Protein AF-0000000078267309 (afdb_homodimer)

pLDDT: mean 97.33, std 3.55, range [58.59, 99.0]

Nearest PDB structures (foldseek):
  8pun-assembly1_C  TM=9.882E-01  e=5.240E-52  Ferrovum sp. JA12
  8uaj-assembly1_A  TM=9.824E-01  e=1.182E-47  Thermus scotoductus SA-01
  7o0t-assembly1_A  TM=9.794E-01  e=2.611E-47  Chloroflexus aggregans DSM 9485
  5nux-assembly1_A  TM=9.781E-01  e=2.246E-46  Thermus scotoductus
  5ogt-assembly1_A  TM=9.804E-01  e=3.039E-45  Thermus scotoductus SA-01

Foldseek 3Di:
DFQQQPWDDQQPDIFRGQEEADEDWDLAAAQQADDVVCLVVVLLLQQLQGREYEYHAEELDCLQALENSTHYQPDPVSLVRLLVSVVVSVVFHVRAYEYEYTGAALNHQFDDVVVPGHHHDVVRPGDAGEALDQDHQDPPDGTHHNADPVNLVVRLVSLLNSLLSCVVSPHQEYEYECAQQGHLVLLQKQVNHPDDDQSDDDNNNSNVSVLSSLLSSVVNDDRSRAYAYEYACEQQDPRIRHNVSVLVSLQSSVVSPHREYEYHHHNNHPPHDDDADAQSGLQSQQVSCVSRVGQYEGEGNPQALVSQSCSCVVRSHVHYYDYVNCVVPVNSVLVSCQVVVHEGAGGPVCVVVPDPPRPRNHPDD/DFQQQPWDDQQPDIFRGFEEADEDWDLAAAQQADDVVCLVVVLLLQQLQGREYEYHAEELDCLQALENSTHYQPDPVSLVRLLVSVVVSVVFHVRAYEYEYTGAALNHQFDDVVVPGHHHDVVRPGDAGEALDQDHQDPVDGTHHNADPVNLVVRLVSLLNSLLSCVVSPHQEYEYECAQQGHLVLLQKQVNHVDDDQSDDDNNNSNVSVVSSLLSSVVNDDRRRAYAYEYACEQQDPRIRHNVSVLVSLQSSVVSPHREYEYHHHNNHPPHDDDADAQSGLQSQQVSCVRRVGQYEGEGNPQALVSQSCSCVVSSHVHYYDYVNCVVPVNSVLVSCQVVVHAGAGGPVCVVVPDPPRPRNHPDD

Secondary structure (DSSP, 8-state):
--STTS-EEETTEEESSSEEEPP------BTBB--HHHHHHHHHHHTS--SEEEEEEEESSGGG-SSTTSBB-SSHHHHHHHHHHHHHHHHH----EEEEEE--GGG-SB--GGGT--B--GGGT----EESSS--SSTTSPPPEEP-HHHHHHHHHHHHHHHHHHHHHT-SEEEEEE-TTSHHHHHH-TTT----STTSSSHHHHHHHHHHHHHHHHHHSPTT--EEEEEES--SSTTS--HHHHHHHHHHHHHTT--EEEEE---S-TT------TTTTHHHHHHHHHHH---EEE-SS---HHHHHHHHHTTS-SEEEESHHHHH-TTHHHHHHHHHT--B---GGGGGGPPTT--S-BPP-/--STTS-EEETTEEESSSEEEPP------BTBB--HHHHHHHHHHHTS--SEEEEEEEESSGGG-SSTTSBB-SSHHHHHHHHHHHHHHHHH----EEEEEE--GGG-SB--GGGT--B--GGGT----EESSS--SSTTSPPPEEP-HHHHHHHHHHHHHHHHHHHHHT-SEEEEEE-TTSHHHHHH-TTT----STTSSSHHHHHHHHHHHHHHHHHHSPTT--EEEEEES--SSTTS--HHHHHHHHHHHHHTT--EEEEE---S-TT------TTTTHHHHHHHHHHH---EEE-SS---HHHHHHHHHTTS-SEEEESHHHHH-TTHHHHHHHHHT--B---GGGGGGPPTT--S-BPP-

Sequence (730 aa):
MSALFSPISLGNLSLQNRIVIAPMCQYSAQDGLPTDWHLIHLGQLAVSGAGLLIIEATAVEPAGRISPQDLGLWSDETEAALTALRRTLRNHSSMPVAIQLAHAGRKGATARPWDGGASVSFGRGGWTTSSASALPFEPEDAPPVEMDANGIARVVKAFRRAAERAQNCGFDCVELHCAHGYLMHQFLSPLSNQRQDEYGGSLENRMRLPLMVFREIRAVLPQGFPLGVRISATDWIEGGWDLEQSTVFAARLKELGCDYIHVSSGGLSPLQKIKPGPGYQVPFAAHIKRETGMTTIAVGLITQPRQAEEIITSGQADLTALGRGMLYDPRWPWHAAAELGACVDAPSQYLRCEPHGVKDLFRKNMSALFSPISLGNLSLQNRIVIAPMCQYSAQDGLPTDWHLIHLGQLAVSGAGLLIIEATAVEPAGRISPQDLGLWSDETEAALTALRRTLRNHSSMPVAIQLAHAGRKGATARPWDGGASVSFGRGGWTTSSASALPFEPEDAPPVEMDANGIARVVKAFRRAAERAQNCGFDCVELHCAHGYLMHQFLSPLSNQRQDEYGGSLENRMRLPLMVFREIRAVLPQGFPLGVRISATDWIEGGWDLEQSTVFAARLKELGCDYIHVSSGGLSPLQKIKPGPGYQVPFAAHIKRETGMTTIAVGLITQPRQAEEIITSGQADLTALGRGMLYDPRWPWHAAAELGACVDAPSQYLRCEPHGVKDLFRKN

Radius of gyration: 28.45 Å; Cα contacts (8 Å, |Δi|>4): 1767; chains: 2; bounding box: 52×87×63 Å

Structure (mmCIF, N/CA/C/O backbone):
data_AF-0000000078267309-model_v1
#
loop_
_entity.id
_entity.type
_entity.pdbx_description
1 polymer '2,4-dienoyl-CoA reductase'
#
loop_
_atom_site.group_PDB
_atom_site.id
_atom_site.type_symbol
_atom_site.label_atom_id
_atom_site.label_alt_id
_atom_site.label_comp_id
_atom_site.label_asym_id
_atom_site.label_entity_id
_atom_site.label_seq_id
_atom_site.pdbx_PDB_ins_code
_atom_site.Cartn_x
_atom_site.Cartn_y
_atom_site.Cartn_z
_atom_site.occupancy
_atom_site.B_iso_or_equiv
_atom_site.auth_seq_id
_atom_site.auth_comp_id
_atom_site.auth_asym_id
_atom_site.auth_atom_id
_atom_site.pdbx_PDB_model_num
ATOM 1 N N . MET A 1 1 ? -22.922 -1.9 -17.953 1 85.5 1 MET A N 1
ATOM 2 C CA . MET A 1 1 ? -22.156 -2.334 -16.781 1 85.5 1 MET A CA 1
ATOM 3 C C . MET A 1 1 ? -20.875 -3.051 -17.203 1 85.5 1 MET A C 1
ATOM 5 O O . MET A 1 1 ? -20.875 -3.834 -18.156 1 85.5 1 MET A O 1
ATOM 9 N N . SER A 1 2 ? -19.703 -2.68 -16.703 1 95.69 2 SER A N 1
ATOM 10 C CA . SER A 1 2 ? -18.422 -3.258 -17.078 1 95.69 2 SER A CA 1
ATOM 11 C C . SER A 1 2 ? -18.375 -4.754 -16.781 1 95.69 2 SER A C 1
ATOM 13 O O . SER A 1 2 ? -18.719 -5.18 -15.68 1 95.69 2 SER A O 1
ATOM 15 N N . ALA A 1 3 ? -18.047 -5.547 -17.812 1 98.38 3 ALA A N 1
ATOM 16 C CA . ALA A 1 3 ? -17.906 -6.988 -17.625 1 98.38 3 ALA A CA 1
ATOM 17 C C . ALA A 1 3 ? -16.766 -7.305 -16.656 1 98.38 3 ALA A C 1
ATOM 19 O O . ALA A 1 3 ? -16.859 -8.258 -15.875 1 98.38 3 ALA A O 1
ATOM 20 N N . LEU A 1 4 ? -15.766 -6.504 -16.703 1 98.75 4 LEU A N 1
ATOM 21 C CA . LEU A 1 4 ? -14.602 -6.68 -15.844 1 98.75 4 LEU A CA 1
ATOM 22 C C . LEU A 1 4 ? -14.992 -6.57 -14.375 1 98.75 4 LEU A C 1
ATOM 24 O O . LEU A 1 4 ? -14.414 -7.25 -13.523 1 98.75 4 LEU A O 1
ATOM 28 N N . PHE A 1 5 ? -16.031 -5.785 -14.094 1 98.38 5 PHE A N 1
ATOM 29 C CA . PHE A 1 5 ? -16.422 -5.547 -12.719 1 98.38 5 PHE A CA 1
ATOM 30 C C . PHE A 1 5 ? -17.719 -6.281 -12.398 1 98.38 5 PHE A C 1
ATOM 32 O O . PHE A 1 5 ? -18.422 -5.934 -11.445 1 98.38 5 PHE A O 1
ATOM 39 N N . SER A 1 6 ? -18.078 -7.266 -13.172 1 98.38 6 SER A N 1
ATOM 40 C CA . SER A 1 6 ? -19.188 -8.164 -12.859 1 98.38 6 SER A CA 1
ATOM 41 C C . SER A 1 6 ? -18.719 -9.32 -11.977 1 98.38 6 SER A C 1
ATOM 43 O O . SER A 1 6 ? -17.562 -9.734 -12.047 1 98.38 6 SER A O 1
ATOM 45 N N . PRO A 1 7 ? -19.578 -9.789 -11.102 1 97.88 7 PRO A N 1
ATOM 46 C CA . PRO A 1 7 ? -19.188 -10.867 -10.195 1 97.88 7 PRO A CA 1
ATOM 47 C C . PRO A 1 7 ? -19.016 -12.211 -10.906 1 97.88 7 PRO A C 1
ATOM 49 O O . PRO A 1 7 ? -19.5 -12.383 -12.023 1 97.88 7 PRO A O 1
ATOM 52 N N . ILE A 1 8 ? -18.312 -13.078 -10.336 1 98.38 8 ILE A N 1
ATOM 53 C CA . ILE A 1 8 ? -18.125 -14.445 -10.797 1 98.38 8 ILE A CA 1
ATOM 54 C C . ILE A 1 8 ? -17.859 -15.359 -9.602 1 98.38 8 ILE A C 1
ATOM 56 O O . ILE A 1 8 ? -17.422 -14.906 -8.547 1 98.38 8 ILE A O 1
ATOM 60 N N . SER A 1 9 ? -18.141 -16.562 -9.758 1 98.25 9 SER A N 1
ATOM 61 C CA . SER A 1 9 ? -17.906 -17.531 -8.68 1 98.25 9 SER A CA 1
ATOM 62 C C . SER A 1 9 ? -16.828 -18.531 -9.062 1 98.25 9 SER A C 1
ATOM 64 O O . SER A 1 9 ? -16.766 -18.984 -10.203 1 98.25 9 SER A O 1
ATOM 66 N N . LEU A 1 10 ? -15.969 -18.844 -8.172 1 98 10 LEU A N 1
ATOM 67 C CA . LEU A 1 10 ? -15.039 -19.969 -8.195 1 98 10 LEU A CA 1
ATOM 68 C C . LEU A 1 10 ? -15.391 -20.984 -7.125 1 98 10 LEU A C 1
ATOM 70 O O . LEU A 1 10 ? -15.125 -20.766 -5.941 1 98 10 LEU A O 1
ATOM 74 N N . GLY A 1 11 ? -15.883 -22.125 -7.512 1 96.38 11 GLY A N 1
ATOM 75 C CA . GLY A 1 11 ? -16.484 -22.969 -6.492 1 96.38 11 GLY A CA 1
ATOM 76 C C . GLY A 1 11 ? -17.516 -22.25 -5.656 1 96.38 11 GLY A C 1
ATOM 77 O O . GLY A 1 11 ? -18.453 -21.641 -6.195 1 96.38 11 GLY A O 1
ATOM 78 N N . ASN A 1 12 ? -17.344 -22.234 -4.375 1 96.69 12 ASN A N 1
ATOM 79 C CA . ASN A 1 12 ? -18.281 -21.578 -3.477 1 96.69 12 ASN A CA 1
ATOM 80 C C . ASN A 1 12 ? -17.844 -20.141 -3.154 1 96.69 12 ASN A C 1
ATOM 82 O O . ASN A 1 12 ? -18.438 -19.484 -2.301 1 96.69 12 ASN A O 1
ATOM 86 N N . LEU A 1 13 ? -16.844 -19.703 -3.793 1 98.19 13 LEU A N 1
ATOM 87 C CA . LEU A 1 13 ? -16.312 -18.375 -3.514 1 98.19 13 LEU A CA 1
ATOM 88 C C . LEU A 1 13 ? -16.828 -17.359 -4.523 1 98.19 13 LEU A C 1
ATOM 90 O O . LEU A 1 13 ? -16.625 -17.516 -5.73 1 98.19 13 LEU A O 1
ATOM 94 N N . SER A 1 14 ? -17.5 -16.344 -4.035 1 98.25 14 SER A N 1
ATOM 95 C CA . SER A 1 14 ? -17.969 -15.258 -4.895 1 98.25 14 SER A CA 1
ATOM 96 C C . SER A 1 14 ? -16.953 -14.125 -4.965 1 98.25 14 SER A C 1
ATOM 98 O O . SER A 1 14 ? -16.438 -13.68 -3.936 1 98.25 14 SER A O 1
ATOM 100 N N . LEU A 1 15 ? -16.641 -13.75 -6.121 1 98.5 15 LEU A N 1
ATOM 101 C CA . LEU A 1 15 ? -15.766 -12.602 -6.355 1 98.5 15 LEU A CA 1
ATOM 102 C C . LEU A 1 15 ? -16.578 -11.398 -6.848 1 98.5 15 LEU A C 1
ATOM 104 O O . LEU A 1 15 ? -17.469 -11.555 -7.672 1 98.5 15 LEU A O 1
ATOM 108 N N . GLN A 1 16 ? -16.219 -10.219 -6.383 1 97.5 16 GLN A N 1
ATOM 109 C CA . GLN A 1 16 ? -16.984 -9.008 -6.691 1 97.5 16 GLN A CA 1
ATOM 110 C C . GLN A 1 16 ? -16.656 -8.5 -8.094 1 97.5 16 GLN A C 1
ATOM 112 O O . GLN A 1 16 ? -17.391 -7.672 -8.641 1 97.5 16 GLN A O 1
ATOM 117 N N . ASN A 1 17 ? -15.586 -8.922 -8.594 1 98.56 17 ASN A N 1
ATOM 118 C CA . ASN A 1 17 ? -15.18 -8.586 -9.953 1 98.56 17 ASN A CA 1
ATOM 119 C C . ASN A 1 17 ? -14.188 -9.609 -10.508 1 98.56 17 ASN A C 1
ATOM 121 O O . ASN A 1 17 ? -13.883 -10.602 -9.852 1 98.56 17 ASN A O 1
ATOM 125 N N . ARG A 1 18 ? -13.703 -9.414 -11.703 1 98.88 18 ARG A N 1
ATOM 126 C CA . ARG A 1 18 ? -12.969 -10.43 -12.445 1 98.88 18 ARG A CA 1
ATOM 127 C C . ARG A 1 18 ? -11.492 -10.055 -12.578 1 98.88 18 ARG A C 1
ATOM 129 O O . ARG A 1 18 ? -10.836 -10.438 -13.547 1 98.88 18 ARG A O 1
ATOM 136 N N . ILE A 1 19 ? -11.008 -9.227 -11.633 1 98.94 19 ILE A N 1
ATOM 137 C CA . ILE A 1 19 ? -9.609 -8.82 -11.531 1 98.94 19 ILE A CA 1
ATOM 138 C C . ILE A 1 19 ? -8.914 -9.641 -10.445 1 98.94 19 ILE A C 1
ATOM 140 O O . ILE A 1 19 ? -9.32 -9.617 -9.289 1 98.94 19 ILE A O 1
ATOM 144 N N . VAL A 1 20 ? -7.84 -10.352 -10.82 1 98.94 20 VAL A N 1
ATOM 145 C CA . VAL A 1 20 ? -7.07 -11.172 -9.898 1 98.94 20 VAL A CA 1
ATOM 146 C C . VAL A 1 20 ? -5.66 -10.602 -9.75 1 98.94 20 VAL A C 1
ATOM 148 O O . VAL A 1 20 ? -5.043 -10.195 -10.734 1 98.94 20 VAL A O 1
ATOM 151 N N . ILE A 1 21 ? -5.207 -10.508 -8.539 1 98.94 21 ILE A N 1
ATOM 152 C CA . ILE A 1 21 ? -3.799 -10.195 -8.305 1 98.94 21 ILE A CA 1
ATOM 153 C C . ILE A 1 21 ? -2.98 -11.484 -8.305 1 98.94 21 ILE A C 1
ATOM 155 O O . ILE A 1 21 ? -3.184 -12.352 -7.453 1 98.94 21 ILE A O 1
ATOM 159 N N . ALA A 1 22 ? -2.086 -11.578 -9.242 1 98.88 22 ALA A N 1
ATOM 160 C CA . ALA A 1 22 ? -1.286 -12.789 -9.422 1 98.88 22 ALA A CA 1
ATOM 161 C C . ALA A 1 22 ? -0.268 -12.938 -8.289 1 98.88 22 ALA A C 1
ATOM 163 O O . ALA A 1 22 ? 0.155 -11.945 -7.691 1 98.88 22 ALA A O 1
ATOM 164 N N . PRO A 1 23 ? 0.079 -14.188 -7.914 1 98.75 23 PRO A N 1
ATOM 165 C CA . PRO A 1 23 ? 1.112 -14.391 -6.895 1 98.75 23 PRO A CA 1
ATOM 166 C C . PRO A 1 23 ? 2.473 -13.836 -7.316 1 98.75 23 PRO A C 1
ATOM 168 O O . PRO A 1 23 ? 2.875 -14 -8.477 1 98.75 23 PRO A O 1
ATOM 171 N N . MET A 1 24 ? 3.127 -13.156 -6.473 1 98.25 24 MET A N 1
ATOM 172 C CA . MET A 1 24 ? 4.438 -12.562 -6.734 1 98.25 24 MET A CA 1
ATOM 173 C C . MET A 1 24 ? 5.367 -12.75 -5.539 1 98.25 24 MET A C 1
ATOM 175 O O . MET A 1 24 ? 5.137 -12.18 -4.473 1 98.25 24 MET A O 1
ATOM 179 N N . CYS A 1 25 ? 6.363 -13.5 -5.73 1 98.19 25 CYS A N 1
ATOM 180 C CA . CYS A 1 25 ? 7.309 -13.719 -4.645 1 98.19 25 CYS A CA 1
ATOM 181 C C . CYS A 1 25 ? 7.945 -12.406 -4.203 1 98.19 25 CYS A C 1
ATOM 183 O O . CYS A 1 25 ? 8.312 -11.578 -5.039 1 98.19 25 CYS A O 1
ATOM 185 N N . GLN A 1 26 ? 8.109 -12.266 -2.912 1 98.31 26 GLN A N 1
ATOM 186 C CA . GLN A 1 26 ? 8.664 -11.047 -2.338 1 98.31 26 GLN A CA 1
ATOM 187 C C . GLN A 1 26 ? 10.047 -11.297 -1.74 1 98.31 26 GLN A C 1
ATOM 189 O O . GLN A 1 26 ? 10.773 -10.352 -1.422 1 98.31 26 GLN A O 1
ATOM 194 N N . TYR A 1 27 ? 10.406 -12.57 -1.516 1 98.31 27 TYR A N 1
ATOM 195 C CA . TYR A 1 27 ? 11.711 -12.945 -0.985 1 98.31 27 TYR A CA 1
ATOM 196 C C . TYR A 1 27 ? 12.016 -12.18 0.295 1 98.31 27 TYR A C 1
ATOM 198 O O . TYR A 1 27 ? 13.094 -11.594 0.431 1 98.31 27 TYR A O 1
ATOM 206 N N . SER A 1 28 ? 11.133 -12.172 1.212 1 98.62 28 SER A N 1
ATOM 207 C CA . SER A 1 28 ? 11.25 -11.328 2.395 1 98.62 28 SER A CA 1
ATOM 208 C C . SER A 1 28 ? 10.852 -12.086 3.658 1 98.62 28 SER A C 1
ATOM 210 O O . SER A 1 28 ? 10.625 -11.477 4.703 1 98.62 28 SER A O 1
ATOM 212 N N . ALA A 1 29 ? 10.648 -13.414 3.518 1 98.69 29 ALA A N 1
ATOM 213 C CA . ALA A 1 29 ? 10.312 -14.242 4.672 1 98.69 29 ALA A CA 1
ATOM 214 C C . ALA A 1 29 ? 11.562 -14.609 5.465 1 98.69 29 ALA A C 1
ATOM 216 O O . ALA A 1 29 ? 12.688 -14.477 4.969 1 98.69 29 ALA A O 1
ATOM 217 N N . GLN A 1 30 ? 11.398 -14.945 6.703 1 98.19 30 GLN A N 1
ATOM 218 C CA . GLN A 1 30 ? 12.43 -15.516 7.566 1 98.19 30 GLN A CA 1
ATOM 219 C C . GLN A 1 30 ? 12.07 -16.938 8.008 1 98.19 30 GLN A C 1
ATOM 221 O O . GLN A 1 30 ? 11.125 -17.125 8.773 1 98.19 30 GLN A O 1
ATOM 226 N N . ASP A 1 31 ? 12.758 -17.922 7.484 1 97.44 31 ASP A N 1
ATOM 227 C CA . ASP A 1 31 ? 12.508 -19.328 7.777 1 97.44 31 ASP A CA 1
ATOM 228 C C . ASP A 1 31 ? 11.062 -19.703 7.477 1 97.44 31 ASP A C 1
ATOM 230 O O . ASP A 1 31 ? 10.406 -20.375 8.281 1 97.44 31 ASP A O 1
ATOM 234 N N . GLY A 1 32 ? 10.57 -19.172 6.402 1 98.56 32 GLY A N 1
ATOM 235 C CA . GLY A 1 32 ? 9.227 -19.5 5.945 1 98.56 32 GLY A CA 1
ATOM 236 C C . GLY A 1 32 ? 8.156 -18.625 6.566 1 98.56 32 GLY A C 1
ATOM 237 O O . GLY A 1 32 ? 6.992 -18.688 6.164 1 98.56 32 GLY A O 1
ATOM 238 N N . LEU A 1 33 ? 8.562 -17.75 7.543 1 98.88 33 LEU A N 1
ATOM 239 C CA . LEU A 1 33 ? 7.598 -16.953 8.289 1 98.88 33 LEU A CA 1
ATOM 240 C C . LEU A 1 33 ? 7.422 -15.586 7.637 1 98.88 33 LEU A C 1
ATOM 242 O O . LEU A 1 33 ? 8.398 -14.961 7.203 1 98.88 33 LEU A O 1
ATOM 246 N N . PRO A 1 34 ? 6.156 -15.148 7.527 1 98.81 34 PRO A N 1
ATOM 247 C CA . PRO A 1 34 ? 5.965 -13.781 7.047 1 98.81 34 PRO A CA 1
ATOM 248 C C . PRO A 1 34 ? 6.57 -12.734 7.984 1 98.81 34 PRO A C 1
ATOM 250 O O . PRO A 1 34 ? 6.738 -12.992 9.18 1 98.81 34 PRO A O 1
ATOM 253 N N . THR A 1 35 ? 6.938 -11.609 7.445 1 98.5 35 THR A N 1
ATOM 254 C CA . THR A 1 35 ? 7.488 -10.484 8.188 1 98.5 35 THR A CA 1
ATOM 255 C C . THR A 1 35 ? 6.578 -9.266 8.062 1 98.5 35 THR A C 1
ATOM 257 O O . THR A 1 35 ? 5.512 -9.336 7.449 1 98.5 35 THR A O 1
ATOM 260 N N . ASP A 1 36 ? 7.008 -8.125 8.609 1 98.38 36 ASP A N 1
ATOM 261 C CA . ASP A 1 36 ? 6.266 -6.871 8.492 1 98.38 36 ASP A CA 1
ATOM 262 C C . ASP A 1 36 ? 6.105 -6.465 7.027 1 98.38 36 ASP A C 1
ATOM 264 O O . ASP A 1 36 ? 5.102 -5.855 6.652 1 98.38 36 ASP A O 1
ATOM 268 N N . TRP A 1 37 ? 7.094 -6.875 6.234 1 98.62 37 TRP A N 1
ATOM 269 C CA . TRP A 1 37 ? 6.977 -6.582 4.809 1 98.62 37 TRP A CA 1
ATOM 270 C C . TRP A 1 37 ? 5.699 -7.18 4.23 1 98.62 37 TRP A C 1
ATOM 272 O O . TRP A 1 37 ? 4.988 -6.523 3.467 1 98.62 37 TRP A O 1
ATOM 282 N N . HIS A 1 38 ? 5.445 -8.398 4.648 1 98.88 38 HIS A N 1
ATOM 283 C CA . HIS A 1 38 ? 4.281 -9.07 4.09 1 98.88 38 HIS A CA 1
ATOM 284 C C . HIS A 1 38 ? 2.986 -8.391 4.52 1 98.88 38 HIS A C 1
ATOM 286 O O . HIS A 1 38 ? 2.047 -8.273 3.729 1 98.88 38 HIS A O 1
ATOM 292 N N . LEU A 1 39 ? 2.953 -7.965 5.754 1 98.69 39 LEU A N 1
ATOM 293 C CA . LEU A 1 39 ? 1.763 -7.25 6.203 1 98.69 39 LEU A CA 1
ATOM 294 C C . LEU A 1 39 ? 1.569 -5.965 5.406 1 98.69 39 LEU A C 1
ATOM 296 O O . LEU A 1 39 ? 0.458 -5.66 4.969 1 98.69 39 LEU A O 1
ATOM 300 N N . ILE A 1 40 ? 2.631 -5.188 5.199 1 98.69 40 ILE A N 1
ATOM 301 C CA . ILE A 1 40 ? 2.578 -3.939 4.445 1 98.69 40 ILE A CA 1
ATOM 302 C C . ILE A 1 40 ? 2.148 -4.223 3.008 1 98.69 40 ILE A C 1
ATOM 304 O O . ILE A 1 40 ? 1.179 -3.639 2.516 1 98.69 40 ILE A O 1
ATOM 308 N N . HIS A 1 41 ? 2.803 -5.184 2.389 1 98.69 41 HIS A N 1
ATOM 309 C CA . HIS A 1 41 ? 2.627 -5.512 0.978 1 98.69 41 HIS A CA 1
ATOM 310 C C . HIS A 1 41 ? 1.243 -6.094 0.714 1 98.69 41 HIS A C 1
ATOM 312 O O . HIS A 1 41 ? 0.496 -5.578 -0.12 1 98.69 41 HIS A O 1
ATOM 318 N N . LEU A 1 42 ? 0.869 -7.102 1.469 1 98.88 42 LEU A N 1
ATOM 319 C CA . LEU A 1 42 ? -0.4 -7.789 1.244 1 98.88 42 LEU A CA 1
ATOM 320 C C . LEU A 1 42 ? -1.566 -6.953 1.763 1 98.88 42 LEU A C 1
ATOM 322 O O . LEU A 1 42 ? -2.66 -6.984 1.192 1 98.88 42 LEU A O 1
ATOM 326 N N . GLY A 1 43 ? -1.312 -6.234 2.855 1 98.75 43 GLY A N 1
ATOM 327 C CA . GLY A 1 43 ? -2.348 -5.336 3.346 1 98.75 43 GLY A CA 1
ATOM 328 C C . GLY A 1 43 ? -2.77 -4.297 2.322 1 98.75 43 GLY A C 1
ATOM 329 O O . GLY A 1 43 ? -3.963 -4.039 2.15 1 98.75 43 GLY A O 1
ATOM 330 N N . GLN A 1 44 ? -1.779 -3.736 1.686 1 98.12 44 GLN A N 1
ATOM 331 C CA . GLN A 1 44 ? -2.061 -2.752 0.646 1 98.12 44 GLN A CA 1
ATOM 332 C C . GLN A 1 44 ? -2.82 -3.383 -0.518 1 98.12 44 GLN A C 1
ATOM 334 O O . GLN A 1 44 ? -3.746 -2.777 -1.063 1 98.12 44 GLN A O 1
ATOM 339 N N . LEU A 1 45 ? -2.432 -4.516 -0.945 1 98.81 45 LEU A N 1
ATOM 340 C CA . LEU A 1 45 ? -3.08 -5.195 -2.061 1 98.81 45 LEU A CA 1
ATOM 341 C C . LEU A 1 45 ? -4.496 -5.621 -1.689 1 98.81 45 LEU A C 1
ATOM 343 O O . LEU A 1 45 ? -5.391 -5.621 -2.537 1 98.81 45 LEU A O 1
ATOM 347 N N . ALA A 1 46 ? -4.715 -5.93 -0.409 1 98.62 46 ALA A N 1
ATOM 348 C CA . ALA A 1 46 ? -6.008 -6.41 0.062 1 98.62 46 ALA A CA 1
ATOM 349 C C . ALA A 1 46 ? -7.066 -5.316 -0.03 1 98.62 46 ALA A C 1
ATOM 351 O O . ALA A 1 46 ? -8.266 -5.602 -0.047 1 98.62 46 ALA A O 1
ATOM 352 N N . VAL A 1 47 ? -6.633 -4.055 -0.07 1 98.12 47 VAL A N 1
ATOM 353 C CA . VAL A 1 47 ? -7.609 -2.973 -0.149 1 98.12 47 VAL A CA 1
ATOM 354 C C . VAL A 1 47 ? -7.578 -2.35 -1.543 1 98.12 47 VAL A C 1
ATOM 356 O O . VAL A 1 47 ? -7.953 -1.188 -1.718 1 98.12 47 VAL A O 1
ATOM 359 N N . SER A 1 48 ? -7.121 -3.059 -2.58 1 98.31 48 SER A N 1
ATOM 360 C CA . SER A 1 48 ? -6.938 -2.574 -3.943 1 98.31 48 SER A CA 1
ATOM 361 C C . SER A 1 48 ? -8.266 -2.521 -4.695 1 98.31 48 SER A C 1
ATOM 363 O O . SER A 1 48 ? -8.367 -1.884 -5.742 1 98.31 48 SER A O 1
ATOM 365 N N . GLY A 1 49 ? -9.266 -3.311 -4.227 1 98.19 49 GLY A N 1
ATOM 366 C CA . GLY A 1 49 ? -10.539 -3.375 -4.926 1 98.19 49 GLY A CA 1
ATOM 367 C C . GLY A 1 49 ? -10.625 -4.531 -5.902 1 98.19 49 GLY A C 1
ATOM 368 O O . GLY A 1 49 ? -11.664 -4.742 -6.539 1 98.19 49 GLY A O 1
ATOM 369 N N . ALA A 1 50 ? -9.562 -5.371 -6.012 1 98.81 50 ALA A N 1
ATOM 370 C CA . ALA A 1 50 ? -9.57 -6.543 -6.887 1 98.81 50 ALA A CA 1
ATOM 371 C C . ALA A 1 50 ? -10.516 -7.613 -6.355 1 98.81 50 ALA A C 1
ATOM 373 O O . ALA A 1 50 ? -11.023 -7.504 -5.238 1 98.81 50 ALA A O 1
ATOM 374 N N . GLY A 1 51 ? -10.773 -8.57 -7.223 1 98.75 51 GLY A N 1
ATOM 375 C CA . GLY A 1 51 ? -11.703 -9.625 -6.848 1 98.75 51 GLY A CA 1
ATOM 376 C C . GLY A 1 51 ? -11.055 -10.734 -6.051 1 98.75 51 GLY A C 1
ATOM 377 O O . GLY A 1 51 ? -11.727 -11.43 -5.285 1 98.75 51 GLY A O 1
ATOM 378 N N . LEU A 1 52 ? -9.742 -10.906 -6.238 1 98.88 52 LEU A N 1
ATOM 379 C CA . LEU A 1 52 ? -9.016 -11.992 -5.59 1 98.88 52 LEU A CA 1
ATOM 380 C C . LEU A 1 52 ? -7.531 -11.656 -5.48 1 98.88 52 LEU A C 1
ATOM 382 O O . LEU A 1 52 ? -6.926 -11.164 -6.434 1 98.88 52 LEU A O 1
ATOM 386 N N . LEU A 1 53 ? -7 -11.797 -4.324 1 98.94 53 LEU A N 1
ATOM 387 C CA . LEU A 1 53 ? -5.562 -11.734 -4.09 1 98.94 53 LEU A CA 1
ATOM 388 C C . LEU A 1 53 ? -4.98 -13.133 -3.896 1 98.94 53 LEU A C 1
ATOM 390 O O . LEU A 1 53 ? -5.379 -13.852 -2.98 1 98.94 53 LEU A O 1
ATOM 394 N N . ILE A 1 54 ? -4.086 -13.555 -4.781 1 98.94 54 ILE A N 1
ATOM 395 C CA . ILE A 1 54 ? -3.346 -14.789 -4.566 1 98.94 54 ILE A CA 1
ATOM 396 C C . ILE A 1 54 ? -1.955 -14.469 -4.023 1 98.94 54 ILE A C 1
ATOM 398 O O . ILE A 1 54 ? -1.137 -13.859 -4.711 1 98.94 54 ILE A O 1
ATOM 402 N N . ILE A 1 55 ? -1.685 -14.852 -2.762 1 98.75 55 ILE A N 1
ATOM 403 C CA . ILE A 1 55 ? -0.382 -14.516 -2.203 1 98.75 55 ILE A CA 1
ATOM 404 C C . ILE A 1 55 ? 0.7 -15.367 -2.854 1 98.75 55 ILE A C 1
ATOM 406 O O . ILE A 1 55 ? 0.398 -16.375 -3.504 1 98.75 55 ILE A O 1
ATOM 410 N N . GLU A 1 56 ? 1.903 -15.023 -2.689 1 98.62 56 GLU A N 1
ATOM 411 C CA . GLU A 1 56 ? 3.086 -15.523 -3.385 1 98.62 56 GLU A CA 1
ATOM 412 C C . GLU A 1 56 ? 3.246 -17.031 -3.195 1 98.62 56 GLU A C 1
ATOM 414 O O . GLU A 1 56 ? 2.586 -17.625 -2.342 1 98.62 56 GLU A O 1
ATOM 419 N N . ALA A 1 57 ? 4.078 -17.578 -4.07 1 98.81 57 ALA A N 1
ATOM 420 C CA . ALA A 1 57 ? 4.41 -19 -3.977 1 98.81 57 ALA A CA 1
ATOM 421 C C . ALA A 1 57 ? 4.875 -19.359 -2.568 1 98.81 57 ALA A C 1
ATOM 423 O O . ALA A 1 57 ? 5.883 -18.828 -2.086 1 98.81 57 ALA A O 1
ATOM 424 N N . THR A 1 58 ? 4.141 -20.234 -1.947 1 98.94 58 THR A N 1
ATOM 425 C CA . THR A 1 58 ? 4.402 -20.688 -0.587 1 98.94 58 THR A CA 1
ATOM 426 C C . THR A 1 58 ? 4.863 -22.141 -0.588 1 98.94 58 THR A C 1
ATOM 428 O O . THR A 1 58 ? 4.121 -23.047 -1.004 1 98.94 58 THR A O 1
ATOM 431 N N . ALA A 1 59 ? 6.066 -22.344 -0.123 1 98.94 59 ALA A N 1
ATOM 432 C CA . ALA A 1 59 ? 6.688 -23.656 -0.201 1 98.94 59 ALA A CA 1
ATOM 433 C C . ALA A 1 59 ? 6.031 -24.641 0.771 1 98.94 59 ALA A C 1
ATOM 435 O O . ALA A 1 59 ? 5.727 -24.281 1.911 1 98.94 59 ALA A O 1
ATOM 436 N N . VAL A 1 60 ? 5.883 -25.891 0.391 1 98.94 60 VAL A N 1
ATOM 437 C CA . VAL A 1 60 ? 5.176 -26.875 1.194 1 98.94 60 VAL A CA 1
ATOM 438 C C . VAL A 1 60 ? 6.16 -27.609 2.102 1 98.94 60 VAL A C 1
ATOM 440 O O . VAL A 1 60 ? 5.758 -28.328 3.021 1 98.94 60 VAL A O 1
ATOM 443 N N . GLU A 1 61 ? 7.402 -27.484 1.873 1 98.69 61 GLU A N 1
ATOM 444 C CA . GLU A 1 61 ? 8.508 -27.953 2.707 1 98.69 61 GLU A CA 1
ATOM 445 C C . GLU A 1 61 ? 9.719 -27.047 2.58 1 98.69 61 GLU A C 1
ATOM 447 O O . GLU A 1 61 ? 9.836 -26.281 1.612 1 98.69 61 GLU A O 1
ATOM 452 N N . PRO A 1 62 ? 10.625 -27.062 3.531 1 98.25 62 PRO A N 1
ATOM 453 C CA . PRO A 1 62 ? 11.75 -26.125 3.494 1 98.25 62 PRO A CA 1
ATOM 454 C C . PRO A 1 62 ? 12.531 -26.203 2.184 1 98.25 62 PRO A C 1
ATOM 456 O O . PRO A 1 62 ? 12.859 -25.156 1.599 1 98.25 62 PRO A O 1
ATOM 459 N N . ALA A 1 63 ? 12.711 -27.359 1.635 1 97.94 63 ALA A N 1
ATOM 460 C CA . ALA A 1 63 ? 13.516 -27.531 0.43 1 97.94 63 ALA A CA 1
ATOM 461 C C . ALA A 1 63 ? 12.711 -27.203 -0.823 1 97.94 63 ALA A C 1
ATOM 463 O O . ALA A 1 63 ? 13.227 -27.281 -1.94 1 97.94 63 ALA A O 1
ATOM 464 N N . GLY A 1 64 ? 11.43 -26.859 -0.629 1 98.62 64 GLY A N 1
ATOM 465 C CA . GLY A 1 64 ? 10.594 -26.484 -1.759 1 98.62 64 GLY A CA 1
ATOM 466 C C . GLY A 1 64 ? 10.688 -25.016 -2.111 1 98.62 64 GLY A C 1
ATOM 467 O O . GLY A 1 64 ? 10.102 -24.562 -3.104 1 98.62 64 GLY A O 1
ATOM 468 N N . ARG A 1 65 ? 11.461 -24.266 -1.336 1 98.62 65 ARG A N 1
ATOM 469 C CA . ARG A 1 65 ? 11.586 -22.828 -1.514 1 98.62 65 ARG A CA 1
ATOM 470 C C . ARG A 1 65 ? 12.445 -22.5 -2.732 1 98.62 65 ARG A C 1
ATOM 472 O O . ARG A 1 65 ? 13.32 -23.281 -3.113 1 98.62 65 ARG A O 1
ATOM 479 N N . ILE A 1 66 ? 12.109 -21.344 -3.35 1 98.56 66 ILE A N 1
ATOM 480 C CA . ILE A 1 66 ? 12.961 -20.812 -4.406 1 98.56 66 ILE A CA 1
ATOM 481 C C . ILE A 1 66 ? 14.242 -20.234 -3.797 1 98.56 66 ILE A C 1
ATOM 483 O O . ILE A 1 66 ? 15.344 -20.547 -4.25 1 98.56 66 ILE A O 1
ATOM 487 N N . SER A 1 67 ? 14.094 -19.438 -2.781 1 98.12 67 SER A N 1
ATOM 488 C CA . SER A 1 67 ? 15.156 -18.844 -1.984 1 98.12 67 SER A CA 1
ATOM 489 C C . SER A 1 67 ? 14.922 -19.047 -0.493 1 98.12 67 SER A C 1
ATOM 491 O O . SER A 1 67 ? 13.797 -19.344 -0.073 1 98.12 67 SER A O 1
ATOM 493 N N . PRO A 1 68 ? 15.992 -18.891 0.305 1 97.88 68 PRO A N 1
ATOM 494 C CA . PRO A 1 68 ? 15.805 -19 1.754 1 97.88 68 PRO A CA 1
ATOM 495 C C . PRO A 1 68 ? 14.797 -17.984 2.297 1 97.88 68 PRO A C 1
ATOM 497 O O . PRO A 1 68 ? 14.289 -18.156 3.406 1 97.88 68 PRO A O 1
ATOM 500 N N . GLN A 1 69 ? 14.445 -17 1.495 1 98.25 69 GLN A N 1
ATOM 501 C CA . GLN A 1 69 ? 13.602 -15.914 1.976 1 98.25 69 GLN A CA 1
ATOM 502 C C . GLN A 1 69 ? 12.172 -16.062 1.479 1 98.25 69 GLN A C 1
ATOM 504 O O . GLN A 1 69 ? 11.398 -15.102 1.496 1 98.25 69 GLN A O 1
ATOM 509 N N . ASP A 1 70 ? 11.773 -17.328 1.071 1 98.62 70 ASP A N 1
ATOM 510 C CA . ASP A 1 70 ? 10.422 -17.547 0.589 1 98.62 70 ASP A CA 1
ATOM 511 C C . ASP A 1 70 ? 9.492 -17.953 1.733 1 98.62 70 ASP A C 1
ATOM 513 O O . ASP A 1 70 ? 9.938 -18.516 2.732 1 98.62 70 ASP A O 1
ATOM 517 N N . LEU A 1 71 ? 8.211 -17.656 1.507 1 98.88 71 LEU A N 1
ATOM 518 C CA . LEU A 1 71 ? 7.188 -18.125 2.436 1 98.88 71 LEU A CA 1
ATOM 519 C C . LEU A 1 71 ? 7.086 -19.641 2.43 1 98.88 71 LEU A C 1
ATOM 521 O O . LEU A 1 71 ? 7.367 -20.281 1.414 1 98.88 71 LEU A O 1
ATOM 525 N N . GLY A 1 72 ? 6.664 -20.172 3.586 1 98.88 72 GLY A N 1
ATOM 526 C CA . GLY A 1 72 ? 6.418 -21.594 3.727 1 98.88 72 GLY A CA 1
ATOM 527 C C . GLY A 1 72 ? 5.156 -21.906 4.512 1 98.88 72 GLY A C 1
ATOM 528 O O . GLY A 1 72 ? 4.672 -21.078 5.273 1 98.88 72 GLY A O 1
ATOM 529 N N . LEU A 1 73 ? 4.637 -23.031 4.316 1 98.94 73 LEU A N 1
ATOM 530 C CA . LEU A 1 73 ? 3.51 -23.594 5.059 1 98.94 73 LEU A CA 1
ATOM 531 C C . LEU A 1 73 ? 3.699 -25.094 5.297 1 98.94 73 LEU A C 1
ATOM 533 O O . LEU A 1 73 ? 2.979 -25.906 4.727 1 98.94 73 LEU A O 1
ATOM 537 N N . TRP A 1 74 ? 4.656 -25.453 6.277 1 98.81 74 TRP A N 1
ATOM 538 C CA . TRP A 1 74 ? 5.031 -26.859 6.449 1 98.81 74 TRP A CA 1
ATOM 539 C C . TRP A 1 74 ? 5.039 -27.234 7.926 1 98.81 74 TRP A C 1
ATOM 541 O O . TRP A 1 74 ? 5.305 -28.391 8.273 1 98.81 74 TRP A O 1
ATOM 551 N N . SER A 1 75 ? 4.777 -26.297 8.805 1 98.75 75 SER A N 1
ATOM 552 C CA . SER A 1 75 ? 4.879 -26.547 10.234 1 98.75 75 SER A CA 1
ATOM 553 C C . SER A 1 75 ? 3.801 -25.797 11.008 1 98.75 75 SER A C 1
ATOM 555 O O . SER A 1 75 ? 3.102 -24.953 10.445 1 98.75 75 SER A O 1
ATOM 557 N N . ASP A 1 76 ? 3.701 -26.141 12.281 1 98.75 76 ASP A N 1
ATOM 558 C CA . ASP A 1 76 ? 2.768 -25.438 13.141 1 98.75 76 ASP A CA 1
ATOM 559 C C . ASP A 1 76 ? 3.131 -23.953 13.242 1 98.75 76 ASP A C 1
ATOM 561 O O . ASP A 1 76 ? 2.25 -23.094 13.305 1 98.75 76 ASP A O 1
ATOM 565 N N . GLU A 1 77 ? 4.395 -23.719 13.234 1 98.75 77 GLU A N 1
ATOM 566 C CA . GLU A 1 77 ? 4.867 -22.344 13.344 1 98.75 77 GLU A CA 1
ATOM 567 C C . GLU A 1 77 ? 4.477 -21.516 12.117 1 98.75 77 GLU A C 1
ATOM 569 O O . GLU A 1 77 ? 3.957 -20.406 12.25 1 98.75 77 GLU A O 1
ATOM 574 N N . THR A 1 78 ? 4.73 -22.016 10.922 1 98.88 78 THR A N 1
ATOM 575 C CA . THR A 1 78 ? 4.371 -21.312 9.703 1 98.88 7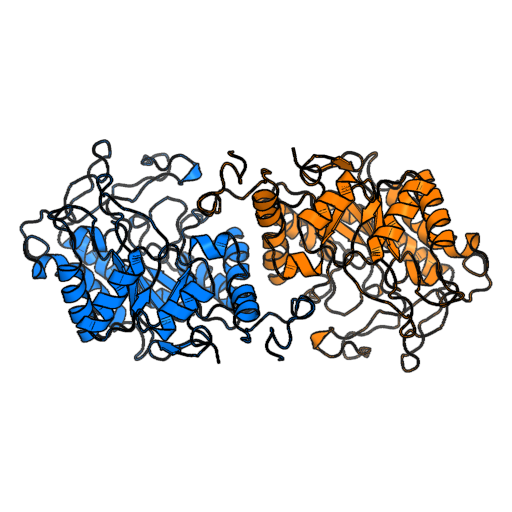8 THR A CA 1
ATOM 576 C C . THR A 1 78 ? 2.855 -21.172 9.578 1 98.88 78 THR A C 1
ATOM 578 O O . THR A 1 78 ? 2.354 -20.141 9.109 1 98.88 78 THR A O 1
ATOM 581 N N . GLU A 1 79 ? 2.113 -22.188 10.023 1 98.88 79 GLU A N 1
ATOM 582 C CA . GLU A 1 79 ? 0.656 -22.109 10.016 1 98.88 79 GLU A CA 1
ATOM 583 C C . GLU A 1 79 ? 0.161 -20.984 10.93 1 98.88 79 GLU A C 1
ATOM 585 O O . GLU A 1 79 ? -0.695 -20.188 10.539 1 98.88 79 GLU A O 1
ATOM 590 N N . ALA A 1 80 ? 0.711 -20.953 12.117 1 98.94 80 ALA A N 1
ATOM 591 C CA . ALA A 1 80 ? 0.305 -19.938 13.086 1 98.94 80 ALA A CA 1
ATOM 592 C C . ALA A 1 80 ? 0.595 -18.531 12.562 1 98.94 80 ALA A C 1
ATOM 594 O O . ALA A 1 80 ? -0.236 -17.641 12.688 1 98.94 80 ALA A O 1
ATOM 595 N N . ALA A 1 81 ? 1.739 -18.344 11.992 1 98.88 81 ALA A N 1
ATOM 596 C CA . ALA A 1 81 ? 2.154 -17.031 11.492 1 98.88 81 ALA A CA 1
ATOM 597 C C . ALA A 1 81 ? 1.269 -16.594 10.328 1 98.88 81 ALA A C 1
ATOM 599 O O . ALA A 1 81 ? 0.843 -15.438 10.273 1 98.88 81 ALA A O 1
ATOM 600 N N . LEU A 1 82 ? 0.973 -17.469 9.422 1 98.94 82 LEU A N 1
ATOM 601 C CA . LEU A 1 82 ? 0.131 -17.125 8.281 1 98.94 82 LEU A CA 1
ATOM 602 C C . LEU A 1 82 ? -1.317 -16.922 8.719 1 98.94 82 LEU A C 1
ATOM 604 O O . LEU A 1 82 ? -2.041 -16.109 8.133 1 98.94 82 LEU A O 1
ATOM 608 N N . THR A 1 83 ? -1.757 -17.672 9.758 1 98.94 83 THR A N 1
ATOM 609 C CA . THR A 1 83 ? -3.084 -17.453 10.328 1 98.94 83 THR A CA 1
ATOM 610 C C . THR A 1 83 ? -3.221 -16.031 10.852 1 98.94 83 THR A C 1
ATOM 612 O O . THR A 1 83 ? -4.219 -15.359 10.578 1 98.94 83 THR A O 1
ATOM 615 N N . ALA A 1 84 ? -2.227 -15.625 11.594 1 98.81 84 ALA A N 1
ATOM 616 C CA . ALA A 1 84 ? -2.236 -14.273 12.141 1 98.81 84 ALA A CA 1
ATOM 617 C C . ALA A 1 84 ? -2.262 -13.227 11.031 1 98.81 84 ALA A C 1
ATOM 619 O O . ALA A 1 84 ? -3.018 -12.258 11.094 1 98.81 84 ALA A O 1
ATOM 620 N N . LEU A 1 85 ? -1.423 -13.406 10.008 1 98.81 85 LEU A N 1
ATOM 621 C CA . LEU A 1 85 ? -1.395 -12.492 8.867 1 98.81 85 LEU A CA 1
ATOM 622 C C . LEU A 1 85 ? -2.75 -12.453 8.172 1 98.81 85 LEU A C 1
ATOM 624 O O . LEU A 1 85 ? -3.283 -11.375 7.902 1 98.81 85 LEU A O 1
ATOM 628 N N . ARG A 1 86 ? -3.297 -13.625 7.918 1 98.81 86 ARG A N 1
ATOM 629 C CA . ARG A 1 86 ? -4.586 -13.711 7.242 1 98.81 86 ARG A CA 1
ATOM 630 C C . ARG A 1 86 ? -5.68 -13.031 8.055 1 98.81 86 ARG A C 1
ATOM 632 O O . ARG A 1 86 ? -6.535 -12.336 7.496 1 98.81 86 ARG A O 1
ATOM 639 N N . ARG A 1 87 ? -5.707 -13.211 9.305 1 98.62 87 ARG A N 1
ATOM 640 C CA . ARG A 1 87 ? -6.684 -12.57 10.18 1 98.62 87 ARG A CA 1
ATOM 641 C C . ARG A 1 87 ? -6.57 -11.055 10.117 1 98.62 87 ARG A C 1
ATOM 643 O O . ARG A 1 87 ? -7.582 -10.352 10.039 1 98.62 87 ARG A O 1
ATOM 650 N N . THR A 1 88 ? -5.375 -10.586 10.156 1 98.38 88 THR A N 1
ATOM 651 C CA . THR A 1 88 ? -5.16 -9.148 10.086 1 98.38 88 THR A CA 1
ATOM 652 C C . THR A 1 88 ? -5.68 -8.594 8.758 1 98.38 88 THR A C 1
ATOM 654 O O . THR A 1 88 ? -6.324 -7.543 8.734 1 98.38 88 THR A O 1
ATOM 657 N N . LEU A 1 89 ? -5.375 -9.266 7.656 1 98.62 89 LEU A N 1
ATOM 658 C CA . LEU A 1 89 ? -5.887 -8.828 6.359 1 98.62 89 LEU A CA 1
ATOM 659 C C . LEU A 1 89 ? -7.41 -8.773 6.367 1 98.62 89 LEU A C 1
ATOM 661 O O . LEU A 1 89 ? -8.008 -7.816 5.867 1 98.62 89 LEU A O 1
ATOM 665 N N . ARG A 1 90 ? -8.031 -9.758 6.988 1 98.38 90 ARG A N 1
ATOM 666 C CA . ARG A 1 90 ? -9.492 -9.852 7.039 1 98.38 90 ARG A CA 1
ATOM 667 C C . ARG A 1 90 ? -10.086 -8.711 7.852 1 98.38 90 ARG A C 1
ATOM 669 O O . ARG A 1 90 ? -11.156 -8.203 7.527 1 98.38 90 ARG A O 1
ATOM 676 N N . ASN A 1 91 ? -9.383 -8.273 8.836 1 97.5 91 ASN A N 1
ATOM 677 C CA . ASN A 1 91 ? -9.836 -7.176 9.68 1 97.5 91 ASN A CA 1
ATOM 678 C C . ASN A 1 91 ? -9.945 -5.871 8.898 1 97.5 91 ASN A C 1
ATOM 680 O O . ASN A 1 91 ? -10.656 -4.953 9.305 1 97.5 91 ASN A O 1
ATOM 684 N N . HIS A 1 92 ? -9.297 -5.84 7.77 1 96.31 92 HIS A N 1
ATOM 685 C CA . HIS A 1 92 ? -9.219 -4.555 7.082 1 96.31 92 HIS A CA 1
ATOM 686 C C . HIS A 1 92 ? -9.828 -4.641 5.684 1 96.31 92 HIS A C 1
ATOM 688 O O . HIS A 1 92 ? -10.023 -3.617 5.027 1 96.31 92 HIS A O 1
ATOM 694 N N . SER A 1 93 ? -10.125 -5.824 5.223 1 97.19 93 SER A N 1
ATOM 695 C CA . SER A 1 93 ? -10.656 -6.004 3.877 1 97.19 93 SER A CA 1
ATOM 696 C C . SER A 1 93 ? -11.469 -7.289 3.773 1 97.19 93 SER A C 1
ATOM 698 O O . SER A 1 93 ? -11.094 -8.32 4.34 1 97.19 93 SER A O 1
ATOM 700 N N . SER A 1 94 ? -12.508 -7.242 3.025 1 96.62 94 SER A N 1
ATOM 701 C CA . SER A 1 94 ? -13.312 -8.438 2.777 1 96.62 94 SER A CA 1
ATOM 702 C C . SER A 1 94 ? -12.852 -9.156 1.515 1 96.62 94 SER A C 1
ATOM 704 O O . SER A 1 94 ? -13.398 -10.203 1.16 1 96.62 94 SER A O 1
ATOM 706 N N . MET A 1 95 ? -11.867 -8.648 0.791 1 98 95 MET A N 1
ATOM 707 C CA . MET A 1 95 ? -11.383 -9.281 -0.436 1 98 95 MET A CA 1
ATOM 708 C C . MET A 1 95 ? -10.93 -10.711 -0.17 1 98 95 MET A C 1
ATOM 710 O O . MET A 1 95 ? -10.18 -10.961 0.778 1 98 95 MET A O 1
ATOM 714 N N . PRO A 1 96 ? -11.398 -11.688 -0.995 1 98.81 96 PRO A N 1
ATOM 715 C CA . PRO A 1 96 ? -10.883 -13.055 -0.848 1 98.81 96 PRO A CA 1
ATOM 716 C C . PRO A 1 96 ? -9.367 -13.141 -1.065 1 98.81 96 PRO A C 1
ATOM 718 O O . PRO A 1 96 ? -8.828 -12.453 -1.938 1 98.81 96 PRO A O 1
ATOM 721 N N . VAL A 1 97 ? -8.734 -13.93 -0.213 1 98.94 97 VAL A N 1
ATOM 722 C CA . VAL A 1 97 ? -7.293 -14.141 -0.292 1 98.94 97 VAL A CA 1
ATOM 723 C C . VAL A 1 97 ? -6.996 -15.625 -0.51 1 98.94 97 VAL A C 1
ATOM 725 O O . VAL A 1 97 ? -7.465 -16.469 0.249 1 98.94 97 VAL A O 1
ATOM 728 N N . ALA A 1 98 ? -6.289 -15.891 -1.606 1 98.94 98 ALA A N 1
ATOM 729 C CA . ALA A 1 98 ? -5.84 -17.234 -1.938 1 98.94 98 ALA A CA 1
ATOM 730 C C . ALA A 1 98 ? -4.359 -17.422 -1.617 1 98.94 98 ALA A C 1
ATOM 732 O O . ALA A 1 98 ? -3.639 -16.438 -1.414 1 98.94 98 ALA A O 1
ATOM 733 N N . ILE A 1 99 ? -3.947 -18.656 -1.493 1 98.94 99 ILE A N 1
ATOM 734 C CA . ILE A 1 99 ? -2.543 -19 -1.302 1 98.94 99 ILE A CA 1
ATOM 735 C C . ILE A 1 99 ? -2.082 -19.922 -2.424 1 98.94 99 ILE A C 1
ATOM 737 O O . ILE A 1 99 ? -2.811 -20.844 -2.824 1 98.94 99 ILE A O 1
ATOM 741 N N . GLN A 1 100 ? -0.965 -19.641 -2.977 1 98.94 100 GLN A N 1
ATOM 742 C CA . GLN A 1 100 ? -0.375 -20.531 -3.973 1 98.94 100 GLN A CA 1
ATOM 743 C C . GLN A 1 100 ? 0.611 -21.5 -3.328 1 98.94 100 GLN A C 1
ATOM 745 O O . GLN A 1 100 ? 1.605 -21.078 -2.732 1 98.94 100 GLN A O 1
ATOM 750 N N . LEU A 1 101 ? 0.346 -22.781 -3.371 1 99 101 LEU A N 1
ATOM 751 C CA . LEU A 1 101 ? 1.242 -23.797 -2.854 1 99 101 LEU A CA 1
ATOM 752 C C . LEU A 1 101 ? 2.225 -24.25 -3.928 1 99 101 LEU A C 1
ATOM 754 O O . LEU A 1 101 ? 1.827 -24.547 -5.059 1 99 101 LEU A O 1
ATOM 758 N N . ALA A 1 102 ? 3.506 -24.328 -3.518 1 98.94 102 ALA A N 1
ATOM 759 C CA . ALA A 1 102 ? 4.52 -24.484 -4.555 1 98.94 102 ALA A CA 1
ATOM 760 C C . ALA A 1 102 ? 5.703 -25.297 -4.051 1 98.94 102 ALA A C 1
ATOM 762 O O . ALA A 1 102 ? 5.863 -25.484 -2.842 1 98.94 102 ALA A O 1
ATOM 763 N N . HIS A 1 103 ? 6.434 -25.859 -4.926 1 98.94 103 HIS A N 1
ATOM 764 C CA . HIS A 1 103 ? 7.75 -26.469 -4.77 1 98.94 103 HIS A CA 1
ATOM 765 C C . HIS A 1 103 ? 8.664 -26.109 -5.941 1 98.94 103 HIS A C 1
ATOM 767 O O . HIS A 1 103 ? 8.32 -26.359 -7.098 1 98.94 103 HIS A O 1
ATOM 773 N N . ALA A 1 104 ? 9.836 -25.625 -5.629 1 98.81 104 ALA A N 1
ATOM 774 C CA . ALA A 1 104 ? 10.664 -24.984 -6.652 1 98.81 104 ALA A CA 1
ATOM 775 C C . ALA A 1 104 ? 11.438 -26.031 -7.457 1 98.81 104 ALA A C 1
ATOM 777 O O . ALA A 1 104 ? 11.93 -25.734 -8.547 1 98.81 104 ALA A O 1
ATOM 778 N N . GLY A 1 105 ? 11.602 -27.312 -6.902 1 98.62 105 GLY A N 1
ATOM 779 C CA . GLY A 1 105 ? 12.391 -28.312 -7.59 1 98.62 105 GLY A CA 1
ATOM 780 C C . GLY A 1 105 ? 13.797 -27.875 -7.918 1 98.62 105 GLY A C 1
ATOM 781 O O . GLY A 1 105 ? 14.516 -27.391 -7.039 1 98.62 105 GLY A O 1
ATOM 782 N N . ARG A 1 106 ? 14.195 -28.016 -9.109 1 98.25 106 ARG A N 1
ATOM 783 C CA . ARG A 1 106 ? 15.578 -27.766 -9.508 1 98.25 106 ARG A CA 1
ATOM 784 C C . ARG A 1 106 ? 15.883 -26.266 -9.508 1 98.25 106 ARG A C 1
ATOM 786 O O . ARG A 1 106 ? 17.047 -25.875 -9.617 1 98.25 106 ARG A O 1
ATOM 793 N N . LYS A 1 107 ? 14.852 -25.438 -9.367 1 98.12 107 LYS A N 1
ATOM 794 C CA . LYS A 1 107 ? 15.039 -23.984 -9.367 1 98.12 107 LYS A CA 1
ATOM 795 C C . LYS A 1 107 ? 15.086 -23.438 -7.945 1 98.12 107 LYS A C 1
ATOM 797 O O . LYS A 1 107 ? 14.961 -22.219 -7.738 1 98.12 107 LYS A O 1
ATOM 802 N N . GLY A 1 108 ? 15.227 -24.344 -6.973 1 98.12 108 GLY A N 1
ATOM 803 C CA . GLY A 1 108 ? 15.352 -23.938 -5.582 1 98.12 108 GLY A CA 1
ATOM 804 C C . GLY A 1 108 ? 16.781 -23.578 -5.191 1 98.12 108 GLY A C 1
ATOM 805 O O . GLY A 1 108 ? 17.703 -23.719 -5.996 1 98.12 108 GLY A O 1
ATOM 806 N N . ALA A 1 109 ? 16.891 -23.047 -4.031 1 97.62 109 ALA A N 1
ATOM 807 C CA . ALA A 1 109 ? 18.156 -22.75 -3.395 1 97.62 109 ALA A CA 1
ATOM 808 C C . ALA A 1 109 ? 18.922 -21.672 -4.168 1 97.62 109 ALA A C 1
ATOM 810 O O . ALA A 1 109 ? 20.109 -21.828 -4.473 1 97.62 109 ALA A O 1
ATOM 811 N N . THR A 1 110 ? 18.234 -20.641 -4.492 1 97.31 110 THR A N 1
ATOM 812 C CA . THR A 1 110 ? 18.844 -19.531 -5.207 1 97.31 110 THR A CA 1
ATOM 813 C C . THR A 1 110 ? 18.797 -18.266 -4.367 1 97.31 110 THR A C 1
ATOM 815 O O . THR A 1 110 ? 17.984 -18.141 -3.445 1 97.31 110 THR A O 1
ATOM 818 N N . ALA A 1 111 ? 19.75 -17.328 -4.688 1 96.62 111 ALA A N 1
ATOM 819 C CA . ALA A 1 111 ? 19.734 -16.016 -4.043 1 96.62 111 ALA A CA 1
ATOM 820 C C . ALA A 1 111 ? 18.547 -15.18 -4.516 1 96.62 111 ALA A C 1
ATOM 822 O O . ALA A 1 111 ? 17.969 -15.461 -5.562 1 96.62 111 ALA A O 1
ATOM 823 N N . ARG A 1 112 ? 18.234 -14.234 -3.707 1 97.12 112 ARG A N 1
ATOM 824 C CA . ARG A 1 112 ? 17.203 -13.305 -4.141 1 97.12 112 ARG A CA 1
ATOM 825 C C . ARG A 1 112 ? 17.562 -12.672 -5.48 1 97.12 112 ARG A C 1
ATOM 827 O O . ARG A 1 112 ? 18.734 -12.469 -5.785 1 97.12 112 ARG A O 1
ATOM 834 N N . PRO A 1 113 ? 16.438 -12.266 -6.207 1 94.75 113 PRO A N 1
ATOM 835 C CA . PRO A 1 113 ? 16.688 -11.719 -7.539 1 94.75 113 PRO A CA 1
ATOM 836 C C . PRO A 1 113 ? 17.625 -10.5 -7.5 1 94.75 113 PRO A C 1
ATOM 838 O O . PRO A 1 113 ? 18.531 -10.398 -8.32 1 94.75 113 PRO A O 1
ATOM 841 N N . TRP A 1 114 ? 17.469 -9.602 -6.508 1 94.12 114 TRP A N 1
ATOM 842 C CA . TRP A 1 114 ? 18.266 -8.383 -6.469 1 94.12 114 TRP A CA 1
ATOM 843 C C . TRP A 1 114 ? 19.625 -8.641 -5.832 1 94.12 114 TRP A C 1
ATOM 845 O O . TRP A 1 114 ? 20.484 -7.758 -5.797 1 94.12 114 TRP A O 1
ATOM 855 N N . ASP A 1 115 ? 19.859 -9.859 -5.387 1 93.69 115 ASP A N 1
ATOM 856 C CA . ASP A 1 115 ? 21.188 -10.281 -4.941 1 93.69 115 ASP A CA 1
ATOM 857 C C . ASP A 1 115 ? 21.906 -11.086 -6.027 1 93.69 115 ASP A C 1
ATOM 859 O O . ASP A 1 115 ? 22.953 -11.68 -5.777 1 93.69 115 ASP A O 1
ATOM 863 N N . GLY A 1 116 ? 21.344 -11.242 -7.215 1 91.38 116 GLY A N 1
ATOM 864 C CA . GLY A 1 116 ? 21.969 -11.891 -8.352 1 91.38 116 GLY A CA 1
ATOM 865 C C . GLY A 1 116 ? 21.281 -13.18 -8.766 1 91.38 116 GLY A C 1
ATOM 866 O O . GLY A 1 116 ? 21.484 -13.672 -9.875 1 91.38 116 GLY A O 1
ATOM 867 N N . GLY A 1 117 ? 20.562 -13.891 -7.855 1 91.5 117 GLY A N 1
ATOM 868 C CA . GLY A 1 117 ? 19.734 -15.031 -8.211 1 91.5 117 GLY A CA 1
ATOM 869 C C . GLY A 1 117 ? 20.531 -16.312 -8.406 1 91.5 117 GLY A C 1
ATOM 870 O O . GLY A 1 117 ? 19.984 -17.312 -8.883 1 91.5 117 GLY A O 1
ATOM 871 N N . ALA A 1 118 ? 21.75 -16.312 -8.125 1 90.88 118 ALA A N 1
ATOM 872 C CA . ALA A 1 118 ? 22.594 -17.484 -8.312 1 90.88 118 ALA A CA 1
ATOM 873 C C . ALA A 1 118 ? 22.312 -18.531 -7.238 1 90.88 118 ALA A C 1
ATOM 875 O O . ALA A 1 118 ? 21.625 -18.25 -6.254 1 90.88 118 ALA A O 1
ATOM 876 N N . SER A 1 119 ? 22.797 -19.734 -7.48 1 93.69 119 SER A N 1
ATOM 877 C CA . SER A 1 119 ? 22.656 -20.812 -6.512 1 93.69 119 SER A CA 1
ATOM 878 C C . SER A 1 119 ? 23.281 -20.438 -5.172 1 93.69 119 SER A C 1
ATOM 880 O O . SER A 1 119 ? 24.344 -19.812 -5.133 1 93.69 119 SER A O 1
ATOM 882 N N . VAL A 1 120 ? 22.641 -20.859 -4.172 1 92.69 120 VAL A N 1
ATOM 883 C CA . VAL A 1 120 ? 23.109 -20.594 -2.816 1 92.69 120 VAL A CA 1
ATOM 884 C C . VAL A 1 120 ? 23.703 -21.859 -2.219 1 92.69 120 VAL A C 1
ATOM 886 O O . VAL A 1 120 ? 23.109 -22.938 -2.305 1 92.69 120 VAL A O 1
ATOM 889 N N . SER A 1 121 ? 24.844 -21.797 -1.611 1 88.75 121 SER A N 1
ATOM 890 C CA . SER A 1 121 ? 25.516 -22.938 -0.995 1 88.75 121 SER A CA 1
ATOM 891 C C . SER A 1 121 ? 24.875 -23.297 0.34 1 88.75 121 SER A C 1
ATOM 893 O O . SER A 1 121 ? 24.125 -22.5 0.907 1 88.75 121 SER A O 1
ATOM 895 N N . PHE A 1 122 ? 25.188 -24.438 0.844 1 88.5 122 PHE A N 1
ATOM 896 C CA . PHE A 1 122 ? 24.656 -24.922 2.113 1 88.5 122 PHE A CA 1
ATOM 897 C C . PHE A 1 122 ? 24.984 -23.953 3.244 1 88.5 122 PHE A C 1
ATOM 899 O O . PHE A 1 122 ? 24.141 -23.672 4.098 1 88.5 122 PHE A O 1
ATOM 906 N N . GLY A 1 123 ? 26.188 -23.422 3.281 1 86.94 123 GLY A N 1
ATOM 907 C CA . GLY A 1 123 ? 26.656 -22.531 4.336 1 86.94 123 GLY A CA 1
ATOM 908 C C . GLY A 1 123 ? 25.906 -21.203 4.363 1 86.94 123 GLY A C 1
ATOM 909 O O . GLY A 1 123 ? 25.906 -20.516 5.379 1 86.94 123 GLY A O 1
ATOM 910 N N . ARG A 1 124 ? 25.203 -20.969 3.275 1 87.81 124 ARG A N 1
ATOM 911 C CA . ARG A 1 124 ? 24.5 -19.688 3.18 1 87.81 124 ARG A CA 1
ATOM 912 C C . ARG A 1 124 ? 22.984 -19.906 3.113 1 87.81 124 ARG A C 1
ATOM 914 O O . ARG A 1 124 ? 22.25 -19.047 2.609 1 87.81 124 ARG A O 1
ATOM 921 N N . GLY A 1 125 ? 22.547 -21.125 3.473 1 90.94 125 GLY A N 1
ATOM 922 C CA . GLY A 1 125 ? 21.125 -21.406 3.578 1 90.94 125 GLY A CA 1
ATOM 923 C C . GLY A 1 125 ? 20.594 -22.219 2.416 1 90.94 125 GLY A C 1
ATOM 924 O O . GLY A 1 125 ? 19.375 -22.438 2.314 1 90.94 125 GLY A O 1
ATOM 925 N N . GLY A 1 126 ? 21.5 -22.672 1.569 1 95.25 126 GLY A N 1
ATOM 926 C CA . GLY A 1 126 ? 21.078 -23.484 0.439 1 95.25 126 GLY A CA 1
ATOM 927 C C . GLY A 1 126 ? 20.812 -24.938 0.812 1 95.25 126 GLY A C 1
ATOM 928 O O . GLY A 1 126 ? 20.984 -25.328 1.968 1 95.25 126 GLY A O 1
ATOM 929 N N . TRP A 1 127 ? 20.297 -25.734 -0.13 1 97.44 127 TRP A N 1
ATOM 930 C CA . TRP A 1 127 ? 20 -27.156 0.027 1 97.44 127 TRP A CA 1
ATOM 931 C C . TRP A 1 127 ? 20.156 -27.891 -1.296 1 97.44 127 TRP A C 1
ATOM 933 O O . TRP A 1 127 ? 20.375 -27.281 -2.338 1 97.44 127 TRP A O 1
ATOM 943 N N . THR A 1 128 ? 20.172 -29.203 -1.203 1 97 128 THR A N 1
ATOM 944 C CA . THR A 1 128 ? 20.156 -30.016 -2.41 1 97 128 THR A CA 1
ATOM 945 C C . THR A 1 128 ? 18.766 -30.031 -3.035 1 97 128 THR A C 1
ATOM 947 O O . THR A 1 128 ? 17.797 -30.375 -2.371 1 97 128 THR A O 1
ATOM 950 N N . THR A 1 129 ? 18.703 -29.672 -4.277 1 98.19 129 THR A N 1
ATOM 951 C CA . THR A 1 129 ? 17.406 -29.594 -4.941 1 98.19 129 THR A CA 1
ATOM 952 C C . THR A 1 129 ? 17.016 -30.953 -5.504 1 98.19 129 THR A C 1
ATOM 954 O O . THR A 1 129 ? 17.844 -31.859 -5.613 1 98.19 129 THR A O 1
ATOM 957 N N . SER A 1 130 ? 15.766 -31.125 -5.746 1 98.5 130 SER A N 1
ATOM 958 C CA . SER A 1 130 ? 15.211 -32.312 -6.352 1 98.5 130 SER A CA 1
ATOM 959 C C . SER A 1 130 ? 14.336 -31.984 -7.551 1 98.5 130 SER A C 1
ATOM 961 O O . SER A 1 130 ? 13.836 -30.875 -7.664 1 98.5 130 SER A O 1
ATOM 963 N N . SER A 1 131 ? 14.203 -32.938 -8.469 1 98.75 131 SER A N 1
ATOM 964 C CA . SER A 1 131 ? 13.406 -32.719 -9.672 1 98.75 131 SER A CA 1
ATOM 965 C C . SER A 1 131 ? 12.984 -34.062 -10.297 1 98.75 131 SER A C 1
ATOM 967 O O . SER A 1 131 ? 13.117 -35.094 -9.68 1 98.75 131 SER A O 1
ATOM 969 N N . ALA A 1 132 ? 12.352 -33.969 -11.484 1 98.81 132 ALA A N 1
ATOM 970 C CA . ALA A 1 132 ? 11.953 -35.125 -12.25 1 98.81 132 ALA A CA 1
ATOM 971 C C . ALA A 1 132 ? 13.172 -35.938 -12.719 1 98.81 132 ALA A C 1
ATOM 973 O O . ALA A 1 132 ? 13.164 -37.156 -12.727 1 98.81 132 ALA A O 1
ATOM 974 N N . SER A 1 133 ? 14.203 -35.219 -13.172 1 98.69 133 SER A N 1
ATOM 975 C CA . SER A 1 133 ? 15.461 -35.812 -13.633 1 98.69 133 SER A CA 1
ATOM 976 C C . SER A 1 133 ? 16.656 -35.031 -13.094 1 98.69 133 SER A C 1
ATOM 978 O O . SER A 1 133 ? 16.516 -33.906 -12.578 1 98.69 133 SER A O 1
ATOM 980 N N . ALA A 1 134 ? 17.812 -35.688 -13.18 1 98.38 134 ALA A N 1
ATOM 981 C CA . ALA A 1 134 ? 19.031 -35.031 -12.727 1 98.38 134 ALA A CA 1
ATOM 982 C C . ALA A 1 134 ? 19.578 -34.094 -13.797 1 98.38 134 ALA A C 1
ATOM 984 O O . ALA A 1 134 ? 20.719 -34.25 -14.25 1 98.38 134 ALA A O 1
ATOM 985 N N . LEU A 1 135 ? 18.812 -33.125 -14.195 1 97.94 135 LEU A N 1
ATOM 986 C CA . LEU A 1 135 ? 19.156 -32.094 -15.172 1 97.94 135 LEU A CA 1
ATOM 987 C C . LEU A 1 135 ? 19.094 -30.703 -14.555 1 97.94 135 LEU A C 1
ATOM 989 O O . LEU A 1 135 ? 18.031 -30.266 -14.117 1 97.94 135 LEU A O 1
ATOM 993 N N . PRO A 1 136 ? 20.219 -30.062 -14.469 1 96.88 136 PRO A N 1
ATOM 994 C CA . PRO A 1 136 ? 20.203 -28.719 -13.859 1 96.88 136 PRO A CA 1
ATOM 995 C C . PRO A 1 136 ? 19.438 -27.703 -14.703 1 96.88 136 PRO A C 1
ATOM 997 O O . PRO A 1 136 ? 19.203 -27.922 -15.891 1 96.88 136 PRO A O 1
ATOM 1000 N N . PHE A 1 137 ? 18.969 -26.656 -14.125 1 97.25 137 PHE A N 1
ATOM 1001 C CA . PHE A 1 137 ? 18.297 -25.578 -14.852 1 97.25 137 PHE A CA 1
ATOM 1002 C C . PHE A 1 137 ? 19.297 -24.859 -15.758 1 97.25 137 PHE A C 1
ATOM 1004 O O . PHE A 1 137 ? 19.062 -24.734 -16.969 1 97.25 137 PHE A O 1
ATOM 1011 N N . GLU A 1 138 ? 20.25 -24.297 -15.133 1 93.94 138 GLU A N 1
ATOM 1012 C CA . GLU A 1 138 ? 21.391 -23.75 -15.875 1 93.94 138 GLU A CA 1
ATOM 1013 C C . GLU A 1 138 ? 22.516 -24.781 -15.984 1 93.94 138 GLU A C 1
ATOM 1015 O O . GLU A 1 138 ? 22.781 -25.516 -15.031 1 93.94 138 GLU A O 1
ATOM 1020 N N . PRO A 1 139 ? 23.219 -24.734 -17.047 1 90.88 139 PRO A N 1
ATOM 1021 C CA . PRO A 1 139 ? 24.266 -25.75 -17.25 1 90.88 139 PRO A CA 1
ATOM 1022 C C . PRO A 1 139 ? 25.312 -25.734 -16.141 1 90.88 139 PRO A C 1
ATOM 1024 O O . PRO A 1 139 ? 25.875 -26.766 -15.797 1 90.88 139 PRO A O 1
ATOM 1027 N N . GLU A 1 140 ? 25.5 -24.594 -15.539 1 89.81 140 GLU A N 1
ATOM 1028 C CA . GLU A 1 140 ? 26.547 -24.453 -14.547 1 89.81 140 GLU A CA 1
ATOM 1029 C C . GLU A 1 140 ? 26.047 -24.781 -13.148 1 89.81 140 GLU A C 1
ATOM 1031 O O . GLU A 1 140 ? 26.828 -24.859 -12.203 1 89.81 140 GLU A O 1
ATOM 1036 N N . ASP A 1 141 ? 24.781 -25.031 -13.016 1 91.44 141 ASP A N 1
ATOM 1037 C CA . ASP A 1 141 ? 24.203 -25.344 -11.711 1 91.44 141 ASP A CA 1
ATOM 1038 C C . ASP A 1 141 ? 24.484 -26.781 -11.32 1 91.44 141 ASP A C 1
ATOM 1040 O O . ASP A 1 141 ? 24.766 -27.625 -12.18 1 91.44 141 ASP A O 1
ATOM 1044 N N . ALA A 1 142 ? 24.516 -27 -9.977 1 93.62 142 ALA A N 1
ATOM 1045 C CA . ALA A 1 142 ? 24.547 -28.391 -9.5 1 93.62 142 ALA A CA 1
ATOM 1046 C C . ALA A 1 142 ? 23.297 -29.141 -9.938 1 93.62 142 ALA A C 1
ATOM 1048 O O . ALA A 1 142 ? 22.188 -28.609 -9.844 1 93.62 142 ALA A O 1
ATOM 1049 N N . PRO A 1 143 ? 23.453 -30.328 -10.477 1 96.56 143 PRO A N 1
ATOM 1050 C CA . PRO A 1 143 ? 22.25 -31.094 -10.844 1 96.56 143 PRO A CA 1
ATOM 1051 C C . PRO A 1 143 ? 21.391 -31.438 -9.633 1 96.56 143 PRO A C 1
ATOM 1053 O O . PRO A 1 143 ? 21.906 -31.719 -8.555 1 96.56 143 PRO A O 1
ATOM 1056 N N . PRO A 1 144 ? 20.109 -31.359 -9.805 1 98.31 144 PRO A N 1
ATOM 1057 C CA . PRO A 1 144 ? 19.203 -31.828 -8.742 1 98.31 144 PRO A CA 1
ATOM 1058 C C . PRO A 1 144 ? 19.219 -33.344 -8.586 1 98.31 144 PRO A C 1
ATOM 1060 O O . PRO A 1 144 ? 19.703 -34.062 -9.469 1 98.31 144 PRO A O 1
ATOM 1063 N N . VAL A 1 145 ? 18.734 -33.781 -7.449 1 98.12 145 VAL A N 1
ATOM 1064 C CA . VAL A 1 145 ? 18.484 -35.188 -7.25 1 98.12 145 VAL A CA 1
ATOM 1065 C C . VAL A 1 145 ? 17.203 -35.625 -7.977 1 98.12 145 VAL A C 1
ATOM 1067 O O . VAL A 1 145 ? 16.172 -34.969 -7.824 1 98.12 145 VAL A O 1
ATOM 1070 N N . GLU A 1 146 ? 17.312 -36.594 -8.852 1 98.69 146 GLU A N 1
ATOM 1071 C CA . GLU A 1 146 ? 16.094 -37.219 -9.383 1 98.69 146 GLU A CA 1
ATOM 1072 C C . GLU A 1 146 ? 15.258 -37.844 -8.273 1 98.69 146 GLU A C 1
ATOM 1074 O O . GLU A 1 146 ? 15.742 -38.688 -7.531 1 98.69 146 GLU A O 1
ATOM 1079 N N . MET A 1 147 ? 14.055 -37.438 -8.125 1 98.62 147 MET A N 1
ATOM 1080 C CA . MET A 1 147 ? 13.211 -37.906 -7.035 1 98.62 147 MET A CA 1
ATOM 1081 C C . MET A 1 147 ? 12.906 -39.406 -7.203 1 98.62 147 MET A C 1
ATOM 1083 O O . MET A 1 147 ? 12.516 -39.844 -8.289 1 98.62 147 MET A O 1
ATOM 1087 N N . ASP A 1 148 ? 13.125 -40.156 -6.164 1 97.88 148 ASP A N 1
ATOM 1088 C CA . ASP A 1 148 ? 12.703 -41.562 -6.164 1 97.88 148 ASP A CA 1
ATOM 1089 C C . ASP A 1 148 ? 11.281 -41.688 -5.629 1 97.88 148 ASP A C 1
ATOM 1091 O O . ASP A 1 148 ? 10.594 -40.688 -5.391 1 97.88 148 ASP A O 1
ATOM 1095 N N . ALA A 1 149 ? 10.836 -42.906 -5.504 1 97.31 149 ALA A N 1
ATOM 1096 C CA . ALA A 1 149 ? 9.469 -43.156 -5.055 1 97.31 149 ALA A CA 1
ATOM 1097 C C . ALA A 1 149 ? 9.211 -42.531 -3.695 1 97.31 149 ALA A C 1
ATOM 1099 O O . ALA A 1 149 ? 8.133 -41.969 -3.455 1 97.31 149 ALA A O 1
ATOM 1100 N N . ASN A 1 150 ? 10.164 -42.594 -2.84 1 97.81 150 ASN A N 1
ATOM 1101 C CA . ASN A 1 150 ? 10.023 -42 -1.513 1 97.81 150 ASN A CA 1
ATOM 1102 C C . ASN A 1 150 ? 9.938 -40.469 -1.584 1 97.81 150 ASN A C 1
ATOM 1104 O O . ASN A 1 150 ? 9.148 -39.844 -0.863 1 97.81 150 ASN A O 1
ATOM 1108 N N . GLY A 1 151 ? 10.812 -39.875 -2.373 1 98.06 151 GLY A N 1
ATOM 1109 C CA . GLY A 1 151 ? 10.758 -38.438 -2.568 1 98.06 151 GLY A CA 1
ATOM 1110 C C . GLY A 1 151 ? 9.422 -37.969 -3.119 1 98.06 151 GLY A C 1
ATOM 1111 O O . GLY A 1 151 ? 8.883 -36.938 -2.662 1 98.06 151 GLY A O 1
ATOM 1112 N N . ILE A 1 152 ? 8.922 -38.688 -4.078 1 98.62 152 ILE A N 1
ATOM 1113 C CA . ILE A 1 152 ? 7.633 -38.344 -4.68 1 98.62 152 ILE A CA 1
ATOM 1114 C C . ILE A 1 152 ? 6.531 -38.438 -3.627 1 98.62 152 ILE A C 1
ATOM 1116 O O . ILE A 1 152 ? 5.719 -37.531 -3.484 1 98.62 152 ILE A O 1
ATOM 1120 N N . ALA A 1 153 ? 6.551 -39.531 -2.869 1 98.44 153 ALA A N 1
ATOM 1121 C CA . ALA A 1 153 ? 5.555 -39.719 -1.819 1 98.44 153 ALA A CA 1
ATOM 1122 C C . ALA A 1 153 ? 5.629 -38.594 -0.793 1 98.44 153 ALA A C 1
ATOM 1124 O O . ALA A 1 153 ? 4.602 -38.094 -0.321 1 98.44 153 ALA A O 1
ATOM 1125 N N . ARG A 1 154 ? 6.793 -38.219 -0.442 1 98.5 154 ARG A N 1
ATOM 1126 C CA . ARG A 1 154 ? 7.02 -37.156 0.522 1 98.5 154 ARG A CA 1
ATOM 1127 C C . ARG A 1 154 ? 6.434 -35.812 0.025 1 98.5 154 ARG A C 1
ATOM 1129 O O . ARG A 1 154 ? 5.73 -35.125 0.767 1 98.5 154 ARG A O 1
ATOM 1136 N N . VAL A 1 155 ? 6.707 -35.5 -1.189 1 98.75 155 VAL A N 1
ATOM 1137 C CA . VAL A 1 155 ? 6.254 -34.25 -1.762 1 98.75 155 VAL A CA 1
ATOM 1138 C C . VAL A 1 155 ? 4.734 -34.25 -1.871 1 98.75 155 VAL A C 1
ATOM 1140 O O . VAL A 1 155 ? 4.086 -33.25 -1.567 1 98.75 155 VAL A O 1
ATOM 1143 N N . VAL A 1 156 ? 4.172 -35.375 -2.309 1 98.88 156 VAL A N 1
ATOM 1144 C CA . VAL A 1 156 ? 2.721 -35.469 -2.396 1 98.88 156 VAL A CA 1
ATOM 1145 C C . VAL A 1 156 ? 2.102 -35.219 -1.022 1 98.88 156 VAL A C 1
ATOM 1147 O O . VAL A 1 156 ? 1.142 -34.469 -0.894 1 98.88 156 VAL A O 1
ATOM 1150 N N . LYS A 1 157 ? 2.666 -35.812 -0.004 1 98.81 157 LYS A N 1
ATOM 1151 C CA . LYS A 1 157 ? 2.189 -35.656 1.365 1 98.81 157 LYS A CA 1
ATOM 1152 C C . LYS A 1 157 ? 2.354 -34.188 1.834 1 98.81 157 LYS A C 1
ATOM 1154 O O . LYS A 1 157 ? 1.492 -33.656 2.539 1 98.81 157 LYS A O 1
ATOM 1159 N N . ALA A 1 158 ? 3.432 -33.594 1.488 1 98.94 158 ALA A N 1
ATOM 1160 C CA . ALA A 1 158 ? 3.693 -32.219 1.875 1 98.94 158 ALA A CA 1
ATOM 1161 C C . ALA A 1 158 ? 2.639 -31.281 1.3 1 98.94 158 ALA A C 1
ATOM 1163 O O . ALA A 1 158 ? 2.141 -30.391 1.998 1 98.94 158 ALA A O 1
ATOM 1164 N N . PHE A 1 159 ? 2.305 -31.484 0.037 1 98.94 159 PHE A N 1
ATOM 1165 C CA . PHE A 1 159 ? 1.269 -30.656 -0.583 1 98.94 159 PHE A CA 1
ATOM 1166 C C . PHE A 1 159 ? -0.072 -30.875 0.112 1 98.94 159 PHE A C 1
ATOM 1168 O O . PHE A 1 159 ? -0.794 -29.906 0.377 1 98.94 159 PHE A O 1
ATOM 1175 N N . ARG A 1 160 ? -0.383 -32.125 0.348 1 98.88 160 ARG A N 1
ATOM 1176 C CA . ARG A 1 160 ? -1.629 -32.438 1.042 1 98.88 160 ARG A CA 1
ATOM 1177 C C . ARG A 1 160 ? -1.704 -31.703 2.381 1 98.88 160 ARG A C 1
ATOM 1179 O O . ARG A 1 160 ? -2.701 -31.047 2.68 1 98.88 160 ARG A O 1
ATOM 1186 N N . ARG A 1 161 ? -0.677 -31.781 3.166 1 98.88 161 ARG A N 1
ATOM 1187 C CA . ARG A 1 161 ? -0.638 -31.172 4.492 1 98.88 161 ARG A CA 1
ATOM 1188 C C . ARG A 1 161 ? -0.703 -29.656 4.402 1 98.88 161 ARG A C 1
ATOM 1190 O O . ARG A 1 161 ? -1.362 -29 5.219 1 98.88 161 ARG A O 1
ATOM 1197 N N . ALA A 1 162 ? 0.011 -29.109 3.455 1 98.94 162 ALA A N 1
ATOM 1198 C CA . ALA A 1 162 ? -0.001 -27.656 3.275 1 98.94 162 ALA A CA 1
ATOM 1199 C C . ALA A 1 162 ? -1.398 -27.156 2.916 1 98.94 162 ALA A C 1
ATOM 1201 O O . ALA A 1 162 ? -1.813 -26.078 3.355 1 98.94 162 ALA A O 1
ATOM 1202 N N . ALA A 1 163 ? -2.082 -27.938 2.131 1 98.94 163 ALA A N 1
ATOM 1203 C CA . ALA A 1 163 ? -3.447 -27.562 1.767 1 98.94 163 ALA A CA 1
ATOM 1204 C C . ALA A 1 163 ? -4.359 -27.547 2.99 1 98.94 163 ALA A C 1
ATOM 1206 O O . ALA A 1 163 ? -5.176 -26.641 3.162 1 98.94 163 ALA A O 1
ATOM 1207 N N . GLU A 1 164 ? -4.23 -28.547 3.799 1 98.81 164 GLU A N 1
ATOM 1208 C CA . GLU A 1 164 ? -4.98 -28.578 5.051 1 98.81 164 GLU A CA 1
ATOM 1209 C C . GLU A 1 164 ? -4.668 -27.375 5.922 1 98.81 164 GLU A C 1
ATOM 1211 O O . GLU A 1 164 ? -5.574 -26.75 6.477 1 98.81 164 GLU A O 1
ATOM 1216 N N . ARG A 1 165 ? -3.439 -27.109 6.02 1 98.88 165 ARG A N 1
ATOM 1217 C CA . ARG A 1 165 ? -3.01 -25.953 6.82 1 98.88 165 ARG A CA 1
ATOM 1218 C C . ARG A 1 165 ? -3.543 -24.656 6.242 1 98.88 165 ARG A C 1
ATOM 1220 O O . ARG A 1 165 ? -3.906 -23.734 6.984 1 98.88 165 ARG A O 1
ATOM 1227 N N . ALA A 1 166 ? -3.514 -24.547 4.898 1 98.88 166 ALA A N 1
ATOM 1228 C CA . ALA A 1 166 ? -4.02 -23.344 4.242 1 98.88 166 ALA A CA 1
ATOM 1229 C C . ALA A 1 166 ? -5.48 -23.094 4.609 1 98.88 166 ALA A C 1
ATOM 1231 O O . ALA A 1 166 ? -5.863 -21.953 4.898 1 98.88 166 ALA A O 1
ATOM 1232 N N . GLN A 1 167 ? -6.246 -24.125 4.562 1 98.56 167 GLN A N 1
ATOM 1233 C CA . GLN A 1 167 ? -7.641 -24.031 4.977 1 98.56 167 GLN A CA 1
ATOM 1234 C C . GLN A 1 167 ? -7.754 -23.609 6.438 1 98.56 167 GLN A C 1
ATOM 1236 O O . GLN A 1 167 ? -8.57 -22.75 6.781 1 98.56 167 GLN A O 1
ATOM 1241 N N . ASN A 1 168 ? -6.926 -24.156 7.289 1 98.69 168 ASN A N 1
ATOM 1242 C CA . ASN A 1 168 ? -6.914 -23.828 8.711 1 98.69 168 ASN A CA 1
ATOM 1243 C C . ASN A 1 168 ? -6.551 -22.359 8.938 1 98.69 168 ASN A C 1
ATOM 1245 O O . ASN A 1 168 ? -7.039 -21.75 9.883 1 98.69 168 ASN A O 1
ATOM 1249 N N . CYS A 1 169 ? -5.688 -21.844 8.133 1 98.81 169 CYS A N 1
ATOM 1250 C CA . CYS A 1 169 ? -5.246 -20.469 8.25 1 98.81 169 CYS A CA 1
ATOM 1251 C C . CYS A 1 169 ? -6.387 -19.5 7.953 1 98.81 169 CYS A C 1
ATOM 1253 O O . CYS A 1 169 ? -6.316 -18.312 8.297 1 98.81 169 CYS A O 1
ATOM 1255 N N . GLY A 1 170 ? -7.383 -19.953 7.191 1 98.69 170 GLY A N 1
ATOM 1256 C CA . GLY A 1 170 ? -8.5 -19.094 6.824 1 98.69 170 GLY A CA 1
ATOM 1257 C C . GLY A 1 170 ? -8.391 -18.547 5.414 1 98.69 170 GLY A C 1
ATOM 1258 O O . GLY A 1 170 ? -9.062 -17.562 5.074 1 98.69 170 GLY A O 1
ATOM 1259 N N . PHE A 1 171 ? -7.516 -19.078 4.598 1 98.88 171 PHE A N 1
ATOM 1260 C CA . PHE A 1 171 ? -7.488 -18.688 3.195 1 98.88 171 PHE A CA 1
ATOM 1261 C C . PHE A 1 171 ? -8.773 -19.109 2.488 1 98.88 171 PHE A C 1
ATOM 1263 O O . PHE A 1 171 ? -9.391 -20.109 2.861 1 98.88 171 PHE A O 1
ATOM 1270 N N . ASP A 1 172 ? -9.125 -18.344 1.421 1 98.81 172 ASP A N 1
ATOM 1271 C CA . ASP A 1 172 ? -10.422 -18.531 0.772 1 98.81 172 ASP A CA 1
ATOM 1272 C C . ASP A 1 172 ? -10.297 -19.453 -0.441 1 98.81 172 ASP A C 1
ATOM 1274 O O . ASP A 1 172 ? -11.305 -19.922 -0.971 1 98.81 172 ASP A O 1
ATOM 1278 N N . CYS A 1 173 ? -9.078 -19.719 -0.872 1 98.75 173 CYS A N 1
ATOM 1279 C CA . CYS A 1 173 ? -8.781 -20.438 -2.107 1 98.75 173 CYS A CA 1
ATOM 1280 C C . CYS A 1 173 ? -7.352 -20.953 -2.109 1 98.75 173 CYS A C 1
ATOM 1282 O O . CYS A 1 173 ? -6.477 -20.375 -1.462 1 98.75 173 CYS A O 1
ATOM 1284 N N . VAL A 1 174 ? -7.148 -22.109 -2.738 1 98.94 174 VAL A N 1
ATOM 1285 C CA . VAL A 1 174 ? -5.809 -22.656 -2.93 1 98.94 174 VAL A CA 1
ATOM 1286 C C . VAL A 1 174 ? -5.496 -22.75 -4.422 1 98.94 174 VAL A C 1
ATOM 1288 O O . VAL A 1 174 ? -6.352 -23.141 -5.219 1 98.94 174 VAL A O 1
ATOM 1291 N N . GLU A 1 175 ? -4.355 -22.328 -4.781 1 98.94 175 GLU A N 1
ATOM 1292 C CA . GLU A 1 175 ? -3.844 -22.516 -6.137 1 98.94 175 GLU A CA 1
ATOM 1293 C C . GLU A 1 175 ? -2.611 -23.422 -6.141 1 98.94 175 GLU A C 1
ATOM 1295 O O . GLU A 1 175 ? -1.662 -23.172 -5.391 1 98.94 175 GLU A O 1
ATOM 1300 N N . LEU A 1 176 ? -2.635 -24.484 -6.895 1 99 176 LEU A N 1
ATOM 1301 C CA . LEU A 1 176 ? -1.466 -25.328 -7.102 1 99 176 LEU A CA 1
ATOM 1302 C C . LEU A 1 176 ? -0.574 -24.766 -8.203 1 99 176 LEU A C 1
ATOM 1304 O O . LEU A 1 176 ? -1.038 -24.531 -9.32 1 99 176 LEU A O 1
ATOM 1308 N N . HIS A 1 177 ? 0.679 -24.562 -7.875 1 98.94 177 HIS A N 1
ATOM 1309 C CA . HIS A 1 177 ? 1.628 -23.984 -8.812 1 98.94 177 HIS A CA 1
ATOM 1310 C C . HIS A 1 177 ? 2.246 -25.047 -9.711 1 98.94 177 HIS A C 1
ATOM 1312 O O . HIS A 1 177 ? 3.166 -25.75 -9.289 1 98.94 177 HIS A O 1
ATOM 1318 N N . CYS A 1 178 ? 1.84 -25.125 -10.961 1 98.94 178 CYS A N 1
ATOM 1319 C CA . CYS A 1 178 ? 2.365 -26.062 -11.945 1 98.94 178 CYS A CA 1
ATOM 1320 C C . CYS A 1 178 ? 3.012 -25.328 -13.109 1 98.94 178 CYS A C 1
ATOM 1322 O O . CYS A 1 178 ? 2.904 -25.766 -14.258 1 98.94 178 CYS A O 1
ATOM 1324 N N . ALA A 1 179 ? 3.598 -24.188 -12.82 1 98.88 179 ALA A N 1
ATOM 1325 C CA . ALA A 1 179 ? 4.078 -23.344 -13.906 1 98.88 179 ALA A CA 1
ATOM 1326 C C . ALA A 1 179 ? 5.523 -22.906 -13.672 1 98.88 179 ALA A C 1
ATOM 1328 O O . ALA A 1 179 ? 6.145 -23.312 -12.688 1 98.88 179 ALA A O 1
ATOM 1329 N N . HIS A 1 180 ? 6.105 -22.25 -14.641 1 98.56 180 HIS A N 1
ATOM 1330 C CA . HIS A 1 180 ? 7.293 -21.406 -14.57 1 98.56 180 HIS A CA 1
ATOM 1331 C C . HIS A 1 180 ? 8.539 -22.234 -14.289 1 98.56 180 HIS A C 1
ATOM 1333 O O . HIS A 1 180 ? 9.484 -21.734 -13.656 1 98.56 180 HIS A O 1
ATOM 1339 N N . GLY A 1 181 ? 8.445 -23.5 -14.641 1 98.69 181 GLY A N 1
ATOM 1340 C CA . GLY A 1 181 ? 9.625 -24.344 -14.523 1 98.69 181 GLY A CA 1
ATOM 1341 C C . GLY A 1 181 ? 9.836 -24.891 -13.125 1 98.69 181 GLY A C 1
ATOM 1342 O O . GLY A 1 181 ? 10.914 -25.391 -12.805 1 98.69 181 GLY A O 1
ATOM 1343 N N . TYR A 1 182 ? 8.859 -24.766 -12.273 1 98.81 182 TYR A N 1
ATOM 1344 C CA . TYR A 1 182 ? 8.977 -25.328 -10.938 1 98.81 182 TYR A CA 1
ATOM 1345 C C . TYR A 1 182 ? 8.57 -26.797 -10.93 1 98.81 182 TYR A C 1
ATOM 1347 O O . TYR A 1 182 ? 8.359 -27.391 -11.984 1 98.81 182 TYR A O 1
ATOM 1355 N N . LEU A 1 183 ? 8.516 -27.391 -9.805 1 98.94 183 LEU A N 1
ATOM 1356 C CA . LEU A 1 183 ? 8.617 -28.844 -9.68 1 98.94 183 LEU A CA 1
ATOM 1357 C C . LEU A 1 183 ? 7.523 -29.531 -10.5 1 98.94 183 LEU A C 1
ATOM 1359 O O . LEU A 1 183 ? 7.809 -30.438 -11.273 1 98.94 183 LEU A O 1
ATOM 1363 N N . MET A 1 184 ? 6.273 -29.109 -10.32 1 98.94 184 MET A N 1
ATOM 1364 C CA . MET A 1 184 ? 5.199 -29.766 -11.062 1 98.94 184 MET A CA 1
ATOM 1365 C C . MET A 1 184 ? 5.398 -29.609 -12.562 1 98.94 184 MET A C 1
ATOM 1367 O O . MET A 1 184 ? 5.18 -30.547 -13.328 1 98.94 184 MET A O 1
ATOM 1371 N N . HIS A 1 185 ? 5.801 -28.406 -12.984 1 98.94 185 HIS A N 1
ATOM 1372 C CA . HIS A 1 185 ? 6.109 -28.156 -14.391 1 98.94 185 HIS A CA 1
ATOM 1373 C C . HIS A 1 185 ? 7.309 -28.969 -14.852 1 98.94 185 HIS A C 1
ATOM 1375 O O . HIS A 1 185 ? 7.348 -29.438 -15.992 1 98.94 185 HIS A O 1
ATOM 1381 N N . GLN A 1 186 ? 8.281 -29.219 -14 1 98.94 186 GLN A N 1
ATOM 1382 C CA . GLN A 1 186 ? 9.453 -30.016 -14.32 1 98.94 186 GLN A CA 1
ATOM 1383 C C . GLN A 1 186 ? 9.07 -31.453 -14.648 1 98.94 186 GLN A C 1
ATOM 1385 O O . GLN A 1 186 ? 9.719 -32.094 -15.469 1 98.94 186 GLN A O 1
ATOM 1390 N N . PHE A 1 187 ? 8.031 -31.969 -14.008 1 98.94 187 PHE A N 1
ATOM 1391 C CA . PHE A 1 187 ? 7.535 -33.312 -14.328 1 98.94 187 PHE A CA 1
ATOM 1392 C C . PHE A 1 187 ? 6.738 -33.281 -15.625 1 98.94 187 PHE A C 1
ATOM 1394 O O . PHE A 1 187 ? 6.727 -34.281 -16.359 1 98.94 187 PHE A O 1
ATOM 1401 N N . LEU A 1 188 ? 6.082 -32.219 -15.938 1 98.94 188 LEU A N 1
ATOM 1402 C CA . LEU A 1 188 ? 5.219 -32.125 -17.109 1 98.94 188 LEU A CA 1
ATOM 1403 C C . LEU A 1 188 ? 6.043 -32.062 -18.391 1 98.94 188 LEU A C 1
ATOM 1405 O O . LEU A 1 188 ? 5.719 -32.719 -19.375 1 98.94 188 LEU A O 1
ATOM 1409 N N . SER A 1 189 ? 7.09 -31.297 -18.438 1 98.88 189 SER A N 1
ATOM 1410 C CA . SER A 1 189 ? 7.836 -31.016 -19.672 1 98.88 189 SER A CA 1
ATOM 1411 C C . SER A 1 189 ? 8.828 -32.125 -19.969 1 98.88 189 SER A C 1
ATOM 1413 O O . SER A 1 189 ? 9.602 -32.531 -19.109 1 98.88 189 SER A O 1
ATOM 1415 N N . PRO A 1 190 ? 8.883 -32.562 -21.219 1 98.44 190 PRO A N 1
ATOM 1416 C CA . PRO A 1 190 ? 9.859 -33.594 -21.578 1 98.44 190 PRO A CA 1
ATOM 1417 C C . PRO A 1 190 ? 11.297 -33.062 -21.594 1 98.44 190 PRO A C 1
ATOM 1419 O O . PRO A 1 190 ? 12.242 -33.844 -21.672 1 98.44 190 PRO A O 1
ATOM 1422 N N . LEU A 1 191 ? 11.445 -31.766 -21.547 1 98.06 191 LEU A N 1
ATOM 1423 C CA . LEU A 1 191 ? 12.781 -31.188 -21.562 1 98.06 191 LEU A CA 1
ATOM 1424 C C . LEU A 1 191 ? 13.477 -31.391 -20.219 1 98.06 191 LEU A C 1
ATOM 1426 O O . LEU A 1 191 ? 14.703 -31.531 -20.156 1 98.06 191 LEU A O 1
ATOM 1430 N N . SER A 1 192 ? 12.711 -31.422 -19.109 1 98.5 192 SER A N 1
ATOM 1431 C CA . SER A 1 192 ? 13.273 -31.594 -17.781 1 98.5 192 SER A CA 1
ATOM 1432 C C . SER A 1 192 ? 13 -33 -17.234 1 98.5 192 SER A C 1
ATOM 1434 O O . SER A 1 192 ? 13.625 -33.438 -16.266 1 98.5 192 SER A O 1
ATOM 1436 N N . ASN A 1 193 ? 12.016 -33.625 -17.766 1 98.81 193 ASN A N 1
ATOM 1437 C CA . ASN A 1 193 ? 11.625 -34.969 -17.328 1 98.81 193 ASN A CA 1
ATOM 1438 C C . ASN A 1 193 ? 12.07 -36.031 -18.328 1 98.81 193 ASN A C 1
ATOM 1440 O O . ASN A 1 193 ? 11.359 -36.312 -19.297 1 98.81 193 ASN A O 1
ATOM 1444 N N . GLN A 1 194 ? 13.148 -36.656 -17.984 1 98.25 194 GLN A N 1
ATOM 1445 C CA . GLN A 1 194 ? 13.695 -37.719 -18.828 1 98.25 194 GLN A CA 1
ATOM 1446 C C . GLN A 1 194 ? 13.641 -39.062 -18.141 1 98.25 194 GLN A C 1
ATOM 1448 O O . GLN A 1 194 ? 14.492 -39.906 -18.359 1 98.25 194 GLN A O 1
ATOM 1453 N N . ARG A 1 195 ? 12.703 -39.125 -17.281 1 98.31 195 ARG A N 1
ATOM 1454 C CA . ARG A 1 195 ? 12.516 -40.344 -16.531 1 98.31 195 ARG A CA 1
ATOM 1455 C C . ARG A 1 195 ? 12.078 -41.5 -17.453 1 98.31 195 ARG A C 1
ATOM 1457 O O . ARG A 1 195 ? 11.492 -41.25 -18.516 1 98.31 195 ARG A O 1
ATOM 1464 N N . GLN A 1 196 ? 12.328 -42.719 -16.938 1 96.81 196 GLN A N 1
ATOM 1465 C CA . GLN A 1 196 ? 11.945 -43.906 -17.719 1 96.81 196 GLN A CA 1
ATOM 1466 C C . GLN A 1 196 ? 10.898 -44.719 -16.969 1 96.81 196 GLN A C 1
ATOM 1468 O O . GLN A 1 196 ? 10.43 -45.75 -17.484 1 96.81 196 GLN A O 1
ATOM 1473 N N . ASP A 1 197 ? 10.492 -44.25 -15.852 1 97.75 197 ASP A N 1
ATOM 1474 C CA . ASP A 1 197 ? 9.492 -44.969 -15.062 1 97.75 197 ASP A CA 1
ATOM 1475 C C . ASP A 1 197 ? 8.086 -44.438 -15.344 1 97.75 197 ASP A C 1
ATOM 1477 O O . ASP A 1 197 ? 7.84 -43.844 -16.406 1 97.75 197 ASP A O 1
ATOM 1481 N N . GLU A 1 198 ? 7.176 -44.656 -14.406 1 98.19 198 GLU A N 1
ATOM 1482 C CA . GLU A 1 198 ? 5.766 -44.344 -14.633 1 98.19 198 GLU A CA 1
ATOM 1483 C C . GLU A 1 198 ? 5.496 -42.844 -14.508 1 98.19 198 GLU A C 1
ATOM 1485 O O . GLU A 1 198 ? 4.363 -42.406 -14.711 1 98.19 198 GLU A O 1
ATOM 1490 N N . TYR A 1 199 ? 6.562 -42.062 -14.281 1 98.56 199 TYR A N 1
ATOM 1491 C CA . TYR A 1 199 ? 6.387 -40.625 -14.133 1 98.56 199 TYR A CA 1
ATOM 1492 C C . TYR A 1 199 ? 7.031 -39.875 -15.289 1 98.56 199 TYR A C 1
ATOM 1494 O O . TYR A 1 199 ? 7.062 -38.656 -15.297 1 98.56 199 TYR A O 1
ATOM 1502 N N . GLY A 1 200 ? 7.598 -40.594 -16.312 1 97.94 200 GLY A N 1
ATOM 1503 C CA . GLY A 1 200 ? 8.227 -39.938 -17.453 1 97.94 200 GLY A CA 1
ATOM 1504 C C . GLY A 1 200 ? 7.875 -40.594 -18.781 1 97.94 200 GLY A C 1
ATOM 1505 O O . GLY A 1 200 ? 7.145 -41.562 -18.812 1 97.94 200 GLY A O 1
ATOM 1506 N N . GLY A 1 201 ? 8.352 -39.969 -19.875 1 97.38 201 GLY A N 1
ATOM 1507 C CA . GLY A 1 201 ? 8.109 -40.5 -21.219 1 97.38 201 GLY A CA 1
ATOM 1508 C C . GLY A 1 201 ? 6.809 -40 -21.828 1 97.38 201 GLY A C 1
ATOM 1509 O O . GLY A 1 201 ? 6.73 -38.875 -22.312 1 97.38 201 GLY A O 1
ATOM 1510 N N . SER A 1 202 ? 5.707 -40.781 -21.594 1 98.25 202 SER A N 1
ATOM 1511 C CA . SER A 1 202 ? 4.422 -40.438 -22.203 1 98.25 202 SER A CA 1
ATOM 1512 C C . SER A 1 202 ? 3.779 -39.25 -21.5 1 98.25 202 SER A C 1
ATOM 1514 O O . SER A 1 202 ? 4.094 -38.969 -20.344 1 98.25 202 SER A O 1
ATOM 1516 N N . LEU A 1 203 ? 2.895 -38.594 -22.25 1 98.62 203 LEU A N 1
ATOM 1517 C CA . LEU A 1 203 ? 2.148 -37.469 -21.672 1 98.62 203 LEU A CA 1
ATOM 1518 C C . LEU A 1 203 ? 1.415 -37.906 -20.406 1 98.62 203 LEU A C 1
ATOM 1520 O O . LEU A 1 203 ? 1.43 -37.188 -19.406 1 98.62 203 LEU A O 1
ATOM 1524 N N . GLU A 1 204 ? 0.834 -39.062 -20.422 1 98.56 204 GLU A N 1
ATOM 1525 C CA . GLU A 1 204 ? 0.107 -39.625 -19.281 1 98.56 204 GLU A CA 1
ATOM 1526 C C . GLU A 1 204 ? 1.02 -39.75 -18.062 1 98.56 204 GLU A C 1
ATOM 1528 O O . GLU A 1 204 ? 0.647 -39.375 -16.953 1 98.56 204 GLU A O 1
ATOM 1533 N N . ASN A 1 205 ? 2.199 -40.312 -18.328 1 98.69 205 ASN A N 1
ATOM 1534 C CA . ASN A 1 205 ? 3.156 -40.5 -17.25 1 98.69 205 ASN A CA 1
ATOM 1535 C C . ASN A 1 205 ? 3.648 -39.188 -16.688 1 98.69 205 ASN A C 1
ATOM 1537 O O . ASN A 1 205 ? 3.754 -39.031 -15.469 1 98.69 205 ASN A O 1
ATOM 1541 N N . ARG A 1 206 ? 3.885 -38.219 -17.578 1 98.88 206 ARG A N 1
ATOM 1542 C CA . ARG A 1 206 ? 4.418 -36.938 -17.141 1 98.88 206 ARG A CA 1
ATOM 1543 C C . ARG A 1 206 ? 3.369 -36.156 -16.375 1 98.88 206 ARG A C 1
ATOM 1545 O O . ARG A 1 206 ? 3.711 -35.344 -15.492 1 98.88 206 ARG A O 1
ATOM 1552 N N . MET A 1 207 ? 2.117 -36.406 -16.609 1 98.88 207 MET A N 1
ATOM 1553 C CA . MET A 1 207 ? 1.041 -35.688 -15.906 1 98.88 207 MET A CA 1
ATOM 1554 C C . MET A 1 207 ? 0.741 -36.344 -14.57 1 98.88 207 MET A C 1
ATOM 1556 O O . MET A 1 207 ? 0.035 -35.781 -13.734 1 98.88 207 MET A O 1
ATOM 1560 N N . ARG A 1 208 ? 1.263 -37.5 -14.297 1 98.81 208 ARG A N 1
ATOM 1561 C CA . ARG A 1 208 ? 0.84 -38.344 -13.18 1 98.81 208 ARG A CA 1
ATOM 1562 C C . ARG A 1 208 ? 1.067 -37.625 -11.852 1 98.81 208 ARG A C 1
ATOM 1564 O O . ARG A 1 208 ? 0.151 -37.531 -11.031 1 98.81 208 ARG A O 1
ATOM 1571 N N . LEU A 1 209 ? 2.268 -37.094 -11.641 1 98.88 209 LEU A N 1
ATOM 1572 C CA . LEU A 1 209 ? 2.564 -36.5 -10.344 1 98.88 209 LEU A CA 1
ATOM 1573 C C . LEU A 1 209 ? 1.706 -35.25 -10.102 1 98.88 209 LEU A C 1
ATOM 1575 O O . LEU A 1 209 ? 1.045 -35.156 -9.062 1 98.88 209 LEU A O 1
ATOM 1579 N N . PRO A 1 210 ? 1.667 -34.281 -11.039 1 98.94 210 PRO A N 1
ATOM 1580 C CA . PRO A 1 210 ? 0.819 -33.094 -10.797 1 98.94 210 PRO A CA 1
ATOM 1581 C C . PRO A 1 210 ? -0.639 -33.469 -10.539 1 98.94 210 PRO A C 1
ATOM 1583 O O . PRO A 1 210 ? -1.289 -32.875 -9.68 1 98.94 210 PRO A O 1
ATOM 1586 N N . LEU A 1 211 ? -1.158 -34.438 -11.25 1 98.94 211 LEU A N 1
ATOM 1587 C CA . LEU A 1 211 ? -2.541 -34.875 -11.055 1 98.94 211 LEU A CA 1
ATOM 1588 C C . LEU A 1 211 ? -2.721 -35.531 -9.695 1 98.94 211 LEU A C 1
ATOM 1590 O O . LEU A 1 211 ? -3.754 -35.375 -9.047 1 98.94 211 LEU A O 1
ATOM 1594 N N . MET A 1 212 ? -1.718 -36.344 -9.305 1 98.88 212 MET A N 1
ATOM 1595 C CA . MET A 1 212 ? -1.748 -36.969 -7.984 1 98.88 212 MET A CA 1
ATOM 1596 C C . MET A 1 212 ? -1.784 -35.906 -6.883 1 98.88 212 MET A C 1
ATOM 1598 O O . MET A 1 212 ? -2.557 -36.031 -5.93 1 98.88 212 MET A O 1
ATOM 1602 N N . VAL A 1 213 ? -0.959 -34.906 -7.008 1 98.94 213 VAL A N 1
ATOM 1603 C CA . VAL A 1 213 ? -0.909 -33.844 -6.035 1 98.94 213 VAL A CA 1
ATOM 1604 C C . VAL A 1 213 ? -2.252 -33.094 -6 1 98.94 213 VAL A C 1
ATOM 1606 O O . VAL A 1 213 ? -2.791 -32.844 -4.922 1 98.94 213 VAL A O 1
ATOM 1609 N N . PHE A 1 214 ? -2.803 -32.812 -7.152 1 98.94 214 PHE A N 1
ATOM 1610 C CA . PHE A 1 214 ? -4.098 -32.156 -7.223 1 98.94 214 PHE A CA 1
ATOM 1611 C C . PHE A 1 214 ? -5.164 -32.969 -6.5 1 98.94 214 PHE A C 1
ATOM 1613 O O . PHE A 1 214 ? -5.938 -32.406 -5.707 1 98.94 214 PHE A O 1
ATOM 1620 N N . ARG A 1 215 ? -5.18 -34.25 -6.766 1 98.81 215 ARG A N 1
ATOM 1621 C CA . ARG A 1 215 ? -6.172 -35.125 -6.156 1 98.81 215 ARG A CA 1
ATOM 1622 C C . ARG A 1 215 ? -6.047 -35.125 -4.633 1 98.81 215 ARG A C 1
ATOM 1624 O O . ARG A 1 215 ? -7.055 -35.094 -3.924 1 98.81 215 ARG A O 1
ATOM 1631 N N . GLU A 1 216 ? -4.824 -35.188 -4.207 1 98.81 216 GLU A N 1
ATOM 1632 C CA . GLU A 1 216 ? -4.59 -35.188 -2.766 1 98.81 216 GLU A CA 1
ATOM 1633 C C . GLU A 1 216 ? -5.023 -33.875 -2.117 1 98.81 216 GLU A C 1
ATOM 1635 O O . GLU A 1 216 ? -5.582 -33.875 -1.02 1 98.81 216 GLU A O 1
ATOM 1640 N N . ILE A 1 217 ? -4.738 -32.781 -2.766 1 98.94 217 ILE A N 1
ATOM 1641 C CA . ILE A 1 217 ? -5.176 -31.469 -2.26 1 98.94 217 ILE A CA 1
ATOM 1642 C C . ILE A 1 217 ? -6.703 -31.422 -2.244 1 98.94 217 ILE A C 1
ATOM 1644 O O . ILE A 1 217 ? -7.305 -31.031 -1.238 1 98.94 217 ILE A O 1
ATOM 1648 N N . ARG A 1 218 ? -7.32 -31.797 -3.344 1 98.69 218 ARG A N 1
ATOM 1649 C CA . ARG A 1 218 ? -8.773 -31.766 -3.451 1 98.69 218 ARG A CA 1
ATOM 1650 C C . ARG A 1 218 ? -9.414 -32.594 -2.344 1 98.69 218 ARG A C 1
ATOM 1652 O O . ARG A 1 218 ? -10.43 -32.188 -1.765 1 98.69 218 ARG A O 1
ATOM 1659 N N . ALA A 1 219 ? -8.836 -33.688 -1.985 1 98.25 219 ALA A N 1
ATOM 1660 C CA . ALA A 1 219 ? -9.398 -34.656 -1.045 1 98.25 219 ALA A CA 1
ATOM 1661 C C . ALA A 1 219 ? -9.461 -34.062 0.365 1 98.25 219 ALA A C 1
ATOM 1663 O O . ALA A 1 219 ? -10.328 -34.438 1.161 1 98.25 219 ALA A O 1
ATOM 1664 N N . VAL A 1 220 ? -8.609 -33.156 0.675 1 98.38 220 VAL A N 1
ATOM 1665 C CA . VAL A 1 220 ? -8.555 -32.688 2.057 1 98.38 220 VAL A CA 1
ATOM 1666 C C . VAL A 1 220 ? -9.305 -31.359 2.189 1 98.38 220 VAL A C 1
ATOM 1668 O O . VAL A 1 220 ? -9.594 -30.906 3.303 1 98.38 220 VAL A O 1
ATOM 1671 N N . LEU A 1 221 ? -9.602 -30.734 1.09 1 98.38 221 LEU A N 1
ATOM 1672 C CA . LEU A 1 221 ? -10.344 -29.469 1.13 1 98.38 221 LEU A CA 1
ATOM 1673 C C . LEU A 1 221 ? -11.844 -29.734 1.184 1 98.38 221 LEU A C 1
ATOM 1675 O O . LEU A 1 221 ? -12.336 -30.688 0.58 1 98.38 221 LEU A O 1
ATOM 1679 N N . PRO A 1 222 ? -12.633 -28.891 1.881 1 97.62 222 PRO A N 1
ATOM 1680 C CA . PRO A 1 222 ? -14.086 -29.047 1.898 1 97.62 222 PRO A CA 1
ATOM 1681 C C . PRO A 1 222 ? -14.703 -28.984 0.504 1 97.62 222 PRO A C 1
ATOM 1683 O O . PRO A 1 222 ? -14.148 -28.344 -0.393 1 97.62 222 PRO A O 1
ATOM 1686 N N . GLN A 1 223 ? -15.867 -29.641 0.378 1 96 223 GLN A N 1
ATOM 1687 C CA . GLN A 1 223 ? -16.594 -29.578 -0.884 1 96 223 GLN A CA 1
ATOM 1688 C C . GLN A 1 223 ? -16.891 -28.141 -1.295 1 96 223 GLN A C 1
ATOM 1690 O O . GLN A 1 223 ? -17.344 -27.344 -0.48 1 96 223 GLN A O 1
ATOM 1695 N N . GLY A 1 224 ? -16.547 -27.891 -2.434 1 96.38 224 GLY A N 1
ATOM 1696 C CA . GLY A 1 224 ? -16.844 -26.562 -2.965 1 96.38 224 GLY A CA 1
ATOM 1697 C C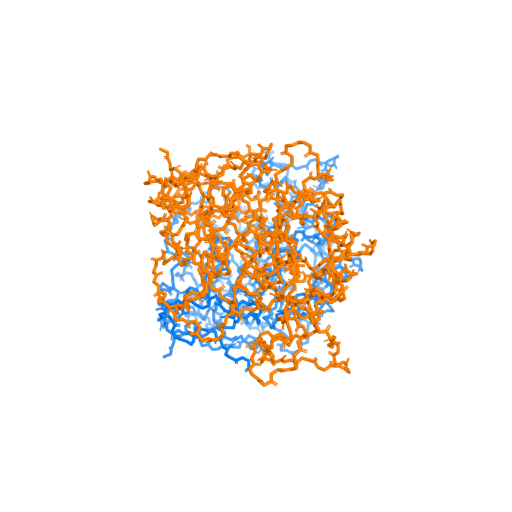 . GLY A 1 224 ? -15.75 -25.547 -2.68 1 96.38 224 GLY A C 1
ATOM 1698 O O . GLY A 1 224 ? -15.781 -24.438 -3.211 1 96.38 224 GLY A O 1
ATOM 1699 N N . PHE A 1 225 ? -14.781 -25.906 -1.78 1 98.44 225 PHE A N 1
ATOM 1700 C CA . PHE A 1 225 ? -13.648 -25 -1.551 1 98.44 225 PHE A CA 1
ATOM 1701 C C . PHE A 1 225 ? -12.852 -24.812 -2.83 1 98.44 225 PHE A C 1
ATOM 1703 O O . PHE A 1 225 ? -12.422 -25.781 -3.459 1 98.44 225 PHE A O 1
ATOM 1710 N N . PRO A 1 226 ? -12.688 -23.578 -3.27 1 98.75 226 PRO A N 1
ATOM 1711 C CA . PRO A 1 226 ? -12.062 -23.344 -4.574 1 98.75 226 PRO A CA 1
ATOM 1712 C C . PRO A 1 226 ? -10.617 -23.828 -4.629 1 98.75 226 PRO A C 1
ATOM 1714 O O . PRO A 1 226 ? -9.828 -23.547 -3.723 1 98.75 226 PRO A O 1
ATOM 1717 N N . LEU A 1 227 ? -10.328 -24.562 -5.613 1 98.88 227 LEU A N 1
ATOM 1718 C CA . LEU A 1 227 ? -9 -25.078 -5.934 1 98.88 227 LEU A CA 1
ATOM 1719 C C . LEU A 1 227 ? -8.672 -24.859 -7.406 1 98.88 227 LEU A C 1
ATOM 1721 O O . LEU A 1 227 ? -9.398 -25.328 -8.281 1 98.88 227 LEU A O 1
ATOM 1725 N N . GLY A 1 228 ? -7.664 -24 -7.648 1 98.88 228 GLY A N 1
ATOM 1726 C CA . GLY A 1 228 ? -7.215 -23.75 -9.008 1 98.88 228 GLY A CA 1
ATOM 1727 C C . GLY A 1 228 ? -5.785 -24.188 -9.258 1 98.88 228 GLY A C 1
ATOM 1728 O O . GLY A 1 228 ? -5.109 -24.656 -8.336 1 98.88 228 GLY A O 1
ATOM 1729 N N . VAL A 1 229 ? -5.344 -24.156 -10.508 1 98.94 229 VAL A N 1
ATOM 1730 C CA . VAL A 1 229 ? -3.996 -24.547 -10.922 1 98.94 229 VAL A CA 1
ATOM 1731 C C . VAL A 1 229 ? -3.406 -23.469 -11.836 1 98.94 229 VAL A C 1
ATOM 1733 O O . VAL A 1 229 ? -4.082 -22.984 -12.742 1 98.94 229 VAL A O 1
ATOM 1736 N N . ARG A 1 230 ? -2.229 -23.062 -11.539 1 98.94 230 ARG A N 1
ATOM 1737 C CA . ARG A 1 230 ? -1.496 -22.188 -12.453 1 98.94 230 ARG A CA 1
ATOM 1738 C C . ARG A 1 230 ? -0.567 -22.984 -13.352 1 98.94 230 ARG A C 1
ATOM 1740 O O . ARG A 1 230 ? 0.166 -23.859 -12.875 1 98.94 230 ARG A O 1
ATOM 1747 N N . ILE A 1 231 ? -0.565 -22.703 -14.664 1 98.94 231 ILE A N 1
ATOM 1748 C CA . ILE A 1 231 ? 0.237 -23.516 -15.57 1 98.94 231 ILE A CA 1
ATOM 1749 C C . ILE A 1 231 ? 1.059 -22.609 -16.484 1 98.94 231 ILE A C 1
ATOM 1751 O O . ILE A 1 231 ? 0.74 -21.438 -16.656 1 98.94 231 ILE A O 1
ATOM 1755 N N . SER A 1 232 ? 2.148 -23.141 -17 1 98.88 232 SER A N 1
ATOM 1756 C CA . SER A 1 232 ? 2.766 -22.656 -18.234 1 98.88 232 SER A CA 1
ATOM 1757 C C . SER A 1 232 ? 2.207 -23.375 -19.453 1 98.88 232 SER A C 1
ATOM 1759 O O . SER A 1 232 ? 2.43 -24.578 -19.625 1 98.88 232 SER A O 1
ATOM 1761 N N . ALA A 1 233 ? 1.608 -22.609 -20.266 1 98.69 233 ALA A N 1
ATOM 1762 C CA . ALA A 1 233 ? 0.916 -23.219 -21.406 1 98.69 233 ALA A CA 1
ATOM 1763 C C . ALA A 1 233 ? 1.909 -23.797 -22.406 1 98.69 233 ALA A C 1
ATOM 1765 O O . ALA A 1 233 ? 1.578 -24.719 -23.156 1 98.69 233 ALA A O 1
ATOM 1766 N N . THR A 1 234 ? 3.07 -23.25 -22.422 1 98.56 234 THR A N 1
ATOM 1767 C CA . THR A 1 234 ? 4.125 -23.703 -23.312 1 98.56 234 THR A CA 1
ATOM 1768 C C . THR A 1 234 ? 5.5 -23.375 -22.75 1 98.56 234 THR A C 1
ATOM 1770 O O . THR A 1 234 ? 5.656 -22.406 -22 1 98.56 234 THR A O 1
ATOM 1773 N N . ASP A 1 235 ? 6.457 -24.203 -23.203 1 98.5 235 ASP A N 1
ATOM 1774 C CA . ASP A 1 235 ? 7.844 -23.953 -22.828 1 98.5 235 ASP A CA 1
ATOM 1775 C C . ASP A 1 235 ? 8.492 -22.922 -23.75 1 98.5 235 ASP A C 1
ATOM 1777 O O . ASP A 1 235 ? 9.578 -22.422 -23.453 1 98.5 235 ASP A O 1
ATOM 1781 N N . TRP A 1 236 ? 7.895 -22.625 -24.828 1 97.94 236 TRP A N 1
ATOM 1782 C CA . TRP A 1 236 ? 8.43 -21.766 -25.875 1 97.94 236 TRP A CA 1
ATOM 1783 C C . TRP A 1 236 ? 9.672 -22.391 -26.516 1 97.94 236 TRP A C 1
ATOM 1785 O O . TRP A 1 236 ? 10.617 -21.672 -26.875 1 97.94 236 TRP A O 1
ATOM 1795 N N . ILE A 1 237 ? 9.734 -23.672 -26.438 1 96.88 237 ILE A N 1
ATOM 1796 C CA . ILE A 1 237 ? 10.805 -24.469 -27.031 1 96.88 237 ILE A CA 1
ATOM 1797 C C . ILE A 1 237 ? 10.211 -25.641 -27.797 1 96.88 237 ILE A C 1
ATOM 1799 O O . ILE A 1 237 ? 9.336 -26.344 -27.297 1 96.88 237 ILE A O 1
ATOM 1803 N N . GLU A 1 238 ? 10.766 -25.844 -29.031 1 95.12 238 GLU A N 1
ATOM 1804 C CA . GLU A 1 238 ? 10.328 -27 -29.797 1 95.12 238 GLU A CA 1
ATOM 1805 C C . GLU A 1 238 ? 10.672 -28.297 -29.062 1 95.12 238 GLU A C 1
ATOM 1807 O O . GLU A 1 238 ? 11.766 -28.438 -28.516 1 95.12 238 GLU A O 1
ATOM 1812 N N . GLY A 1 239 ? 9.656 -29.156 -29.078 1 95.56 239 GLY A N 1
ATOM 1813 C CA . GLY A 1 239 ? 9.883 -30.438 -28.453 1 95.56 239 GLY A CA 1
ATOM 1814 C C . GLY A 1 239 ? 9.562 -30.453 -26.969 1 95.56 239 GLY A C 1
ATOM 1815 O O . GLY A 1 239 ? 9.641 -31.5 -26.312 1 95.56 239 GLY A O 1
ATOM 1816 N N . GLY A 1 240 ? 9.258 -29.312 -26.406 1 97.69 240 GLY A N 1
ATOM 1817 C CA . GLY A 1 240 ? 8.898 -29.219 -25 1 97.69 240 GLY A CA 1
ATOM 1818 C C . GLY A 1 240 ? 7.398 -29.297 -24.766 1 97.69 240 GLY A C 1
ATOM 1819 O O . GLY A 1 240 ? 6.656 -29.828 -25.594 1 97.69 240 GLY A O 1
ATOM 1820 N N . TRP A 1 241 ? 7.02 -28.922 -23.547 1 98.62 241 TRP A N 1
ATOM 1821 C CA . TRP A 1 241 ? 5.613 -28.75 -23.203 1 98.62 241 TRP A CA 1
ATOM 1822 C C . TRP A 1 241 ? 4.953 -27.703 -24.094 1 98.62 241 TRP A C 1
ATOM 1824 O O . TRP A 1 241 ? 5.547 -26.672 -24.391 1 98.62 241 TRP A O 1
ATOM 1834 N N . ASP A 1 24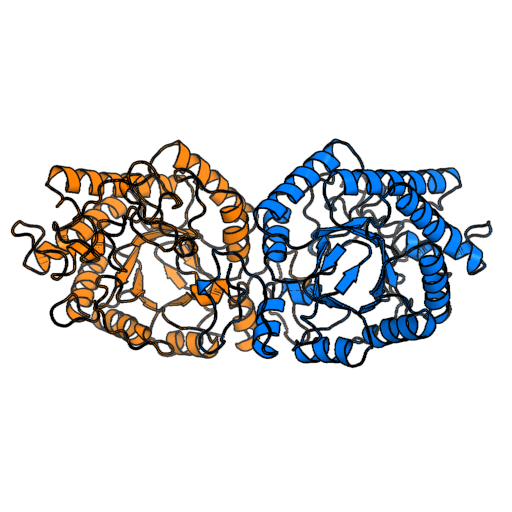2 ? 3.779 -28.047 -24.625 1 98.44 242 ASP A N 1
ATOM 1835 C CA . ASP A 1 242 ? 3.131 -27.125 -25.562 1 98.44 242 ASP A CA 1
ATOM 1836 C C . ASP A 1 242 ? 1.645 -26.984 -25.25 1 98.44 242 ASP A C 1
ATOM 1838 O O . ASP A 1 242 ? 1.155 -27.547 -24.266 1 98.44 242 ASP A O 1
ATOM 1842 N N . LEU A 1 243 ? 0.975 -26.203 -26.031 1 98.69 243 LEU A N 1
ATOM 1843 C CA . LEU A 1 243 ? -0.411 -25.828 -25.781 1 98.69 243 LEU A CA 1
ATOM 1844 C C . LEU A 1 243 ? -1.331 -27.047 -25.859 1 98.69 243 LEU A C 1
ATOM 1846 O O . LEU A 1 243 ? -2.291 -27.156 -25.094 1 98.69 243 LEU A O 1
ATOM 1850 N N . GLU A 1 244 ? -1.054 -27.938 -26.75 1 98.5 244 GLU A N 1
ATOM 1851 C CA . GLU A 1 244 ? -1.873 -29.141 -26.891 1 98.5 244 GLU A CA 1
ATOM 1852 C C . GLU A 1 244 ? -1.804 -30 -25.625 1 98.5 244 GLU A C 1
ATOM 1854 O O . GLU A 1 244 ? -2.828 -30.484 -25.141 1 98.5 244 GLU A O 1
ATOM 1859 N N . GLN A 1 245 ? -0.62 -30.203 -25.156 1 98.88 245 GLN A N 1
ATOM 1860 C CA . GLN A 1 245 ? -0.446 -30.953 -23.922 1 98.88 245 GLN A CA 1
ATOM 1861 C C . GLN A 1 245 ? -1.12 -30.25 -22.75 1 98.88 245 GLN A C 1
ATOM 1863 O O . GLN A 1 245 ? -1.766 -30.906 -21.922 1 98.88 245 GLN A O 1
ATOM 1868 N N . SER A 1 246 ? -0.988 -28.922 -22.688 1 98.88 246 SER A N 1
ATOM 1869 C CA . SER A 1 246 ? -1.657 -28.141 -21.656 1 98.88 246 SER A CA 1
ATOM 1870 C C . SER A 1 246 ? -3.17 -28.312 -21.719 1 98.88 246 SER A C 1
ATOM 1872 O O . SER A 1 246 ? -3.838 -28.344 -20.672 1 98.88 246 SER A O 1
ATOM 1874 N N . THR A 1 247 ? -3.693 -28.391 -22.891 1 98.88 247 THR A N 1
ATOM 1875 C CA . THR A 1 247 ? -5.129 -28.562 -23.078 1 98.88 247 THR A CA 1
ATOM 1876 C C . THR A 1 247 ? -5.582 -29.906 -22.531 1 98.88 247 THR A C 1
ATOM 1878 O O . THR A 1 247 ? -6.605 -30 -21.844 1 98.88 247 THR A O 1
ATOM 1881 N N . VAL A 1 248 ? -4.797 -30.953 -22.781 1 98.88 248 VAL A N 1
ATOM 1882 C CA . VAL A 1 248 ? -5.09 -32.281 -22.25 1 98.88 248 VAL A CA 1
ATOM 1883 C C . VAL A 1 248 ? -5.027 -32.25 -20.719 1 98.88 248 VAL A C 1
ATOM 1885 O O . VAL A 1 248 ? -5.918 -32.75 -20.047 1 98.88 248 VAL A O 1
ATOM 1888 N N . PHE A 1 249 ? -4.02 -31.656 -20.188 1 98.94 249 PHE A N 1
ATOM 1889 C CA . PHE A 1 249 ? -3.836 -31.531 -18.75 1 98.94 249 PHE A CA 1
ATOM 1890 C C . PHE A 1 249 ? -5.004 -30.781 -18.109 1 98.94 249 PHE A C 1
ATOM 1892 O O . PHE A 1 249 ? -5.543 -31.203 -17.094 1 98.94 249 PHE A O 1
ATOM 1899 N N . ALA A 1 250 ? -5.438 -29.656 -18.734 1 98.88 250 ALA A N 1
ATOM 1900 C CA . ALA A 1 250 ? -6.562 -28.859 -18.266 1 98.88 250 ALA A CA 1
ATOM 1901 C C . ALA A 1 250 ? -7.844 -29.688 -18.234 1 98.88 250 ALA A C 1
ATOM 1903 O O . ALA A 1 250 ? -8.625 -29.594 -17.266 1 98.88 250 ALA A O 1
ATOM 1904 N N . ALA A 1 251 ? -8.047 -30.453 -19.266 1 98.75 251 ALA A N 1
ATOM 1905 C CA . ALA A 1 251 ? -9.234 -31.297 -19.328 1 98.75 251 ALA A CA 1
ATOM 1906 C C . ALA A 1 251 ? -9.242 -32.312 -18.203 1 98.75 251 ALA A C 1
ATOM 1908 O O . ALA A 1 251 ? -10.281 -32.562 -17.578 1 98.75 251 ALA A O 1
ATOM 1909 N N . ARG A 1 252 ? -8.086 -32.969 -17.953 1 98.81 252 ARG A N 1
ATOM 1910 C CA . ARG A 1 252 ? -7.977 -33.906 -16.859 1 98.81 252 ARG A CA 1
ATOM 1911 C C . ARG A 1 252 ? -8.242 -33.25 -15.516 1 98.81 252 ARG A C 1
ATOM 1913 O O . ARG A 1 252 ? -8.922 -33.812 -14.656 1 98.81 252 ARG A O 1
ATOM 1920 N N . LEU A 1 253 ? -7.688 -32.062 -15.312 1 98.88 253 LEU A N 1
ATOM 1921 C CA . LEU A 1 253 ? -7.902 -31.312 -14.086 1 98.88 253 LEU A CA 1
ATOM 1922 C C . LEU A 1 253 ? -9.383 -30.984 -13.906 1 98.88 253 LEU A C 1
ATOM 1924 O O . LEU A 1 253 ? -9.906 -31.047 -12.797 1 98.88 253 LEU A O 1
ATOM 1928 N N . LYS A 1 254 ? -10.023 -30.578 -14.977 1 98.44 254 LYS A N 1
ATOM 1929 C CA . LYS A 1 254 ? -11.453 -30.297 -14.93 1 98.44 254 LYS A CA 1
ATOM 1930 C C . LYS A 1 254 ? -12.242 -31.516 -14.438 1 98.44 254 LYS A C 1
ATOM 1932 O O . LYS A 1 254 ? -13.125 -31.375 -13.586 1 98.44 254 LYS A O 1
ATOM 1937 N N . GLU A 1 255 ? -11.883 -32.656 -14.945 1 98.12 255 GLU A N 1
ATOM 1938 C CA . GLU A 1 255 ? -12.523 -33.906 -14.539 1 98.12 255 GLU A CA 1
ATOM 1939 C C . GLU A 1 255 ? -12.336 -34.156 -13.047 1 98.12 255 GLU A C 1
ATOM 1941 O O . GLU A 1 255 ? -13.203 -34.75 -12.398 1 98.12 255 GLU A O 1
ATOM 1946 N N . LEU A 1 256 ? -11.234 -33.688 -12.539 1 98.12 256 LEU A N 1
ATOM 1947 C CA . LEU A 1 256 ? -10.891 -33.938 -11.141 1 98.12 256 LEU A CA 1
ATOM 1948 C C . LEU A 1 256 ? -11.477 -32.844 -10.25 1 98.12 256 LEU A C 1
ATOM 1950 O O . LEU A 1 256 ? -11.289 -32.875 -9.031 1 98.12 256 LEU A O 1
ATOM 1954 N N . GLY A 1 257 ? -12.125 -31.812 -10.812 1 97.56 257 GLY A N 1
ATOM 1955 C CA . GLY A 1 257 ? -12.812 -30.812 -10.008 1 97.56 257 GLY A CA 1
ATOM 1956 C C . GLY A 1 257 ? -12.016 -29.516 -9.852 1 97.56 257 GLY A C 1
ATOM 1957 O O . GLY A 1 257 ? -12.188 -28.797 -8.867 1 97.56 257 GLY A O 1
ATOM 1958 N N . CYS A 1 258 ? -11.148 -29.25 -10.773 1 98.62 258 CYS A N 1
ATOM 1959 C CA . CYS A 1 258 ? -10.422 -27.984 -10.781 1 98.62 258 CYS A CA 1
ATOM 1960 C C . CYS A 1 258 ? -11.367 -26.828 -11.07 1 98.62 258 CYS A C 1
ATOM 1962 O O . CYS A 1 258 ? -12.141 -26.875 -12.031 1 98.62 258 CYS A O 1
ATOM 1964 N N . ASP A 1 259 ? -11.305 -25.75 -10.273 1 98.75 259 ASP A N 1
ATOM 1965 C CA . ASP A 1 259 ? -12.281 -24.672 -10.367 1 98.75 259 ASP A CA 1
ATOM 1966 C C . ASP A 1 259 ? -11.828 -23.609 -11.367 1 98.75 259 ASP A C 1
ATOM 1968 O O . ASP A 1 259 ? -12.656 -22.875 -11.922 1 98.75 259 ASP A O 1
ATOM 1972 N N . TYR A 1 260 ? -10.523 -23.469 -11.562 1 98.88 260 TYR A N 1
ATOM 1973 C CA . TYR A 1 260 ? -10.016 -22.547 -12.57 1 98.88 260 TYR A CA 1
ATOM 1974 C C . TYR A 1 260 ? -8.594 -22.906 -12.977 1 98.88 260 TYR A C 1
ATOM 1976 O O . TYR A 1 260 ? -7.891 -23.609 -12.242 1 98.88 260 TYR A O 1
ATOM 1984 N N . ILE A 1 261 ? -8.211 -22.5 -14.148 1 98.88 261 ILE A N 1
ATOM 1985 C CA . ILE A 1 261 ? -6.824 -22.609 -14.594 1 98.88 261 ILE A CA 1
ATOM 1986 C C . ILE A 1 261 ? -6.258 -21.234 -14.883 1 98.88 261 ILE A C 1
ATOM 1988 O O . ILE A 1 261 ? -6.863 -20.438 -15.617 1 98.88 261 ILE A O 1
ATOM 1992 N N . HIS A 1 262 ? -5.23 -20.859 -14.195 1 98.94 262 HIS A N 1
ATOM 1993 C CA . HIS A 1 262 ? -4.473 -19.609 -14.336 1 98.94 262 HIS A CA 1
ATOM 1994 C C . HIS A 1 262 ? -3.338 -19.781 -15.336 1 98.94 262 HIS A C 1
ATOM 1996 O O . HIS A 1 262 ? -2.324 -20.406 -15.039 1 98.94 262 HIS A O 1
ATOM 2002 N N . VAL A 1 263 ? -3.41 -19.125 -16.547 1 98.94 263 VAL A N 1
ATOM 2003 C CA . VAL A 1 263 ? -2.639 -19.562 -17.703 1 98.94 263 VAL A CA 1
ATOM 2004 C C . VAL A 1 263 ? -1.5 -18.578 -17.984 1 98.94 263 VAL A C 1
ATOM 2006 O O . VAL A 1 263 ? -1.718 -17.516 -18.547 1 98.94 263 VAL A O 1
ATOM 2009 N N . SER A 1 264 ? -0.367 -18.953 -17.609 1 98.56 264 SER A N 1
ATOM 2010 C CA . SER A 1 264 ? 0.881 -18.281 -17.953 1 98.56 264 SER A CA 1
ATOM 2011 C C . SER A 1 264 ? 1.654 -19.062 -19.016 1 98.56 264 SER A C 1
ATOM 2013 O O . SER A 1 264 ? 1.057 -19.703 -19.875 1 98.56 264 SER A O 1
ATOM 2015 N N . SER A 1 265 ? 2.99 -18.828 -19.125 1 98.31 265 SER A N 1
ATOM 2016 C CA . SER A 1 265 ? 3.85 -19.578 -20.031 1 98.31 265 SER A CA 1
ATOM 2017 C C . SER A 1 265 ? 5.312 -19.484 -19.625 1 98.31 265 SER A C 1
ATOM 2019 O O . SER A 1 265 ? 5.684 -18.609 -18.828 1 98.31 265 SER A O 1
ATOM 2021 N N . GLY A 1 266 ? 6.055 -20.406 -20.094 1 97.94 266 GLY A N 1
ATOM 2022 C CA . GLY A 1 266 ? 7.504 -20.359 -20.016 1 97.94 266 GLY A CA 1
ATOM 2023 C C . GLY A 1 266 ? 8.039 -20.672 -18.641 1 97.94 266 GLY A C 1
ATOM 2024 O O . GLY A 1 266 ? 7.336 -21.266 -17.812 1 97.94 266 GLY A O 1
ATOM 2025 N N . GLY A 1 267 ? 9.336 -20.453 -18.422 1 97.5 267 GLY A N 1
ATOM 2026 C CA . GLY A 1 267 ? 10.016 -20.547 -17.141 1 97.5 267 GLY A CA 1
ATOM 2027 C C . GLY A 1 267 ? 10.828 -21.828 -17 1 97.5 267 GLY A C 1
ATOM 2028 O O . GLY A 1 267 ? 11.664 -21.938 -16.094 1 97.5 267 GLY A O 1
ATOM 2029 N N . LEU A 1 268 ? 10.719 -22.797 -17.969 1 97.94 268 LEU A N 1
ATOM 2030 C CA . LEU A 1 268 ? 11.289 -24.125 -17.812 1 97.94 268 LEU A CA 1
ATOM 2031 C C . LEU A 1 268 ? 12.75 -24.156 -18.219 1 97.94 268 LEU A C 1
ATOM 2033 O O . LEU A 1 268 ? 13.539 -24.938 -17.703 1 97.94 268 LEU A O 1
ATOM 2037 N N . SER A 1 269 ? 13.055 -23.312 -19.156 1 96.44 269 SER A N 1
ATOM 2038 C CA . SER A 1 269 ? 14.391 -23.344 -19.734 1 96.44 269 SER A CA 1
ATOM 2039 C C . SER A 1 269 ? 14.914 -21.938 -20.031 1 96.44 269 SER A C 1
ATOM 2041 O O . SER A 1 269 ? 14.164 -21.078 -20.484 1 96.44 269 SER A O 1
ATOM 2043 N N . PRO A 1 270 ? 16.234 -21.766 -19.781 1 94.44 270 PRO A N 1
ATOM 2044 C CA . PRO A 1 270 ? 16.812 -20.469 -20.156 1 94.44 270 PRO A CA 1
ATOM 2045 C C . PRO A 1 270 ? 16.859 -20.266 -21.672 1 94.44 270 PRO A C 1
ATOM 2047 O O . PRO A 1 270 ? 17.109 -19.156 -22.141 1 94.44 270 PRO A O 1
ATOM 2050 N N . LEU A 1 271 ? 16.578 -21.328 -22.469 1 94.81 271 LEU A N 1
ATOM 2051 C CA . LEU A 1 271 ? 16.656 -21.25 -23.922 1 94.81 271 LEU A CA 1
ATOM 2052 C C . LEU A 1 271 ? 15.312 -20.844 -24.531 1 94.81 271 LEU A C 1
ATOM 2054 O O . LEU A 1 271 ? 15.188 -20.719 -25.75 1 94.81 271 LEU A O 1
ATOM 2058 N N . GLN A 1 272 ? 14.336 -20.703 -23.656 1 96.38 272 GLN A N 1
ATOM 2059 C CA . GLN A 1 272 ? 13.016 -20.312 -24.141 1 96.38 272 GLN A CA 1
ATOM 2060 C C . GLN A 1 272 ? 13.094 -19.031 -24.984 1 96.38 272 GLN A C 1
ATOM 2062 O O . GLN A 1 272 ? 13.922 -18.172 -24.719 1 96.38 272 GLN A O 1
ATOM 2067 N N . LYS A 1 273 ? 12.281 -18.938 -26.047 1 95.31 273 LYS A N 1
ATOM 2068 C CA . LYS A 1 273 ? 12.188 -17.766 -26.906 1 95.31 273 LYS A CA 1
ATOM 2069 C C . LYS A 1 273 ? 10.805 -17.125 -26.828 1 95.31 273 LYS A C 1
ATOM 2071 O O . LYS A 1 273 ? 9.945 -17.375 -27.672 1 95.31 273 LYS A O 1
ATOM 2076 N N . ILE A 1 274 ? 10.68 -16.281 -25.828 1 92.88 274 ILE A N 1
ATOM 2077 C CA . ILE A 1 274 ? 9.406 -15.609 -25.594 1 92.88 274 ILE A CA 1
ATOM 2078 C C . ILE A 1 274 ? 9.359 -14.312 -26.406 1 92.88 274 ILE A C 1
ATOM 2080 O O . ILE A 1 274 ? 10.352 -13.586 -26.484 1 92.88 274 ILE A O 1
ATOM 2084 N N . LYS A 1 275 ? 8.359 -14.008 -27.094 1 87.31 275 LYS A N 1
ATOM 2085 C CA . LYS A 1 275 ? 8.086 -12.719 -27.734 1 87.31 275 LYS A CA 1
ATOM 2086 C C . LYS A 1 275 ? 7.023 -11.938 -26.969 1 87.31 275 LYS A C 1
ATOM 2088 O O . LYS A 1 275 ? 5.832 -12.062 -27.25 1 87.31 275 LYS A O 1
ATOM 2093 N N . PRO A 1 276 ? 7.535 -11.109 -26.062 1 85.94 276 PRO A N 1
ATOM 2094 C CA . PRO A 1 276 ? 6.555 -10.445 -25.188 1 85.94 276 PRO A CA 1
ATOM 2095 C C . PRO A 1 276 ? 5.836 -9.297 -25.891 1 85.94 276 PRO A C 1
ATOM 2097 O O . PRO A 1 276 ? 6.438 -8.594 -26.703 1 85.94 276 PRO A O 1
ATOM 2100 N N . GLY A 1 277 ? 4.609 -9.164 -25.797 1 90.31 277 GLY A N 1
ATOM 2101 C CA . GLY A 1 277 ? 3.719 -8.078 -26.188 1 90.31 277 GLY A CA 1
ATOM 2102 C C . GLY A 1 277 ? 2.463 -8.008 -25.328 1 90.31 277 GLY A C 1
ATOM 2103 O O . GLY A 1 277 ? 2.238 -8.867 -24.484 1 90.31 277 GLY A O 1
ATOM 2104 N N . PRO A 1 278 ? 1.787 -6.918 -25.484 1 92.81 278 PRO A N 1
ATOM 2105 C CA . PRO A 1 278 ? 0.547 -6.816 -24.703 1 92.81 278 PRO A CA 1
ATOM 2106 C C . PRO A 1 278 ? -0.354 -8.039 -24.875 1 92.81 278 PRO A C 1
ATOM 2108 O O . PRO A 1 278 ? -0.738 -8.375 -26 1 92.81 278 PRO A O 1
ATOM 2111 N N . GLY A 1 279 ? -0.612 -8.688 -23.781 1 95.38 279 GLY A N 1
ATOM 2112 C CA . GLY A 1 279 ? -1.538 -9.805 -23.812 1 95.38 279 GLY A CA 1
ATOM 2113 C C . GLY A 1 279 ? -0.972 -11.023 -24.516 1 95.38 279 GLY A C 1
ATOM 2114 O O . GLY A 1 279 ? -1.721 -11.836 -25.078 1 95.38 279 GLY A O 1
ATOM 2115 N N . TYR A 1 280 ? 0.336 -11.234 -24.484 1 95.69 280 TYR A N 1
ATOM 2116 C CA . TYR A 1 280 ? 0.985 -12.266 -25.297 1 95.69 280 TYR A CA 1
ATOM 2117 C C . TYR A 1 280 ? 0.595 -13.656 -24.812 1 95.69 280 TYR A C 1
ATOM 2119 O O . TYR A 1 280 ? 0.747 -14.633 -25.562 1 95.69 280 TYR A O 1
ATOM 2127 N N . GLN A 1 281 ? -0 -13.766 -23.625 1 98 281 GLN A N 1
ATOM 2128 C CA . GLN A 1 281 ? -0.37 -15.078 -23.094 1 98 281 GLN A CA 1
ATOM 2129 C C . GLN A 1 281 ? -1.876 -15.305 -23.203 1 98 281 GLN A C 1
ATOM 2131 O O . GLN A 1 281 ? -2.359 -16.406 -22.938 1 98 281 GLN A O 1
ATOM 2136 N N . VAL A 1 282 ? -2.652 -14.273 -23.547 1 98.62 282 VAL A N 1
ATOM 2137 C CA . VAL A 1 282 ? -4.113 -14.312 -23.547 1 98.62 282 VAL A CA 1
ATOM 2138 C C . VAL A 1 282 ? -4.605 -15.383 -24.516 1 98.62 282 VAL A C 1
ATOM 2140 O O . VAL A 1 282 ? -5.539 -16.125 -24.203 1 98.62 282 VAL A O 1
ATOM 2143 N N . PRO A 1 283 ? -3.955 -15.57 -25.703 1 98.44 283 PRO A N 1
ATOM 2144 C CA . PRO A 1 283 ? -4.434 -16.578 -26.641 1 98.44 283 PRO A CA 1
ATOM 2145 C C . PRO A 1 283 ? -4.371 -18 -26.062 1 98.44 283 PRO A C 1
ATOM 2147 O O . PRO A 1 283 ? -5.188 -18.844 -26.422 1 98.44 283 PRO A O 1
ATOM 2150 N N . PHE A 1 284 ? -3.438 -18.281 -25.172 1 98.81 284 PHE A N 1
ATOM 2151 C CA . PHE A 1 284 ? -3.355 -19.594 -24.547 1 98.81 284 PHE A CA 1
ATOM 2152 C C . PHE A 1 284 ? -4.574 -19.859 -23.672 1 98.81 284 PHE A C 1
ATOM 2154 O O . PHE A 1 284 ? -5.172 -20.938 -23.719 1 98.81 284 PHE A O 1
ATOM 2161 N N . ALA A 1 285 ? -4.941 -18.875 -22.844 1 98.88 285 ALA A N 1
ATOM 2162 C CA . ALA A 1 285 ? -6.125 -18.984 -22 1 98.88 285 ALA A CA 1
ATOM 2163 C C . ALA A 1 285 ? -7.387 -19.172 -22.844 1 98.88 285 ALA A C 1
ATOM 2165 O O . ALA A 1 285 ? -8.234 -20.016 -22.516 1 98.88 285 ALA A O 1
ATOM 2166 N N . ALA A 1 286 ? -7.469 -18.391 -23.891 1 98.88 286 ALA A N 1
ATOM 2167 C CA . ALA A 1 286 ? -8.625 -18.469 -24.766 1 98.88 286 ALA A CA 1
ATOM 2168 C C . ALA A 1 286 ? -8.773 -19.859 -25.375 1 98.88 286 ALA A C 1
ATOM 2170 O O . ALA A 1 286 ? -9.875 -20.406 -25.438 1 98.88 286 ALA A O 1
ATOM 2171 N N . HIS A 1 287 ? -7.656 -20.391 -25.828 1 98.88 287 HIS A N 1
ATOM 2172 C CA . HIS A 1 287 ? -7.66 -21.719 -26.438 1 98.88 287 HIS A CA 1
ATOM 2173 C C . HIS A 1 287 ? -8.117 -22.781 -25.438 1 98.88 287 HIS A C 1
ATOM 2175 O O . HIS A 1 287 ? -8.992 -23.594 -25.75 1 98.88 287 HIS A O 1
ATOM 2181 N N . ILE A 1 288 ? -7.57 -22.766 -24.281 1 98.88 288 ILE A N 1
ATOM 2182 C CA . ILE A 1 288 ? -7.898 -23.766 -23.25 1 98.88 288 ILE A CA 1
ATOM 2183 C C . ILE A 1 288 ? -9.367 -23.641 -22.875 1 98.88 288 ILE A C 1
ATOM 2185 O O . ILE A 1 288 ? -10.07 -24.641 -22.734 1 98.88 288 ILE A O 1
ATOM 2189 N N . LYS A 1 289 ? -9.805 -22.422 -22.734 1 98.81 289 LYS A N 1
ATOM 2190 C CA . LYS A 1 289 ? -11.211 -22.188 -22.406 1 98.81 289 LYS A CA 1
ATOM 2191 C C . LYS A 1 289 ? -12.117 -22.781 -23.484 1 98.81 289 LYS A C 1
ATOM 2193 O O . LYS A 1 289 ? -13.078 -23.484 -23.172 1 98.81 289 LYS A O 1
ATOM 2198 N N . ARG A 1 290 ? -11.82 -22.453 -24.688 1 98.62 290 ARG A N 1
ATOM 2199 C CA . ARG A 1 290 ? -12.633 -22.906 -25.812 1 98.62 290 ARG A CA 1
ATOM 2200 C C . ARG A 1 290 ? -12.656 -24.422 -25.891 1 98.62 290 ARG A C 1
ATOM 2202 O O . ARG A 1 290 ? -13.719 -25.031 -26.094 1 98.62 290 ARG A O 1
ATOM 2209 N N . GLU A 1 291 ? -11.539 -25.031 -25.688 1 98.69 291 GLU A N 1
ATOM 2210 C CA . GLU A 1 291 ? -11.398 -26.469 -25.938 1 98.69 291 GLU A CA 1
ATOM 2211 C C . GLU A 1 291 ? -11.922 -27.281 -24.75 1 98.69 291 GLU A C 1
ATOM 2213 O O . GLU A 1 291 ? -12.375 -28.422 -24.922 1 98.69 291 GLU A O 1
ATOM 2218 N N . THR A 1 292 ? -11.859 -26.75 -23.531 1 98.62 292 THR A N 1
ATOM 2219 C CA . THR A 1 292 ? -12.133 -27.562 -22.359 1 98.62 292 THR A CA 1
ATOM 2220 C C . THR A 1 292 ? -13.352 -27.031 -21.594 1 98.62 292 THR A C 1
ATOM 2222 O O . THR A 1 292 ? -13.922 -27.75 -20.766 1 98.62 292 THR A O 1
ATOM 2225 N N . GLY A 1 293 ? -13.711 -25.797 -21.797 1 98.31 293 GLY A N 1
ATOM 2226 C CA . GLY A 1 293 ? -14.773 -25.188 -21.016 1 98.31 293 GLY A CA 1
ATOM 2227 C C . GLY A 1 293 ? -14.344 -24.797 -19.625 1 98.31 293 GLY A C 1
ATOM 2228 O O . GLY A 1 293 ? -15.164 -24.344 -18.812 1 98.31 293 GLY A O 1
ATOM 2229 N N . MET A 1 294 ? -13.078 -24.953 -19.297 1 97.88 294 MET A N 1
ATOM 2230 C CA . MET A 1 294 ? -12.531 -24.594 -18 1 97.88 294 MET A CA 1
ATOM 2231 C C . MET A 1 294 ? -12.625 -23.094 -17.75 1 97.88 294 MET A C 1
ATOM 2233 O O . MET A 1 294 ? -12.43 -22.297 -18.672 1 97.88 294 MET A O 1
ATOM 2237 N N . THR A 1 295 ? -13.031 -22.641 -16.5 1 98.75 295 THR A N 1
ATOM 2238 C CA . THR A 1 295 ? -12.844 -21.25 -16.125 1 98.75 295 THR A CA 1
ATOM 2239 C C . THR A 1 295 ? -11.375 -20.844 -16.203 1 98.75 295 THR A C 1
ATOM 2241 O O . THR A 1 295 ? -10.508 -21.547 -15.672 1 98.75 295 THR A O 1
ATOM 2244 N N . THR A 1 296 ? -11.094 -19.766 -16.922 1 98.94 296 THR A N 1
ATOM 2245 C CA . THR A 1 296 ? -9.695 -19.422 -17.156 1 98.94 296 THR A CA 1
ATOM 2246 C C . THR A 1 296 ? -9.391 -18.016 -16.609 1 98.94 296 THR A C 1
ATOM 2248 O O . THR A 1 296 ? -10.258 -17.156 -16.609 1 98.94 296 THR A O 1
ATOM 2251 N N . ILE A 1 297 ? -8.219 -17.875 -16.078 1 98.94 297 ILE A N 1
ATOM 2252 C CA . ILE A 1 297 ? -7.605 -16.594 -15.75 1 98.94 297 ILE A CA 1
ATOM 2253 C C . ILE A 1 297 ? -6.484 -16.281 -16.734 1 98.94 297 ILE A C 1
ATOM 2255 O O . ILE A 1 297 ? -5.543 -17.078 -16.891 1 98.94 297 ILE A O 1
ATOM 2259 N N . ALA A 1 298 ? -6.617 -15.195 -17.469 1 98.88 298 ALA A N 1
ATOM 2260 C CA . ALA A 1 298 ? -5.57 -14.75 -18.391 1 98.88 298 ALA A CA 1
ATOM 2261 C C . ALA A 1 298 ? -4.625 -13.766 -17.719 1 98.88 298 ALA A C 1
ATOM 2263 O O . ALA A 1 298 ? -5.051 -12.945 -16.906 1 98.88 298 ALA A O 1
ATOM 2264 N N . VAL A 1 299 ? -3.406 -13.891 -18.047 1 98.38 299 VAL A N 1
ATOM 2265 C CA . VAL A 1 299 ? -2.367 -13.008 -17.531 1 98.38 299 VAL A CA 1
ATOM 2266 C C . VAL A 1 299 ? -1.373 -12.672 -18.641 1 98.38 299 VAL A C 1
ATOM 2268 O O . VAL A 1 299 ? -1.392 -13.289 -19.703 1 98.38 299 VAL A O 1
ATOM 2271 N N . GLY A 1 300 ? -0.498 -11.695 -18.375 1 96.69 300 GLY A N 1
ATOM 2272 C CA . GLY A 1 300 ? 0.578 -11.367 -19.297 1 96.69 300 GLY A CA 1
ATOM 2273 C C . GLY A 1 300 ? 0.428 -9.992 -19.922 1 96.69 300 GLY A C 1
ATOM 2274 O O . GLY A 1 300 ? -0.29 -9.828 -20.906 1 96.69 300 GLY A O 1
ATOM 2275 N N . LEU A 1 301 ? 1.117 -9.141 -19.422 1 96.19 301 LEU A N 1
ATOM 2276 C CA . LEU A 1 301 ? 1.181 -7.754 -19.875 1 96.19 301 LEU A CA 1
ATOM 2277 C C . LEU A 1 301 ? -0.217 -7.203 -20.141 1 96.19 301 LEU A C 1
ATOM 2279 O O . LEU A 1 301 ? -0.473 -6.633 -21.203 1 96.19 301 LEU A O 1
ATOM 2283 N N . ILE A 1 302 ? -1.14 -7.547 -19.359 1 97.19 302 ILE A N 1
ATOM 2284 C CA . ILE A 1 302 ? -2.428 -6.871 -19.266 1 97.19 302 ILE A CA 1
ATOM 2285 C C . ILE A 1 302 ? -2.301 -5.648 -18.359 1 97.19 302 ILE A C 1
ATOM 2287 O O . ILE A 1 302 ? -2.221 -5.785 -17.141 1 97.19 302 ILE A O 1
ATOM 2291 N N . THR A 1 303 ? -2.293 -4.449 -18.969 1 96 303 THR A N 1
ATOM 2292 C CA . THR A 1 303 ? -1.917 -3.271 -18.203 1 96 303 THR A CA 1
ATOM 2293 C C . THR A 1 303 ? -3.018 -2.215 -18.25 1 96 303 THR A C 1
ATOM 2295 O O . THR A 1 303 ? -3.158 -1.409 -17.328 1 96 303 THR A O 1
ATOM 2298 N N . GLN A 1 304 ? -3.838 -2.275 -19.312 1 97.56 304 GLN A N 1
ATOM 2299 C CA . GLN A 1 304 ? -4.84 -1.23 -19.484 1 97.56 304 GLN A CA 1
ATOM 2300 C C . GLN A 1 304 ? -6.238 -1.748 -19.156 1 97.56 304 GLN A C 1
ATOM 2302 O O . GLN A 1 304 ? -6.574 -2.891 -19.469 1 97.56 304 GLN A O 1
ATOM 2307 N N . PRO A 1 305 ? -7.016 -0.867 -18.578 1 98.38 305 PRO A N 1
ATOM 2308 C CA . PRO A 1 305 ? -8.375 -1.271 -18.219 1 98.38 305 PRO A CA 1
ATOM 2309 C C . PRO A 1 305 ? -9.195 -1.723 -19.422 1 98.38 305 PRO A C 1
ATOM 2311 O O . PRO A 1 305 ? -9.883 -2.746 -19.359 1 98.38 305 PRO A O 1
ATOM 2314 N N . ARG A 1 306 ? -9.094 -1.035 -20.516 1 98.38 306 ARG A N 1
ATOM 2315 C CA . ARG A 1 306 ? -9.867 -1.374 -21.719 1 98.38 306 ARG A CA 1
ATOM 2316 C C . ARG A 1 306 ? -9.414 -2.707 -22.297 1 98.38 306 ARG A C 1
ATOM 2318 O O . ARG A 1 306 ? -10.227 -3.461 -22.844 1 98.38 306 ARG A O 1
ATOM 2325 N N . GLN A 1 307 ? -8.125 -2.951 -22.188 1 98.44 307 GLN A N 1
ATOM 2326 C CA . GLN A 1 307 ? -7.59 -4.242 -22.609 1 98.44 307 GLN A CA 1
ATOM 2327 C C . GLN A 1 307 ? -8.195 -5.379 -21.781 1 98.44 307 GLN A C 1
ATOM 2329 O O . GLN A 1 307 ? -8.656 -6.375 -22.344 1 98.44 307 GLN A O 1
ATOM 2334 N N . ALA A 1 308 ? -8.203 -5.219 -20.516 1 98.81 308 ALA A N 1
ATOM 2335 C CA . ALA A 1 308 ? -8.766 -6.227 -19.609 1 98.81 308 ALA A CA 1
ATOM 2336 C C . ALA A 1 308 ? -10.258 -6.422 -19.875 1 98.81 308 ALA A C 1
ATOM 2338 O O . ALA A 1 308 ? -10.742 -7.555 -19.922 1 98.81 308 ALA A O 1
ATOM 2339 N N . GLU A 1 309 ? -10.969 -5.297 -20.031 1 98.75 309 GLU A N 1
ATOM 2340 C CA . GLU A 1 309 ? -12.391 -5.328 -20.344 1 98.75 309 GLU A CA 1
ATOM 2341 C C . GLU A 1 309 ? -12.664 -6.125 -21.609 1 98.75 309 GLU A C 1
ATOM 2343 O O . GLU A 1 309 ? -13.578 -6.949 -21.656 1 98.75 309 GLU A O 1
ATOM 2348 N N . GLU A 1 310 ? -11.852 -5.867 -22.594 1 98.62 310 GLU A N 1
ATOM 2349 C CA . GLU A 1 310 ? -12.031 -6.535 -23.891 1 98.62 310 GLU A CA 1
ATOM 2350 C C . GLU A 1 310 ? -11.781 -8.031 -23.766 1 98.62 310 GLU A C 1
ATOM 2352 O O . GLU A 1 310 ? -12.477 -8.836 -24.391 1 98.62 310 GLU A O 1
ATOM 2357 N N . ILE A 1 311 ? -10.797 -8.43 -22.984 1 98.81 311 ILE A N 1
ATOM 2358 C CA . ILE A 1 311 ? -10.477 -9.844 -22.781 1 98.81 311 ILE A CA 1
ATOM 2359 C C . ILE A 1 311 ? -11.695 -10.562 -22.203 1 98.81 311 ILE A C 1
ATOM 2361 O O . ILE A 1 311 ? -12.031 -11.664 -22.656 1 98.81 311 ILE A O 1
ATOM 2365 N N . ILE A 1 312 ? -12.43 -9.93 -21.281 1 98.88 312 ILE A N 1
ATOM 2366 C CA . ILE A 1 312 ? -13.586 -10.539 -20.625 1 98.88 312 ILE A CA 1
ATOM 2367 C C . ILE A 1 312 ? -14.789 -10.508 -21.562 1 98.88 312 ILE A C 1
ATOM 2369 O O . ILE A 1 312 ? -15.453 -11.531 -21.75 1 98.88 312 ILE A O 1
ATOM 2373 N N . THR A 1 313 ? -15.023 -9.375 -22.234 1 98.44 313 THR A N 1
ATOM 2374 C CA . THR A 1 313 ? -16.219 -9.203 -23.047 1 98.44 313 THR A CA 1
ATOM 2375 C C . THR A 1 313 ? -16.172 -10.086 -24.297 1 98.44 313 THR A C 1
ATOM 2377 O O . THR A 1 313 ? -17.203 -10.562 -24.766 1 98.44 313 THR A O 1
ATOM 2380 N N . SER A 1 314 ? -14.945 -10.273 -24.766 1 98.31 314 SER A N 1
ATOM 2381 C CA . SER A 1 314 ? -14.805 -11.078 -25.969 1 98.31 314 SER A CA 1
ATOM 2382 C C . SER A 1 314 ? -14.773 -12.562 -25.641 1 98.31 314 SER A C 1
ATOM 2384 O O . SER A 1 314 ? -14.727 -13.406 -26.547 1 98.31 314 SER A O 1
ATOM 2386 N N . GLY A 1 315 ? -14.719 -12.93 -24.375 1 98.25 315 GLY A N 1
ATOM 2387 C CA . GLY A 1 315 ? -14.781 -14.32 -23.969 1 98.25 315 GLY A CA 1
ATOM 2388 C C . GLY A 1 315 ? -13.445 -15.023 -24.016 1 98.25 315 GLY A C 1
ATOM 2389 O O . GLY A 1 315 ? -13.383 -16.25 -23.969 1 98.25 315 GLY A O 1
ATOM 2390 N N . GLN A 1 316 ? -12.398 -14.281 -24.094 1 98.69 316 GLN A N 1
ATOM 2391 C CA . GLN A 1 316 ? -11.07 -14.883 -24.188 1 98.69 316 GLN A CA 1
ATOM 2392 C C . GLN A 1 316 ? -10.648 -15.5 -22.859 1 98.69 316 GLN A C 1
ATOM 2394 O O . GLN A 1 316 ? -9.828 -16.422 -22.828 1 98.69 316 GLN A O 1
ATOM 2399 N N . ALA A 1 317 ? -11.164 -14.977 -21.797 1 98.88 317 ALA A N 1
ATOM 2400 C CA . ALA A 1 317 ? -10.938 -15.5 -20.453 1 98.88 317 ALA A CA 1
ATOM 2401 C C . ALA A 1 317 ? -12.078 -15.109 -19.516 1 98.88 317 ALA A C 1
ATOM 2403 O O . ALA A 1 317 ? -12.875 -14.227 -19.844 1 98.88 317 ALA A O 1
ATOM 2404 N N . ASP A 1 318 ? -12.203 -15.742 -18.453 1 98.94 318 ASP A N 1
ATOM 2405 C CA . ASP A 1 318 ? -13.258 -15.445 -17.484 1 98.94 318 ASP A CA 1
ATOM 2406 C C . ASP A 1 318 ? -12.789 -14.406 -16.469 1 98.94 318 ASP A C 1
ATOM 2408 O O . ASP A 1 318 ? -13.609 -13.656 -15.922 1 98.94 318 ASP A O 1
ATOM 2412 N N . LEU A 1 319 ? -11.516 -14.398 -16.172 1 98.94 319 LEU A N 1
ATOM 2413 C CA . LEU A 1 319 ? -10.859 -13.445 -15.289 1 98.94 319 LEU A CA 1
ATOM 2414 C C . LEU A 1 319 ? -9.539 -12.969 -15.883 1 98.94 319 LEU A C 1
ATOM 2416 O O . LEU A 1 319 ? -8.961 -13.648 -16.75 1 98.94 319 LEU A O 1
ATOM 2420 N N . THR A 1 320 ? -9.078 -11.805 -15.5 1 98.88 320 THR A N 1
ATOM 2421 C CA . THR A 1 320 ? -7.758 -11.305 -15.844 1 98.88 320 THR A CA 1
ATOM 2422 C C . THR A 1 320 ? -6.902 -11.117 -14.594 1 98.88 320 THR A C 1
ATOM 2424 O O . THR A 1 320 ? -7.406 -10.688 -13.555 1 98.88 320 THR A O 1
ATOM 2427 N N . ALA A 1 321 ? -5.656 -11.484 -14.703 1 98.88 321 ALA A N 1
ATOM 2428 C CA . ALA A 1 321 ? -4.734 -11.312 -13.578 1 98.88 321 ALA A CA 1
ATOM 2429 C C . ALA A 1 321 ? -3.648 -10.297 -13.906 1 98.88 321 ALA A C 1
ATOM 2431 O O . ALA A 1 321 ? -3.199 -10.203 -15.055 1 98.88 321 ALA A O 1
ATOM 2432 N N . LEU A 1 322 ? -3.309 -9.539 -12.953 1 98.56 322 LEU A N 1
ATOM 2433 C CA . LEU A 1 322 ? -2.18 -8.617 -13.008 1 98.56 322 LEU A CA 1
ATOM 2434 C C . LEU A 1 322 ? -1.151 -8.953 -11.93 1 98.56 322 LEU A C 1
ATOM 2436 O O . LEU A 1 322 ? -1.515 -9.219 -10.781 1 98.56 322 LEU A O 1
ATOM 2440 N N . GLY A 1 323 ? 0.076 -9.031 -12.266 1 97.88 323 GLY A N 1
ATOM 2441 C CA . GLY A 1 323 ? 1.188 -9.133 -11.336 1 97.88 323 GLY A CA 1
ATOM 2442 C C . GLY A 1 323 ? 1.947 -7.836 -11.164 1 97.88 323 GLY A C 1
ATOM 2443 O O . GLY A 1 323 ? 1.524 -6.957 -10.406 1 97.88 323 GLY A O 1
ATOM 2444 N N . ARG A 1 324 ? 2.939 -7.645 -12.023 1 96.75 324 ARG A N 1
ATOM 2445 C CA . ARG A 1 324 ? 3.797 -6.465 -11.977 1 96.75 324 ARG A CA 1
ATOM 2446 C C . ARG A 1 324 ? 2.975 -5.184 -12.094 1 96.75 324 ARG A C 1
ATOM 2448 O O . ARG A 1 324 ? 3.32 -4.164 -11.492 1 96.75 324 ARG A O 1
ATOM 2455 N N . GLY A 1 325 ? 1.905 -5.266 -12.875 1 97.5 325 GLY A N 1
ATOM 2456 C CA . GLY A 1 325 ? 1.031 -4.109 -13 1 97.5 325 GLY A CA 1
ATOM 2457 C C . GLY A 1 325 ? 0.464 -3.641 -11.672 1 97.5 325 GLY A C 1
ATOM 2458 O O . GLY A 1 325 ? 0.3 -2.439 -11.453 1 97.5 325 GLY A O 1
ATOM 2459 N N . MET A 1 326 ? 0.186 -4.57 -10.758 1 98.44 326 MET A N 1
ATOM 2460 C CA . MET A 1 326 ? -0.389 -4.242 -9.461 1 98.44 326 MET A CA 1
ATOM 2461 C C . MET A 1 326 ? 0.673 -3.674 -8.523 1 98.44 326 MET A C 1
ATOM 2463 O O . MET A 1 326 ? 0.354 -2.932 -7.594 1 98.44 326 MET A O 1
ATOM 2467 N N . LEU A 1 327 ? 1.988 -4.102 -8.719 1 98.25 327 LEU A N 1
ATOM 2468 C CA . LEU A 1 327 ? 3.072 -3.518 -7.941 1 98.25 327 LEU A CA 1
ATOM 2469 C C . LEU A 1 327 ? 3.305 -2.064 -8.344 1 98.25 327 LEU A C 1
ATOM 2471 O O . LEU A 1 327 ? 3.512 -1.204 -7.484 1 98.25 327 LEU A O 1
ATOM 2475 N N . TYR A 1 328 ? 3.205 -1.772 -9.633 1 98.19 328 TYR A N 1
ATOM 2476 C CA . TYR A 1 328 ? 3.416 -0.442 -10.188 1 98.19 328 TYR A CA 1
ATOM 2477 C C . TYR A 1 328 ? 2.236 0.472 -9.883 1 98.19 328 TYR A C 1
ATOM 2479 O O . TYR A 1 328 ? 2.412 1.677 -9.68 1 98.19 328 TYR A O 1
ATOM 2487 N N . ASP A 1 329 ? 1.07 -0.075 -9.859 1 98.25 329 ASP A N 1
ATOM 2488 C CA . ASP A 1 329 ? -0.166 0.632 -9.539 1 98.25 329 ASP A CA 1
ATOM 2489 C C . ASP A 1 329 ? -1.083 -0.231 -8.672 1 98.25 329 ASP A C 1
ATOM 2491 O O . ASP A 1 329 ? -2 -0.876 -9.188 1 98.25 329 ASP A O 1
ATOM 2495 N N . PRO A 1 330 ? -0.872 -0.125 -7.336 1 98.56 330 PRO A N 1
ATOM 2496 C CA . PRO A 1 330 ? -1.66 -0.99 -6.457 1 98.56 330 PRO A CA 1
ATOM 2497 C C . PRO A 1 330 ? -3.139 -0.611 -6.426 1 98.56 330 PRO A C 1
ATOM 2499 O O . PRO A 1 330 ? -3.961 -1.358 -5.891 1 98.56 330 PRO A O 1
ATOM 2502 N N . ARG A 1 331 ? -3.504 0.533 -7.016 1 98.69 331 ARG A N 1
ATOM 2503 C CA . ARG A 1 331 ? -4.895 0.956 -7.121 1 98.69 331 ARG A CA 1
ATOM 2504 C C . ARG A 1 331 ? -5.41 0.798 -8.547 1 98.69 331 ARG A C 1
ATOM 2506 O O . ARG A 1 331 ? -6.352 1.48 -8.953 1 98.69 331 ARG A O 1
ATOM 2513 N N . TRP A 1 332 ? -4.777 -0.069 -9.32 1 98.75 332 TRP A N 1
ATOM 2514 C CA . TRP A 1 332 ? -5.168 -0.313 -10.703 1 98.75 332 TRP A CA 1
ATOM 2515 C C . TRP A 1 332 ? -6.664 -0.586 -10.812 1 98.75 332 TRP A C 1
ATOM 2517 O O . TRP A 1 332 ? -7.344 -0.043 -11.688 1 98.75 332 TRP A O 1
ATOM 2527 N N . PRO A 1 333 ? -7.305 -1.396 -9.898 1 98.81 333 PRO A N 1
ATOM 2528 C CA . PRO A 1 333 ? -8.742 -1.642 -10.008 1 98.81 333 PRO A CA 1
ATOM 2529 C C . PRO A 1 333 ? -9.578 -0.371 -9.836 1 98.81 333 PRO A C 1
ATOM 2531 O O . PRO A 1 333 ? -10.602 -0.211 -10.5 1 98.81 333 PRO A O 1
ATOM 2534 N N . TRP A 1 334 ? -9.117 0.537 -8.922 1 98.56 334 TRP A N 1
ATOM 2535 C CA . TRP A 1 334 ? -9.812 1.808 -8.773 1 98.56 334 TRP A CA 1
ATOM 2536 C C . TRP A 1 334 ? -9.75 2.619 -10.062 1 98.56 334 TRP A C 1
ATOM 2538 O O . TRP A 1 334 ? -10.758 3.156 -10.523 1 98.56 334 TRP A O 1
ATOM 2548 N N . HIS A 1 335 ? -8.539 2.668 -10.609 1 98.38 335 HIS A N 1
ATOM 2549 C CA . HIS A 1 335 ? -8.328 3.42 -11.844 1 98.38 335 HIS A CA 1
ATOM 2550 C C . HIS A 1 335 ? -9.125 2.818 -13 1 98.38 335 HIS A C 1
ATOM 2552 O O . HIS A 1 335 ? -9.695 3.549 -13.812 1 98.38 335 HIS A O 1
ATOM 2558 N N . ALA A 1 336 ? -9.148 1.527 -13.031 1 98.56 336 ALA A N 1
ATOM 2559 C CA . ALA A 1 336 ? -9.922 0.83 -14.062 1 98.56 336 ALA A CA 1
ATOM 2560 C C . ALA A 1 336 ? -11.414 1.112 -13.914 1 98.56 336 ALA A C 1
ATOM 2562 O O . ALA A 1 336 ? -12.102 1.368 -14.898 1 98.56 336 ALA A O 1
ATOM 2563 N N . ALA A 1 337 ? -11.891 1.045 -12.695 1 98.25 337 ALA A N 1
ATOM 2564 C CA . ALA A 1 337 ? -13.305 1.329 -12.445 1 98.25 337 ALA A CA 1
ATOM 2565 C C . ALA A 1 337 ? -13.664 2.746 -12.883 1 98.25 337 ALA A C 1
ATOM 2567 O O . ALA A 1 337 ? -14.703 2.965 -13.508 1 98.25 337 ALA A O 1
ATOM 2568 N N . ALA A 1 338 ? -12.812 3.678 -12.531 1 97.75 338 ALA A N 1
ATOM 2569 C CA . ALA A 1 338 ? -13.031 5.066 -12.914 1 97.75 338 ALA A CA 1
ATOM 2570 C C . ALA A 1 338 ? -13.102 5.207 -14.438 1 97.75 338 ALA A C 1
ATOM 2572 O O . ALA A 1 338 ? -13.969 5.918 -14.961 1 97.75 338 ALA A O 1
ATOM 2573 N N . GLU A 1 339 ? -12.188 4.547 -15.109 1 97 339 GLU A N 1
ATOM 2574 C CA . GLU A 1 339 ? -12.109 4.641 -16.562 1 97 339 GLU A CA 1
ATOM 2575 C C . GLU A 1 339 ? -13.305 3.957 -17.219 1 97 339 GLU A C 1
ATOM 2577 O O . GLU A 1 339 ? -13.836 4.445 -18.219 1 97 339 GLU A O 1
ATOM 2582 N N . LEU A 1 340 ? -13.766 2.865 -16.656 1 97.62 340 LEU A N 1
ATOM 2583 C CA . LEU A 1 340 ? -14.781 2.035 -17.297 1 97.62 340 LEU A CA 1
ATOM 2584 C C . LEU A 1 340 ? -16.172 2.396 -16.797 1 97.62 340 LEU A C 1
ATOM 2586 O O . LEU A 1 340 ? -17.172 1.823 -17.25 1 97.62 340 LEU A O 1
ATOM 2590 N N . GLY A 1 341 ? -16.25 3.367 -15.859 1 95.88 341 GLY A N 1
ATOM 2591 C CA . GLY A 1 341 ? -17.531 3.775 -15.305 1 95.88 341 GLY A CA 1
ATOM 2592 C C . GLY A 1 341 ? -18.125 2.744 -14.367 1 95.88 341 GLY A C 1
ATOM 2593 O O . GLY A 1 341 ? -19.344 2.527 -14.375 1 95.88 341 GLY A O 1
ATOM 2594 N N . ALA A 1 342 ? -17.234 2.029 -13.625 1 96.81 342 ALA A N 1
ATOM 2595 C CA . ALA A 1 342 ? -17.688 1.005 -12.688 1 96.81 342 ALA A CA 1
ATOM 2596 C C . ALA A 1 342 ? -17.516 1.479 -11.242 1 96.81 342 ALA A C 1
ATOM 2598 O O . ALA A 1 342 ? -17.062 2.602 -11 1 96.81 342 ALA A O 1
ATOM 2599 N N . CYS A 1 343 ? -18 0.682 -10.336 1 95.94 343 CYS A N 1
ATOM 2600 C CA . CYS A 1 343 ? -17.891 0.919 -8.898 1 95.94 343 CYS A CA 1
ATOM 2601 C C . CYS A 1 343 ? -17.062 -0.166 -8.227 1 95.94 343 CYS A C 1
ATOM 2603 O O . CYS A 1 343 ? -17.125 -1.335 -8.609 1 95.94 343 CYS A O 1
ATOM 2605 N N . VAL A 1 344 ? -16.266 0.244 -7.273 1 96.25 344 VAL A N 1
ATOM 2606 C CA . VAL A 1 344 ? -15.352 -0.7 -6.629 1 96.25 344 VAL A CA 1
ATOM 2607 C C . VAL A 1 344 ? -15.32 -0.445 -5.125 1 96.25 344 VAL A C 1
ATOM 2609 O O . VAL A 1 344 ? -15.656 0.651 -4.668 1 96.25 344 VAL A O 1
ATOM 2612 N N . ASP A 1 345 ? -14.953 -1.407 -4.367 1 95.56 345 ASP A N 1
ATOM 2613 C CA . ASP A 1 345 ? -14.852 -1.271 -2.916 1 95.56 345 ASP A CA 1
ATOM 2614 C C . ASP A 1 345 ? -13.555 -0.567 -2.516 1 95.56 345 ASP A C 1
ATOM 2616 O O . ASP A 1 345 ? -12.508 -0.794 -3.121 1 95.56 345 ASP A O 1
ATOM 2620 N N . ALA A 1 346 ? -13.633 0.257 -1.508 1 96.31 346 ALA A N 1
ATOM 2621 C CA . ALA A 1 346 ? -12.492 0.926 -0.894 1 96.31 346 ALA A CA 1
ATOM 2622 C C . ALA A 1 346 ? -12.648 1.006 0.622 1 96.31 346 ALA A C 1
ATOM 2624 O O . ALA A 1 346 ? -13.773 1.021 1.134 1 96.31 346 ALA A O 1
ATOM 2625 N N . PRO A 1 347 ? -11.531 0.937 1.367 1 96.62 347 PRO A N 1
ATOM 2626 C CA . PRO A 1 347 ? -11.68 1.112 2.812 1 96.62 347 PRO A CA 1
ATOM 2627 C C . PRO A 1 347 ? -12.25 2.479 3.188 1 96.62 347 PRO A C 1
ATOM 2629 O O . PRO A 1 347 ? -12 3.467 2.49 1 96.62 347 PRO A O 1
ATOM 2632 N N . SER A 1 348 ? -12.914 2.555 4.305 1 96.31 348 SER A N 1
ATOM 2633 C CA . SER A 1 348 ? -13.547 3.789 4.766 1 96.31 348 SER A CA 1
ATOM 2634 C C . SER A 1 348 ? -12.531 4.926 4.863 1 96.31 348 SER A C 1
ATOM 2636 O O . SER A 1 348 ? -12.844 6.074 4.559 1 96.31 348 SER A O 1
ATOM 2638 N N . GLN A 1 349 ? -11.32 4.59 5.25 1 97.12 349 GLN A N 1
ATOM 2639 C CA . GLN A 1 349 ? -10.25 5.555 5.473 1 97.12 349 GLN A CA 1
ATOM 2640 C C . GLN A 1 349 ? -9.883 6.273 4.176 1 97.12 349 GLN A C 1
ATOM 2642 O O . GLN A 1 349 ? -9.32 7.375 4.211 1 97.12 349 GLN A O 1
ATOM 2647 N N . TYR A 1 350 ? -10.219 5.645 2.969 1 96.94 350 TYR A N 1
ATOM 2648 C CA . TYR A 1 350 ? -9.75 6.188 1.698 1 96.94 350 TYR A CA 1
ATOM 2649 C C . TYR A 1 350 ? -10.906 6.723 0.869 1 96.94 350 TYR A C 1
ATOM 2651 O O . TYR A 1 350 ? -10.711 7.18 -0.26 1 96.94 350 TYR A O 1
ATOM 2659 N N . LEU A 1 351 ? -12.141 6.77 1.403 1 94.88 351 LEU A N 1
ATOM 2660 C CA . LEU A 1 351 ? -13.32 7.133 0.628 1 94.88 351 LEU A CA 1
ATOM 2661 C C . LEU A 1 351 ? -13.227 8.57 0.129 1 94.88 351 LEU A C 1
ATOM 2663 O O . LEU A 1 351 ? -13.727 8.891 -0.952 1 94.88 351 LEU A O 1
ATOM 2667 N N . ARG A 1 352 ? -12.477 9.375 0.827 1 91.62 352 ARG A N 1
ATOM 2668 C CA . ARG A 1 352 ? -12.414 10.797 0.511 1 91.62 352 ARG A CA 1
ATOM 2669 C C . ARG A 1 352 ? -11.484 11.062 -0.667 1 91.62 352 ARG A C 1
ATOM 2671 O O . ARG A 1 352 ? -11.422 12.188 -1.176 1 91.62 352 ARG A O 1
ATOM 2678 N N . CYS A 1 353 ? -10.797 10.008 -1.157 1 95 353 CYS A N 1
ATOM 2679 C CA . CYS A 1 353 ? -9.828 10.266 -2.221 1 95 353 CYS A CA 1
ATOM 2680 C C . CYS A 1 353 ? -10.477 10.109 -3.592 1 95 353 CYS A C 1
ATOM 2682 O O . CYS A 1 353 ? -9.797 10.172 -4.617 1 95 353 CYS A O 1
ATOM 2684 N N . GLU A 1 354 ? -11.828 9.898 -3.623 1 93.56 354 GLU A N 1
ATOM 2685 C CA . GLU A 1 354 ? -12.508 9.844 -4.914 1 93.56 354 GLU A CA 1
ATOM 2686 C C . GLU A 1 354 ? -12.203 11.086 -5.75 1 93.56 354 GLU A C 1
ATOM 2688 O O . GLU A 1 354 ? -12.383 12.211 -5.281 1 93.56 354 GLU A O 1
ATOM 2693 N N . PRO A 1 355 ? -11.633 10.844 -6.914 1 90.62 355 PRO A N 1
ATOM 2694 C CA . PRO A 1 355 ? -11.242 12.008 -7.707 1 90.62 355 PRO A CA 1
ATOM 2695 C C . PRO A 1 355 ? -12.43 12.883 -8.109 1 90.62 355 PRO A C 1
ATOM 2697 O O . PRO A 1 355 ? -13.539 12.367 -8.297 1 90.62 355 PRO A O 1
ATOM 2700 N N . HIS A 1 356 ? -12.023 14.086 -8.273 1 84.88 356 HIS A N 1
ATOM 2701 C CA . HIS A 1 356 ? -13.031 15.008 -8.773 1 84.88 356 HIS A CA 1
ATOM 2702 C C . HIS A 1 356 ? -13.508 14.602 -10.164 1 84.88 356 HIS A C 1
ATOM 2704 O O . HIS A 1 356 ? -12.695 14.227 -11.016 1 84.88 356 HIS A O 1
ATOM 2710 N N . GLY A 1 357 ? -14.727 14.555 -10.43 1 84.12 357 GLY A N 1
ATOM 2711 C CA . GLY A 1 357 ? -15.266 14.258 -11.742 1 84.12 357 GLY A CA 1
ATOM 2712 C C . GLY A 1 357 ? -15.711 12.812 -11.891 1 84.12 357 GLY A C 1
ATOM 2713 O O . GLY A 1 357 ? -16.438 12.477 -12.82 1 84.12 357 GLY A O 1
ATOM 2714 N N . VAL A 1 358 ? -15.125 12 -11.031 1 88.19 358 VAL A N 1
ATOM 2715 C CA . VAL A 1 358 ? -15.555 10.602 -11.07 1 88.19 358 VAL A CA 1
ATOM 2716 C C . VAL A 1 358 ? -16.703 10.391 -10.078 1 88.19 358 VAL A C 1
ATOM 2718 O O . VAL A 1 358 ? -16.547 10.641 -8.883 1 88.19 358 VAL A O 1
ATOM 2721 N N . LYS A 1 359 ? -17.828 10.062 -10.602 1 83.69 359 LYS A N 1
ATOM 2722 C CA . LYS A 1 359 ? -19 9.906 -9.742 1 83.69 359 LYS A CA 1
ATOM 2723 C C . LYS A 1 359 ? -19.203 8.445 -9.375 1 83.69 359 LYS A C 1
ATOM 2725 O O . LYS A 1 359 ? -19.141 7.559 -10.227 1 83.69 359 LYS A O 1
ATOM 2730 N N . ASP A 1 360 ? -19.375 8.148 -8.078 1 90.06 360 ASP A N 1
ATOM 2731 C CA . ASP A 1 360 ? -19.812 6.859 -7.543 1 90.06 360 ASP A CA 1
ATOM 2732 C C . ASP A 1 360 ? -18.75 5.777 -7.789 1 90.06 360 ASP A C 1
ATOM 2734 O O . ASP A 1 360 ? -19.094 4.652 -8.164 1 90.06 360 ASP A O 1
ATOM 2738 N N . LEU A 1 361 ? -17.484 6.172 -7.645 1 94.94 361 LEU A N 1
ATOM 2739 C CA . LEU A 1 361 ? -16.391 5.219 -7.832 1 94.94 361 LEU A CA 1
ATOM 2740 C C . LEU A 1 361 ? -16.391 4.18 -6.719 1 94.94 361 LEU A C 1
ATOM 2742 O O . LEU A 1 361 ? -16.281 2.979 -6.984 1 94.94 361 LEU A O 1
ATOM 2746 N N . PHE A 1 362 ? -16.484 4.715 -5.488 1 95.94 362 PHE A N 1
ATOM 2747 C CA . PHE A 1 362 ? -16.406 3.82 -4.344 1 95.94 362 PHE A CA 1
ATOM 2748 C C . PHE A 1 362 ? -17.797 3.443 -3.846 1 95.94 362 PHE A C 1
ATOM 2750 O O . PHE A 1 362 ? -18.672 4.305 -3.727 1 95.94 362 PHE A O 1
ATOM 2757 N N . ARG A 1 363 ? -17.891 2.232 -3.572 1 88.56 363 ARG A N 1
ATOM 2758 C CA . ARG A 1 363 ? -19.172 1.727 -3.066 1 88.56 363 ARG A CA 1
ATOM 2759 C C . ARG A 1 363 ? -19.469 2.295 -1.684 1 88.56 363 ARG A C 1
ATOM 2761 O O . ARG A 1 363 ? -18.594 2.33 -0.815 1 88.56 363 ARG A O 1
ATOM 2768 N N . LYS A 1 364 ? -20.578 2.893 -1.579 1 73.75 364 LYS A N 1
ATOM 2769 C CA . LYS A 1 364 ? -21.031 3.475 -0.317 1 73.75 364 LYS A CA 1
ATOM 2770 C C . LYS A 1 364 ? -21.406 2.389 0.684 1 73.75 364 LYS A C 1
ATOM 2772 O O . LYS A 1 364 ? -21.922 1.336 0.3 1 73.75 364 LYS A O 1
ATOM 2777 N N . ASN A 1 365 ? -20.688 2.359 1.937 1 59.47 365 ASN A N 1
ATOM 2778 C CA . ASN A 1 365 ? -21.062 1.412 2.986 1 59.47 365 ASN A CA 1
ATOM 2779 C C . ASN A 1 365 ? -22.547 1.459 3.287 1 59.47 365 ASN A C 1
ATOM 2781 O O . ASN A 1 365 ? -23.172 2.52 3.201 1 59.47 365 ASN A O 1
ATOM 2785 N N . MET B 1 1 ? 17 17.625 -16.312 1 85.56 1 MET B N 1
ATOM 2786 C CA . MET B 1 1 ? 16.672 16.938 -15.062 1 85.56 1 MET B CA 1
ATOM 2787 C C . MET B 1 1 ? 15.43 17.547 -14.422 1 85.56 1 MET B C 1
ATOM 2789 O O . MET B 1 1 ? 15.266 18.781 -14.422 1 85.56 1 MET B O 1
ATOM 2793 N N . SER B 1 2 ? 14.414 16.781 -14.055 1 95.69 2 SER B N 1
ATOM 2794 C CA . SER B 1 2 ? 13.164 17.281 -13.492 1 95.69 2 SER B CA 1
ATOM 2795 C C . SER B 1 2 ? 13.414 18.031 -12.188 1 95.69 2 SER B C 1
ATOM 2797 O O . SER B 1 2 ? 14.109 17.547 -11.305 1 95.69 2 SER B O 1
ATOM 2799 N N . ALA B 1 3 ? 12.906 19.266 -12.125 1 98.38 3 ALA B N 1
ATOM 2800 C CA . ALA B 1 3 ? 13.016 20.062 -10.906 1 98.38 3 ALA B CA 1
ATOM 2801 C C . ALA B 1 3 ? 12.281 19.391 -9.75 1 98.38 3 ALA B C 1
ATOM 2803 O O . ALA B 1 3 ? 12.719 19.469 -8.602 1 98.38 3 ALA B O 1
ATOM 2804 N N . LEU B 1 4 ? 11.203 18.766 -10.07 1 98.75 4 LEU B N 1
ATOM 2805 C CA . LEU B 1 4 ? 10.383 18.094 -9.07 1 98.75 4 LEU B CA 1
ATOM 2806 C C . LEU B 1 4 ? 11.172 16.984 -8.383 1 98.75 4 LEU B C 1
ATOM 2808 O O . LEU B 1 4 ? 10.977 16.719 -7.195 1 98.75 4 LEU B O 1
ATOM 2812 N N . PHE B 1 5 ? 12.117 16.406 -9.109 1 98.38 5 PHE B N 1
ATOM 2813 C CA . PHE B 1 5 ? 12.883 15.273 -8.578 1 98.38 5 PHE B CA 1
ATOM 2814 C C . PHE B 1 5 ? 14.305 15.703 -8.227 1 98.38 5 PHE B C 1
ATOM 2816 O O . PHE B 1 5 ? 15.203 14.867 -8.125 1 98.38 5 PHE B O 1
ATOM 2823 N N . SER B 1 6 ? 14.539 16.969 -8.07 1 98.38 6 SER B N 1
ATOM 2824 C CA . SER B 1 6 ? 15.805 17.484 -7.547 1 98.38 6 SER B CA 1
ATOM 2825 C C . SER B 1 6 ? 15.797 17.531 -6.02 1 98.38 6 SER B C 1
ATOM 2827 O O . SER B 1 6 ? 14.742 17.688 -5.406 1 98.38 6 SER B O 1
ATOM 2829 N N . PRO B 1 7 ? 16.922 17.312 -5.402 1 97.88 7 PRO B N 1
ATOM 2830 C CA . PRO B 1 7 ? 16.984 17.297 -3.938 1 97.88 7 PRO B CA 1
ATOM 2831 C C . PRO B 1 7 ? 16.797 18.688 -3.326 1 97.88 7 PRO B C 1
ATOM 2833 O O . PRO B 1 7 ? 16.953 19.688 -4.016 1 97.88 7 PRO B O 1
ATOM 2836 N N . ILE B 1 8 ? 16.406 18.734 -2.135 1 98.38 8 ILE B N 1
ATOM 2837 C CA . ILE B 1 8 ? 16.297 19.953 -1.342 1 98.38 8 ILE B CA 1
ATOM 2838 C C . ILE B 1 8 ? 16.516 19.625 0.134 1 98.38 8 ILE B C 1
ATOM 2840 O O . ILE B 1 8 ? 16.344 18.484 0.563 1 98.38 8 ILE B O 1
ATOM 2844 N N . SER B 1 9 ? 16.922 20.578 0.85 1 98.25 9 SER B N 1
ATOM 2845 C CA . SER B 1 9 ? 17.141 20.375 2.277 1 98.25 9 SER B CA 1
ATOM 2846 C C . SER B 1 9 ? 16.141 21.172 3.113 1 98.25 9 SER B C 1
ATOM 2848 O O . SER B 1 9 ? 15.812 22.312 2.781 1 98.25 9 SER B O 1
ATOM 2850 N N . LEU B 1 10 ? 15.641 20.594 4.133 1 98 10 LEU B N 1
ATOM 2851 C CA . LEU B 1 10 ? 14.906 21.219 5.227 1 98 10 LEU B CA 1
ATOM 2852 C C . LEU B 1 10 ? 15.703 21.156 6.523 1 98 10 LEU B C 1
ATOM 2854 O O . LEU B 1 10 ? 15.766 20.109 7.168 1 98 10 LEU B O 1
ATOM 2858 N N . GLY B 1 11 ? 16.219 22.266 6.984 1 96.31 11 GLY B N 1
ATOM 2859 C CA . GLY B 1 11 ? 17.203 22.141 8.047 1 96.31 11 GLY B CA 1
ATOM 2860 C C . GLY B 1 11 ? 18.328 21.188 7.707 1 96.31 11 GLY B C 1
ATOM 2861 O O . GLY B 1 11 ? 18.969 21.328 6.656 1 96.31 11 GLY B O 1
ATOM 2862 N N . ASN B 1 12 ? 18.547 20.203 8.531 1 96.62 12 ASN B N 1
ATOM 2863 C CA . ASN B 1 12 ? 19.609 19.234 8.305 1 96.62 12 ASN B CA 1
ATOM 2864 C C . ASN B 1 12 ? 19.094 18 7.574 1 96.62 12 ASN B C 1
ATOM 2866 O O . ASN B 1 12 ? 19.828 17.016 7.426 1 96.62 12 ASN B O 1
ATOM 2870 N N . LEU B 1 13 ? 17.891 18.047 7.148 1 98.19 13 LEU B N 1
ATOM 2871 C CA . LEU B 1 13 ? 17.281 16.891 6.492 1 98.19 13 LEU B CA 1
ATOM 2872 C C . LEU B 1 13 ? 17.344 17.031 4.977 1 98.19 13 LEU B C 1
ATOM 2874 O O . LEU B 1 13 ? 16.812 18 4.426 1 98.19 13 LEU B O 1
ATOM 2878 N N . SER B 1 14 ? 17.984 16.109 4.32 1 98.25 14 SER B N 1
ATOM 2879 C CA . SER B 1 14 ? 18.016 16.094 2.863 1 98.25 14 SER B CA 1
ATOM 2880 C C . SER B 1 14 ? 16.875 15.258 2.287 1 98.25 14 SER B C 1
ATOM 2882 O O . SER B 1 14 ? 16.641 14.133 2.729 1 98.25 14 SER B O 1
ATOM 2884 N N . LEU B 1 15 ? 16.188 15.82 1.403 1 98.5 15 LEU B N 1
ATOM 2885 C CA . LEU B 1 15 ? 15.133 15.117 0.67 1 98.5 15 LEU B CA 1
ATOM 2886 C C . LEU B 1 15 ? 15.586 14.805 -0.753 1 98.5 15 LEU B C 1
ATOM 2888 O O . LEU B 1 15 ? 16.219 15.633 -1.407 1 98.5 15 LEU B O 1
ATOM 2892 N N . GLN B 1 16 ? 15.219 13.641 -1.244 1 97.5 16 GLN B N 1
ATOM 2893 C CA . GLN B 1 16 ? 15.68 13.172 -2.549 1 97.5 16 GLN B CA 1
ATOM 2894 C C . GLN B 1 16 ? 14.891 13.836 -3.676 1 97.5 16 GLN B C 1
ATOM 2896 O O . GLN B 1 16 ? 15.297 13.789 -4.836 1 97.5 16 GLN B O 1
ATOM 2901 N N . ASN B 1 17 ? 13.781 14.336 -3.342 1 98.56 17 ASN B N 1
ATOM 2902 C CA . ASN B 1 17 ? 12.945 15.062 -4.285 1 98.56 17 ASN B CA 1
ATOM 2903 C C . ASN B 1 17 ? 11.984 16.016 -3.57 1 98.56 17 ASN B C 1
ATOM 2905 O O . ASN B 1 17 ? 12.031 16.141 -2.346 1 98.56 17 ASN B O 1
ATOM 2909 N N . ARG B 1 18 ? 11.133 16.703 -4.285 1 98.88 18 ARG B N 1
ATOM 2910 C CA . ARG B 1 18 ? 10.359 17.812 -3.762 1 98.88 18 ARG B CA 1
ATOM 2911 C C . ARG B 1 18 ? 8.875 17.469 -3.676 1 98.88 18 ARG B C 1
ATOM 2913 O O . ARG B 1 18 ? 8.016 18.344 -3.777 1 98.88 18 ARG B O 1
ATOM 2920 N N . ILE B 1 19 ? 8.586 16.156 -3.576 1 98.94 19 ILE B N 1
ATOM 2921 C CA . ILE B 1 19 ? 7.238 15.625 -3.398 1 98.94 19 ILE B CA 1
ATOM 2922 C C . ILE B 1 19 ? 7.02 15.258 -1.932 1 98.94 19 ILE B C 1
ATOM 2924 O O . ILE B 1 19 ? 7.754 14.445 -1.369 1 98.94 19 ILE B O 1
ATOM 2928 N N . VAL B 1 20 ? 5.996 15.852 -1.312 1 98.94 20 VAL B N 1
ATOM 2929 C CA . VAL B 1 20 ? 5.66 15.602 0.087 1 98.94 20 VAL B CA 1
ATOM 2930 C C . VAL B 1 20 ? 4.297 14.922 0.178 1 98.94 20 VAL B C 1
ATOM 2932 O O . VAL B 1 20 ? 3.359 15.297 -0.532 1 98.94 20 VAL B O 1
ATOM 2935 N N . ILE B 1 21 ? 4.215 13.898 0.97 1 98.94 21 ILE B N 1
ATOM 2936 C CA . ILE B 1 21 ? 2.912 13.336 1.298 1 98.94 21 ILE B CA 1
ATOM 2937 C C . ILE B 1 21 ? 2.318 14.062 2.5 1 98.94 21 ILE B C 1
ATOM 2939 O O . ILE B 1 21 ? 2.889 14.039 3.594 1 98.94 21 ILE B O 1
ATOM 2943 N N . ALA B 1 22 ? 1.209 14.695 2.266 1 98.88 22 ALA B N 1
ATOM 2944 C CA . ALA B 1 22 ? 0.568 15.516 3.297 1 98.88 22 ALA B CA 1
ATOM 2945 C C . ALA B 1 22 ? -0.034 14.641 4.391 1 98.88 22 ALA B C 1
ATOM 2947 O O . ALA B 1 22 ? -0.386 13.484 4.148 1 98.88 22 ALA B O 1
ATOM 2948 N N . PRO B 1 23 ? -0.081 15.133 5.648 1 98.69 23 PRO B N 1
ATOM 2949 C CA . PRO B 1 23 ? -0.725 14.367 6.719 1 98.69 23 PRO B CA 1
ATOM 2950 C C . PRO B 1 23 ? -2.213 14.133 6.461 1 98.69 23 PRO B C 1
ATOM 2952 O O . PRO B 1 23 ? -2.916 15.039 6.008 1 98.69 23 PRO B O 1
ATOM 2955 N N . MET B 1 24 ? -2.668 12.969 6.66 1 98.25 24 MET B N 1
ATOM 2956 C CA . MET B 1 24 ? -4.062 12.586 6.449 1 98.25 24 MET B CA 1
ATOM 2957 C C . MET B 1 24 ? -4.562 11.703 7.586 1 98.25 24 MET B C 1
ATOM 2959 O O . MET B 1 24 ? -4.105 10.57 7.742 1 98.25 24 MET B O 1
ATOM 2963 N N . CYS B 1 25 ? -5.453 12.203 8.32 1 98.19 25 CYS B N 1
ATOM 2964 C CA . CYS B 1 25 ? -5.996 11.414 9.422 1 98.19 25 CYS B CA 1
ATOM 2965 C C . CYS B 1 25 ? -6.645 10.133 8.906 1 98.19 25 CYS B C 1
ATOM 2967 O O . CYS B 1 25 ? -7.348 10.156 7.891 1 98.19 25 CYS B O 1
ATOM 2969 N N . GLN B 1 26 ? -6.441 9.062 9.633 1 98.31 26 GLN B N 1
ATOM 2970 C CA . GLN B 1 26 ? -6.957 7.754 9.242 1 98.31 26 GLN B CA 1
ATOM 2971 C C . GLN B 1 26 ? -8.047 7.285 10.195 1 98.31 26 GLN B C 1
ATOM 2973 O O . GLN B 1 26 ? -8.766 6.328 9.906 1 98.31 26 GLN B O 1
ATOM 2978 N N . TYR B 1 27 ? -8.141 7.91 11.383 1 98.31 27 TYR B N 1
ATOM 2979 C CA . TYR B 1 27 ? -9.164 7.582 12.367 1 98.31 27 TYR B CA 1
ATOM 2980 C C . TYR B 1 27 ? -9.18 6.086 12.664 1 98.31 27 TYR B C 1
ATOM 2982 O O . TYR B 1 27 ? -10.234 5.453 12.633 1 98.31 27 TYR B O 1
ATOM 2990 N N . SER B 1 28 ? -8.078 5.523 12.945 1 98.62 28 SER B N 1
ATOM 2991 C CA . SER B 1 28 ? -7.953 4.078 13.07 1 98.62 28 SER B CA 1
ATOM 2992 C C . SER B 1 28 ? -7.094 3.695 14.273 1 98.62 28 SER B C 1
ATOM 2994 O O . SER B 1 28 ? -6.648 2.553 14.391 1 98.62 28 SER B O 1
ATOM 2996 N N . ALA B 1 29 ? -6.754 4.703 15.109 1 98.69 29 ALA B N 1
ATOM 2997 C CA . ALA B 1 29 ? -5.977 4.441 16.328 1 98.69 29 ALA B CA 1
ATOM 2998 C C . ALA B 1 29 ? -6.867 3.926 17.453 1 98.69 29 ALA B C 1
ATOM 3000 O O . ALA B 1 29 ? -8.094 4.039 17.375 1 98.69 29 ALA B O 1
ATOM 3001 N N . GLN B 1 30 ? -6.297 3.254 18.406 1 98.19 30 GLN B N 1
ATOM 3002 C CA . GLN B 1 30 ? -6.938 2.844 19.641 1 98.19 30 GLN B CA 1
ATOM 3003 C C . GLN B 1 30 ? -6.27 3.502 20.859 1 98.19 30 GLN B C 1
ATOM 3005 O O . GLN B 1 30 ? -5.125 3.189 21.172 1 98.19 30 GLN B O 1
ATOM 3010 N N . ASP B 1 31 ? -6.938 4.449 21.469 1 97.44 31 ASP B N 1
ATOM 3011 C CA . ASP B 1 31 ? -6.422 5.191 22.609 1 97.44 31 ASP B CA 1
ATOM 3012 C C . ASP B 1 31 ? -5.094 5.863 22.281 1 97.44 31 ASP B C 1
ATOM 3014 O O . ASP B 1 31 ? -4.145 5.805 23.062 1 97.44 31 ASP B O 1
ATOM 3018 N N . GLY B 1 32 ? -5.023 6.371 21.094 1 98.56 32 GLY B N 1
ATOM 3019 C CA . GLY B 1 32 ? -3.85 7.113 20.672 1 98.56 32 GLY B CA 1
ATOM 3020 C C . GLY B 1 32 ? -2.77 6.227 20.078 1 98.56 32 GLY B C 1
ATOM 3021 O O . GLY B 1 32 ? -1.782 6.727 19.531 1 98.56 32 GLY B O 1
ATOM 3022 N N . LEU B 1 33 ? -2.986 4.871 20.141 1 98.88 33 LEU B N 1
ATOM 3023 C CA . LEU B 1 33 ? -1.964 3.928 19.703 1 98.88 33 LEU B CA 1
ATOM 3024 C C . LEU B 1 33 ? -2.178 3.533 18.25 1 98.88 33 LEU B C 1
ATOM 3026 O O . LEU B 1 33 ? -3.312 3.311 17.812 1 98.88 33 LEU B O 1
ATOM 3030 N N . PRO B 1 34 ? -1.077 3.494 17.484 1 98.81 34 PRO B N 1
ATOM 3031 C CA . PRO B 1 34 ? -1.23 2.975 16.125 1 98.81 34 PRO B CA 1
ATOM 3032 C C . PRO B 1 34 ? -1.668 1.512 16.094 1 98.81 34 PRO B C 1
ATOM 3034 O O . PRO B 1 34 ? -1.437 0.776 17.062 1 98.81 34 PRO B O 1
ATOM 3037 N N . THR B 1 35 ? -2.332 1.124 15.055 1 98.5 35 THR B N 1
ATOM 3038 C CA . THR B 1 35 ? -2.783 -0.244 14.828 1 98.5 35 THR B CA 1
ATOM 3039 C C . THR B 1 35 ? -2.129 -0.829 13.578 1 98.5 35 THR B C 1
ATOM 3041 O O . THR B 1 35 ? -1.293 -0.179 12.945 1 98.5 35 THR B O 1
ATOM 3044 N N . ASP B 1 36 ? -2.529 -2.045 13.18 1 98.38 36 ASP B N 1
ATOM 3045 C CA . ASP B 1 36 ? -2.037 -2.68 11.961 1 98.38 36 ASP B CA 1
ATOM 3046 C C . ASP B 1 36 ? -2.379 -1.842 10.734 1 98.38 36 ASP B C 1
ATOM 3048 O O . ASP B 1 36 ? -1.626 -1.826 9.758 1 98.38 36 ASP B O 1
ATOM 3052 N N . TRP B 1 37 ? -3.49 -1.113 10.852 1 98.62 37 TRP B N 1
ATOM 3053 C CA . TRP B 1 37 ? -3.848 -0.235 9.742 1 98.62 37 TRP B CA 1
ATOM 3054 C C . TRP B 1 37 ? -2.729 0.76 9.453 1 98.62 37 TRP B C 1
ATOM 3056 O O . TRP B 1 37 ? -2.377 0.991 8.297 1 98.62 37 TRP B O 1
ATOM 3066 N N . HIS B 1 38 ? -2.193 1.283 10.531 1 98.88 38 HIS B N 1
ATOM 3067 C CA . HIS B 1 38 ? -1.168 2.303 10.344 1 98.88 38 HIS B CA 1
ATOM 3068 C C . HIS B 1 38 ? 0.087 1.713 9.711 1 98.88 38 HIS B C 1
ATOM 3070 O O . HIS B 1 38 ? 0.72 2.354 8.867 1 98.88 38 HIS B O 1
ATOM 3076 N N . LEU B 1 39 ? 0.429 0.528 10.141 1 98.69 39 LEU B N 1
ATOM 3077 C CA . LEU B 1 39 ? 1.587 -0.11 9.523 1 98.69 39 LEU B CA 1
ATOM 3078 C C . LEU B 1 39 ? 1.352 -0.344 8.031 1 98.69 39 LEU B C 1
ATOM 3080 O O . LEU B 1 39 ? 2.229 -0.067 7.211 1 98.69 39 LEU B O 1
ATOM 3084 N N . ILE B 1 40 ? 0.176 -0.849 7.645 1 98.75 40 ILE B N 1
ATOM 3085 C CA . ILE B 1 40 ? -0.172 -1.106 6.254 1 98.75 40 ILE B CA 1
ATOM 3086 C C . ILE B 1 40 ? -0.157 0.202 5.465 1 98.75 40 ILE B C 1
ATOM 3088 O O . ILE B 1 40 ? 0.529 0.312 4.449 1 98.75 40 ILE B O 1
ATOM 3092 N N . HIS B 1 41 ? -0.823 1.201 6 1 98.69 41 HIS B N 1
ATOM 3093 C CA . HIS B 1 41 ? -1.033 2.484 5.34 1 98.69 41 HIS B CA 1
ATOM 3094 C C . HIS B 1 41 ? 0.277 3.252 5.199 1 98.69 41 HIS B C 1
ATOM 3096 O O . HIS B 1 41 ? 0.667 3.627 4.09 1 98.69 41 HIS B O 1
ATOM 3102 N N . LEU B 1 42 ? 0.992 3.416 6.289 1 98.88 42 LEU B N 1
ATOM 3103 C CA . LEU B 1 42 ? 2.219 4.203 6.281 1 98.88 42 LEU B CA 1
ATOM 3104 C C . LEU B 1 42 ? 3.359 3.43 5.629 1 98.88 42 LEU B C 1
ATOM 3106 O O . LEU B 1 42 ? 4.227 4.023 4.984 1 98.88 42 LEU B O 1
ATOM 3110 N N . GLY B 1 43 ? 3.342 2.115 5.832 1 98.75 43 GLY B N 1
ATOM 3111 C CA . GLY B 1 43 ? 4.34 1.301 5.156 1 98.75 43 GLY B CA 1
ATOM 3112 C C . GLY B 1 43 ? 4.293 1.435 3.646 1 98.75 43 GLY B C 1
ATOM 3113 O O . GLY B 1 43 ? 5.332 1.555 2.996 1 98.75 43 GLY B O 1
ATOM 3114 N N . GLN B 1 44 ? 3.09 1.401 3.141 1 98.12 44 GLN B N 1
ATOM 3115 C CA . GLN B 1 44 ? 2.912 1.561 1.7 1 98.12 44 GLN B CA 1
ATOM 3116 C C . GLN B 1 44 ? 3.371 2.941 1.24 1 98.12 44 GLN B C 1
ATOM 3118 O O . GLN B 1 44 ? 4.004 3.074 0.191 1 98.12 44 GLN B O 1
ATOM 3123 N N . LEU B 1 45 ? 3.039 3.953 1.938 1 98.81 45 LEU B N 1
ATOM 3124 C CA . LEU B 1 45 ? 3.412 5.316 1.576 1 98.81 45 LEU B CA 1
ATOM 3125 C C . LEU B 1 45 ? 4.918 5.516 1.694 1 98.81 45 LEU B C 1
ATOM 3127 O O . LEU B 1 45 ? 5.512 6.27 0.917 1 98.81 45 LEU B O 1
ATOM 3131 N N . ALA B 1 46 ? 5.547 4.801 2.629 1 98.62 46 ALA B N 1
ATOM 3132 C CA . ALA B 1 46 ? 6.977 4.945 2.883 1 98.62 46 ALA B CA 1
ATOM 3133 C C . ALA B 1 46 ? 7.801 4.441 1.701 1 98.62 46 ALA B C 1
ATOM 3135 O O . ALA B 1 46 ? 8.969 4.812 1.544 1 98.62 46 ALA B O 1
ATOM 3136 N N . VAL B 1 47 ? 7.203 3.586 0.881 1 98.12 47 VAL B N 1
ATOM 3137 C CA . VAL B 1 47 ? 7.957 3.066 -0.258 1 98.12 47 VAL B CA 1
ATOM 3138 C C . VAL B 1 47 ? 7.426 3.684 -1.551 1 98.12 47 VAL B C 1
ATOM 3140 O O . VAL B 1 47 ? 7.57 3.104 -2.629 1 98.12 47 VAL B O 1
ATOM 3143 N N . SER B 1 48 ? 6.785 4.852 -1.517 1 98.38 48 SER B N 1
ATOM 3144 C CA . SER B 1 48 ? 6.141 5.52 -2.643 1 98.38 48 SER B CA 1
ATOM 3145 C C . SER B 1 48 ? 7.164 6.219 -3.529 1 98.38 48 SER B C 1
ATOM 3147 O O . SER B 1 48 ? 6.859 6.59 -4.664 1 98.38 48 SER B O 1
ATOM 3149 N N . GLY B 1 49 ? 8.359 6.539 -2.965 1 98.19 49 GLY B N 1
ATOM 3150 C CA . GLY B 1 49 ? 9.359 7.277 -3.721 1 98.19 49 GLY B CA 1
ATOM 3151 C C . GLY B 1 49 ? 9.305 8.773 -3.482 1 98.19 49 GLY B C 1
ATOM 3152 O O . GLY B 1 49 ? 10.117 9.523 -4.023 1 98.19 49 GLY B O 1
ATOM 3153 N N . ALA B 1 50 ? 8.383 9.258 -2.611 1 98.81 50 ALA B N 1
ATOM 3154 C CA . ALA B 1 50 ? 8.289 10.68 -2.277 1 98.81 50 ALA B CA 1
ATOM 3155 C C . ALA B 1 50 ? 9.492 11.125 -1.447 1 98.81 50 ALA B C 1
ATOM 3157 O O . ALA B 1 50 ? 10.289 10.297 -1.01 1 98.81 50 ALA B O 1
ATOM 3158 N N . GLY B 1 51 ? 9.602 12.422 -1.338 1 98.75 51 GLY B N 1
ATOM 3159 C CA . GLY B 1 51 ? 10.742 12.969 -0.61 1 98.75 51 GLY B CA 1
ATOM 3160 C C . GLY B 1 51 ? 10.516 13.016 0.891 1 98.75 51 GLY B C 1
ATOM 3161 O O . GLY B 1 51 ? 11.477 13 1.664 1 98.75 51 GLY B O 1
ATOM 3162 N N . LEU B 1 52 ? 9.242 13.086 1.291 1 98.88 52 LEU B N 1
ATOM 3163 C CA . LEU B 1 52 ? 8.898 13.211 2.703 1 98.88 52 LEU B CA 1
ATOM 3164 C C . LEU B 1 52 ? 7.484 12.703 2.965 1 98.88 52 LEU B C 1
ATOM 3166 O O . LEU B 1 52 ? 6.566 13 2.199 1 98.88 52 LEU B O 1
ATOM 3170 N N . LEU B 1 53 ? 7.348 11.875 3.924 1 98.94 53 LEU B N 1
ATOM 3171 C CA . LEU B 1 53 ? 6.047 11.461 4.445 1 98.94 53 LEU B CA 1
ATOM 3172 C C . LEU B 1 53 ? 5.75 12.156 5.77 1 98.94 53 LEU B C 1
ATOM 3174 O O . LEU B 1 53 ? 6.504 12.008 6.734 1 98.94 53 LEU B O 1
ATOM 3178 N N . ILE B 1 54 ? 4.699 12.977 5.824 1 98.94 54 ILE B N 1
ATOM 3179 C CA . ILE B 1 54 ? 4.238 13.531 7.09 1 98.94 54 ILE B CA 1
ATOM 3180 C C . ILE B 1 54 ? 3.043 12.727 7.598 1 98.94 54 ILE B C 1
ATOM 3182 O O . ILE B 1 54 ? 1.978 12.727 6.977 1 98.94 54 ILE B O 1
ATOM 3186 N N . ILE B 1 55 ? 3.215 12.008 8.719 1 98.75 55 ILE B N 1
ATOM 3187 C CA . ILE B 1 55 ? 2.102 11.188 9.195 1 98.75 55 ILE B CA 1
ATOM 3188 C C . ILE B 1 55 ? 1.007 12.094 9.758 1 98.75 55 ILE B C 1
ATOM 3190 O O . ILE B 1 55 ? 1.242 13.273 10.023 1 98.75 55 ILE B O 1
ATOM 3194 N N . GLU B 1 56 ? -0.128 11.578 9.969 1 98.62 56 GLU B N 1
ATOM 3195 C CA . GLU B 1 56 ? -1.384 12.258 10.273 1 98.62 56 GLU B CA 1
ATOM 3196 C C . GLU B 1 56 ? -1.271 13.086 11.547 1 98.62 56 GLU B C 1
ATOM 3198 O O . GLU B 1 56 ? -0.312 12.938 12.305 1 98.62 56 GLU B O 1
ATOM 3203 N N . ALA B 1 57 ? -2.244 13.977 11.68 1 98.81 57 ALA B N 1
ATOM 3204 C CA . ALA B 1 57 ? -2.334 14.797 12.883 1 98.81 57 ALA B CA 1
ATOM 3205 C C . ALA B 1 57 ? -2.305 13.922 14.141 1 98.81 57 ALA B C 1
ATOM 3207 O O . ALA B 1 57 ? -3.186 13.086 14.344 1 98.81 57 ALA B O 1
ATOM 3208 N N . THR B 1 58 ? -1.3 14.133 14.93 1 98.94 58 THR B N 1
ATOM 3209 C CA . THR B 1 58 ? -1.078 13.391 16.172 1 98.94 58 THR B CA 1
ATOM 3210 C C . THR B 1 58 ? -1.312 14.281 17.375 1 98.94 58 THR B C 1
ATOM 3212 O O . THR B 1 58 ? -0.605 15.273 17.578 1 98.94 58 THR B O 1
ATOM 3215 N N . ALA B 1 59 ? -2.273 13.914 18.156 1 98.94 59 ALA B N 1
ATOM 3216 C CA . ALA B 1 59 ? -2.703 14.75 19.281 1 98.94 59 ALA B CA 1
ATOM 3217 C C . ALA B 1 59 ? -1.658 14.766 20.391 1 98.94 59 ALA B C 1
ATOM 3219 O O . ALA B 1 59 ? -1.081 13.727 20.719 1 98.94 59 ALA B O 1
ATOM 3220 N N . VAL B 1 60 ? -1.465 15.883 21.031 1 98.94 60 VAL B N 1
ATOM 3221 C CA . VAL B 1 60 ? -0.419 16.047 22.047 1 98.94 60 VAL B CA 1
ATOM 3222 C C . VAL B 1 60 ? -0.979 15.719 23.422 1 98.94 60 VAL B C 1
ATOM 3224 O O . VAL B 1 60 ? -0.223 15.555 24.391 1 98.94 60 VAL B O 1
ATOM 3227 N N . GLU B 1 61 ? -2.24 15.641 23.578 1 98.69 61 GLU B N 1
ATOM 3228 C CA . GLU B 1 61 ? -2.971 15.172 24.75 1 98.69 61 GLU B CA 1
ATOM 3229 C C . GLU B 1 61 ? -4.281 14.5 24.359 1 98.69 61 GLU B C 1
ATOM 3231 O O . GLU B 1 61 ? -4.781 14.703 23.25 1 98.69 61 GLU B O 1
ATOM 3236 N N . PRO B 1 62 ? -4.848 13.68 25.219 1 98.25 62 PRO B N 1
ATOM 3237 C CA . PRO B 1 62 ? -6.051 12.938 24.844 1 98.25 62 PRO B CA 1
ATOM 3238 C C . PRO B 1 62 ? -7.168 13.852 24.328 1 98.25 62 PRO B C 1
ATOM 3240 O O . PRO B 1 62 ? -7.797 13.555 23.312 1 98.25 62 PRO B O 1
ATOM 3243 N N . ALA B 1 63 ? -7.34 14.992 24.906 1 97.94 63 ALA B N 1
ATOM 3244 C CA . ALA B 1 63 ? -8.438 15.891 24.547 1 97.94 63 ALA B CA 1
ATOM 3245 C C . ALA B 1 63 ? -8.094 16.719 23.312 1 97.94 63 ALA B C 1
ATOM 3247 O O . ALA B 1 63 ? -8.906 17.516 22.844 1 97.94 63 ALA B O 1
ATOM 3248 N N . GLY B 1 64 ? -6.871 16.531 22.797 1 98.62 64 GLY B N 1
ATOM 3249 C CA . GLY B 1 64 ? -6.473 17.234 21.578 1 98.62 64 GLY B CA 1
ATOM 3250 C C . GLY B 1 64 ? -6.867 16.5 20.312 1 98.62 64 GLY B C 1
ATOM 3251 O O . GLY B 1 64 ? -6.68 17.031 19.203 1 98.62 64 GLY B O 1
ATOM 3252 N N . ARG B 1 65 ? -7.477 15.344 20.469 1 98.62 65 ARG B N 1
ATOM 3253 C CA . ARG B 1 65 ? -7.848 14.5 19.328 1 98.62 65 ARG B CA 1
ATOM 3254 C C . ARG B 1 65 ? -9.062 15.07 18.609 1 98.62 65 ARG B C 1
ATOM 3256 O O . ARG B 1 65 ? -9.898 15.75 19.203 1 98.62 65 ARG B O 1
ATOM 3263 N N . ILE B 1 66 ? -9.094 14.812 17.281 1 98.56 66 ILE B N 1
ATOM 3264 C CA . ILE B 1 66 ? -10.289 15.125 16.5 1 98.56 66 ILE B CA 1
ATOM 3265 C C . ILE B 1 66 ? -11.391 14.117 16.828 1 98.56 66 ILE B C 1
ATOM 3267 O O . ILE B 1 66 ? -12.523 14.508 17.125 1 98.56 66 ILE B O 1
ATOM 3271 N N . SER B 1 67 ? -11.062 12.859 16.812 1 98.06 67 SER B N 1
ATOM 3272 C CA . SER B 1 67 ? -11.914 11.734 17.156 1 98.06 67 SER B CA 1
ATOM 3273 C C . SER B 1 67 ? -11.219 10.805 18.156 1 98.06 67 SER B C 1
ATOM 3275 O O . SER B 1 67 ? -9.992 10.836 18.281 1 98.06 67 SER B O 1
ATOM 3277 N N . PRO B 1 68 ? -12.016 9.945 18.828 1 97.81 68 PRO B N 1
ATOM 3278 C CA . PRO B 1 68 ? -11.391 8.969 19.719 1 97.81 68 PRO B CA 1
ATOM 3279 C C . PRO B 1 68 ? -10.414 8.039 19 1 97.81 68 PRO B C 1
ATOM 3281 O O . PRO B 1 68 ? -9.594 7.387 19.656 1 97.81 68 PRO B O 1
ATOM 3284 N N . GLN B 1 69 ? -10.453 8.039 17.688 1 98.25 69 GLN B N 1
ATOM 3285 C CA . GLN B 1 69 ? -9.664 7.078 16.906 1 98.25 69 GLN B CA 1
ATOM 3286 C C . GLN B 1 69 ? -8.438 7.742 16.297 1 98.25 69 GLN B C 1
ATOM 3288 O O . GLN B 1 69 ? -7.836 7.203 15.367 1 98.25 69 GLN B O 1
ATOM 3293 N N . ASP B 1 70 ? -8.016 8.922 16.875 1 98.62 70 ASP B N 1
ATOM 3294 C CA . ASP B 1 70 ? -6.848 9.625 16.344 1 98.62 70 ASP B CA 1
ATOM 3295 C C . ASP B 1 70 ? -5.57 9.172 17.047 1 98.62 70 ASP B C 1
ATOM 3297 O O . ASP B 1 70 ? -5.613 8.758 18.219 1 98.62 70 ASP B O 1
ATOM 3301 N N . LEU B 1 71 ? -4.477 9.328 16.328 1 98.88 71 LEU B N 1
ATOM 3302 C CA . LEU B 1 71 ? -3.166 9.086 16.906 1 98.88 71 LEU B CA 1
ATOM 3303 C C . LEU B 1 71 ? -2.863 10.102 18 1 98.88 71 LEU B C 1
ATOM 3305 O O . LEU B 1 71 ? -3.346 11.234 17.953 1 98.88 71 LEU B O 1
ATOM 3309 N N . GLY B 1 72 ? -2.045 9.664 18.969 1 98.88 72 GLY B N 1
ATOM 3310 C CA . GLY B 1 72 ? -1.575 10.531 20.031 1 98.88 72 GLY B CA 1
ATOM 3311 C C . GLY B 1 72 ? -0.108 10.328 20.359 1 98.88 72 GLY B C 1
ATOM 3312 O O . GLY B 1 72 ? 0.461 9.273 20.062 1 98.88 72 GLY B O 1
ATOM 3313 N N . LEU B 1 73 ? 0.477 11.289 20.922 1 98.94 73 LEU B N 1
ATOM 3314 C CA . LEU B 1 73 ? 1.838 11.258 21.438 1 98.94 73 LEU B CA 1
ATOM 3315 C C . LEU B 1 73 ? 1.933 12.039 22.75 1 98.94 73 LEU B C 1
ATOM 3317 O O . LEU B 1 73 ? 2.545 13.109 22.797 1 98.94 73 LEU B O 1
ATOM 3321 N N . TRP B 1 74 ? 1.396 11.422 23.906 1 98.81 74 TRP B N 1
ATOM 3322 C CA . TRP B 1 74 ? 1.283 12.164 25.156 1 98.81 74 TRP B CA 1
ATOM 3323 C C . TRP B 1 74 ? 1.765 11.32 26.328 1 98.81 74 TRP B C 1
ATOM 3325 O O . TRP B 1 74 ? 1.772 11.789 27.469 1 98.81 74 TRP B O 1
ATOM 3335 N N . SER B 1 75 ? 2.154 10.078 26.078 1 98.81 75 SER B N 1
ATOM 3336 C CA . SER B 1 75 ? 2.52 9.18 27.172 1 98.81 75 SER B CA 1
ATOM 3337 C C . SER B 1 75 ? 3.664 8.258 26.75 1 98.81 75 SER B C 1
ATOM 3339 O O . SER B 1 75 ? 4.039 8.203 25.578 1 98.81 75 SER B O 1
ATOM 3341 N N . ASP B 1 76 ? 4.176 7.562 27.75 1 98.75 76 ASP B N 1
ATOM 3342 C CA . ASP B 1 76 ? 5.215 6.578 27.469 1 98.75 76 ASP B CA 1
ATOM 3343 C C . ASP B 1 76 ? 4.699 5.484 26.531 1 98.75 76 ASP B C 1
ATOM 3345 O O . ASP B 1 76 ? 5.434 4.992 25.672 1 98.75 76 ASP B O 1
ATOM 3349 N N . GLU B 1 77 ? 3.473 5.156 26.734 1 98.75 77 GLU B N 1
ATOM 3350 C CA . GLU B 1 77 ? 2.867 4.105 25.922 1 98.75 77 GLU B CA 1
ATOM 3351 C C . GLU B 1 77 ? 2.756 4.531 24.453 1 98.75 77 GLU B C 1
ATOM 3353 O O . GLU B 1 77 ? 3.135 3.779 23.562 1 98.75 77 GLU B O 1
ATOM 3358 N N . THR B 1 78 ? 2.23 5.703 24.188 1 98.88 78 THR B N 1
ATOM 3359 C CA . THR B 1 78 ? 2.107 6.195 22.812 1 98.88 78 THR B CA 1
ATOM 3360 C C . THR B 1 78 ? 3.482 6.402 22.188 1 98.88 78 THR B C 1
ATOM 3362 O O . THR B 1 78 ? 3.672 6.148 21 1 98.88 78 THR B O 1
ATOM 3365 N N . GLU B 1 79 ? 4.453 6.852 22.984 1 98.88 79 GLU B N 1
ATOM 3366 C CA . GLU B 1 79 ? 5.816 7.004 22.484 1 98.88 79 GLU B CA 1
ATOM 3367 C C . GLU B 1 79 ? 6.402 5.66 22.062 1 98.88 79 GLU B C 1
ATOM 3369 O O . GLU B 1 79 ? 6.98 5.539 20.969 1 98.88 79 GLU B O 1
ATOM 3374 N N . ALA B 1 80 ? 6.234 4.676 22.922 1 98.94 80 ALA B N 1
ATOM 3375 C CA . ALA B 1 80 ? 6.766 3.348 22.625 1 98.94 80 ALA B CA 1
ATOM 3376 C C . ALA B 1 80 ? 6.141 2.773 21.359 1 98.94 80 ALA B C 1
ATOM 3378 O O . ALA B 1 80 ? 6.836 2.197 20.516 1 98.94 80 ALA B O 1
ATOM 3379 N N . ALA B 1 81 ? 4.867 2.912 21.219 1 98.88 81 ALA B N 1
ATOM 3380 C CA . ALA B 1 81 ? 4.145 2.369 20.062 1 98.88 81 ALA B CA 1
ATOM 3381 C C . ALA B 1 81 ? 4.57 3.055 18.781 1 98.88 81 ALA B C 1
ATOM 3383 O O . ALA B 1 81 ? 4.797 2.395 17.766 1 98.88 81 ALA B O 1
ATOM 3384 N N . LEU B 1 82 ? 4.695 4.348 18.797 1 98.94 82 LEU B N 1
ATOM 3385 C CA . LEU B 1 82 ? 5.102 5.078 17.594 1 98.94 82 LEU B CA 1
ATOM 3386 C C . LEU B 1 82 ? 6.57 4.824 17.281 1 98.94 82 LEU B C 1
ATOM 3388 O O . LEU B 1 82 ? 6.965 4.824 16.109 1 98.94 82 LEU B O 1
ATOM 3392 N N . THR B 1 83 ? 7.402 4.605 18.328 1 98.94 83 THR B N 1
ATOM 3393 C CA . THR B 1 83 ? 8.789 4.227 18.109 1 98.94 83 THR B CA 1
ATOM 3394 C C . THR B 1 83 ? 8.883 2.92 17.328 1 98.94 83 THR B C 1
ATOM 3396 O O . THR B 1 83 ? 9.648 2.818 16.375 1 98.94 83 THR B O 1
ATOM 3399 N N . ALA B 1 84 ? 8.109 1.969 17.781 1 98.81 84 ALA B N 1
ATOM 3400 C CA . ALA B 1 84 ? 8.102 0.673 17.109 1 98.81 84 ALA B CA 1
ATOM 3401 C C . ALA B 1 84 ? 7.648 0.814 15.656 1 98.81 84 ALA B C 1
ATOM 3403 O O . ALA B 1 84 ? 8.25 0.227 14.75 1 98.81 84 ALA B O 1
ATOM 3404 N N . LEU B 1 85 ? 6.578 1.562 15.422 1 98.81 85 LEU B N 1
ATOM 3405 C CA . LEU B 1 85 ? 6.086 1.803 14.07 1 98.81 85 LEU B CA 1
ATOM 3406 C C . LEU B 1 85 ? 7.152 2.479 13.211 1 98.81 85 LEU B C 1
ATOM 3408 O O . LEU B 1 85 ? 7.426 2.039 12.094 1 98.81 85 LEU B O 1
ATOM 3412 N N . ARG B 1 86 ? 7.75 3.523 13.766 1 98.75 86 ARG B N 1
ATOM 3413 C CA . ARG B 1 86 ? 8.781 4.258 13.039 1 98.75 86 ARG B CA 1
ATOM 3414 C C . ARG B 1 86 ? 9.961 3.355 12.695 1 98.75 86 ARG B C 1
ATOM 3416 O O . ARG B 1 86 ? 10.508 3.428 11.594 1 98.75 86 ARG B O 1
ATOM 3423 N N . ARG B 1 87 ? 10.383 2.555 13.578 1 98.62 87 ARG B N 1
ATOM 3424 C CA . ARG B 1 87 ? 11.484 1.62 13.344 1 98.62 87 ARG B CA 1
ATOM 3425 C C . ARG B 1 87 ? 11.148 0.651 12.219 1 98.62 87 ARG B C 1
ATOM 3427 O O . ARG B 1 87 ? 11.984 0.385 11.352 1 98.62 87 ARG B O 1
ATOM 3434 N N . THR B 1 88 ? 9.969 0.142 12.25 1 98.38 88 THR B N 1
ATOM 3435 C CA . THR B 1 88 ? 9.547 -0.781 11.203 1 98.38 88 THR B CA 1
ATOM 3436 C C . THR B 1 88 ? 9.562 -0.097 9.844 1 98.38 88 THR B C 1
ATOM 3438 O O . THR B 1 88 ? 10.023 -0.679 8.859 1 98.38 88 THR B O 1
ATOM 3441 N N . LEU B 1 89 ? 9.031 1.121 9.758 1 98.62 89 LEU B N 1
ATOM 3442 C CA . LEU B 1 89 ? 9.07 1.86 8.5 1 98.62 89 LEU B CA 1
ATOM 3443 C C . LEU B 1 89 ? 10.508 2.029 8.016 1 98.62 89 LEU B C 1
ATOM 3445 O O . LEU B 1 89 ? 10.789 1.851 6.828 1 98.62 89 LEU B O 1
ATOM 3449 N N . ARG B 1 90 ? 11.422 2.307 8.938 1 98.38 90 ARG B N 1
ATOM 3450 C CA . ARG B 1 90 ? 12.828 2.529 8.602 1 98.38 90 ARG B CA 1
ATOM 3451 C C . ARG B 1 90 ? 13.469 1.254 8.07 1 98.38 90 ARG B C 1
ATOM 3453 O O . ARG B 1 90 ? 14.32 1.306 7.18 1 98.38 90 ARG B O 1
ATOM 3460 N N . ASN B 1 91 ? 13.039 0.141 8.555 1 97.44 91 ASN B N 1
ATOM 3461 C CA . ASN B 1 91 ? 13.57 -1.145 8.117 1 97.44 91 ASN B CA 1
ATOM 3462 C C . ASN B 1 91 ? 13.258 -1.411 6.652 1 97.44 91 ASN B C 1
ATOM 3464 O O . ASN B 1 91 ? 13.938 -2.215 6.004 1 97.44 91 ASN B O 1
ATOM 3468 N N . HIS B 1 92 ? 12.312 -0.683 6.133 1 96.19 92 HIS B N 1
ATOM 3469 C CA . HIS B 1 92 ? 11.859 -1.03 4.789 1 96.19 92 HIS B CA 1
ATOM 3470 C C . HIS B 1 92 ? 12.039 0.143 3.83 1 96.19 92 HIS B C 1
ATOM 3472 O O . HIS B 1 92 ? 11.891 -0.017 2.615 1 96.19 92 HIS B O 1
ATOM 3478 N N . SER B 1 93 ? 12.336 1.307 4.34 1 97.19 93 SER B N 1
ATOM 3479 C CA . SER B 1 93 ? 12.461 2.494 3.502 1 97.19 93 SER B CA 1
ATOM 3480 C C . SER B 1 93 ? 13.375 3.531 4.145 1 97.19 93 SER B C 1
ATOM 3482 O O . SER B 1 93 ? 13.328 3.74 5.359 1 97.19 93 SER B O 1
ATOM 3484 N N . SER B 1 94 ? 14.117 4.191 3.357 1 96.69 94 SER B N 1
ATOM 3485 C CA . SER B 1 94 ? 14.969 5.27 3.85 1 96.69 94 SER B CA 1
ATOM 3486 C C . SER B 1 94 ? 14.258 6.617 3.756 1 96.69 94 SER B C 1
ATOM 3488 O O . SER B 1 94 ? 14.812 7.645 4.152 1 96.69 94 SER B O 1
ATOM 3490 N N . MET B 1 95 ? 13.039 6.68 3.234 1 98 95 MET B N 1
ATOM 3491 C CA . MET B 1 95 ? 12.305 7.934 3.1 1 98 95 MET B CA 1
ATOM 3492 C C . MET B 1 95 ? 12.148 8.617 4.453 1 98 95 MET B C 1
ATOM 3494 O O . MET B 1 95 ? 11.758 7.98 5.434 1 98 95 MET B O 1
ATOM 3498 N N . PRO B 1 96 ? 12.477 9.945 4.535 1 98.81 96 PRO B N 1
ATOM 3499 C CA . PRO B 1 96 ? 12.219 10.664 5.785 1 98.81 96 PRO B CA 1
ATOM 3500 C C . PRO B 1 96 ? 10.742 10.672 6.168 1 98.81 96 PRO B C 1
ATOM 3502 O O . PRO B 1 96 ? 9.875 10.789 5.301 1 98.81 96 PRO B O 1
ATOM 3505 N N . VAL B 1 97 ? 10.508 10.477 7.465 1 98.94 97 VAL B N 1
ATOM 3506 C CA . VAL B 1 97 ? 9.156 10.477 8.008 1 98.94 97 VAL B CA 1
ATOM 3507 C C . VAL B 1 97 ? 9.016 11.57 9.055 1 98.94 97 VAL B C 1
ATOM 3509 O O . VAL B 1 97 ? 9.805 11.641 10.008 1 98.94 97 VAL B O 1
ATOM 3512 N N . ALA B 1 98 ? 8.055 12.469 8.805 1 98.94 98 ALA B N 1
ATOM 3513 C CA . ALA B 1 98 ? 7.719 13.539 9.734 1 98.94 98 ALA B CA 1
ATOM 3514 C C . ALA B 1 98 ? 6.438 13.219 10.508 1 98.94 98 ALA B C 1
ATOM 3516 O O . ALA B 1 98 ? 5.68 12.328 10.117 1 98.94 98 ALA B O 1
ATOM 351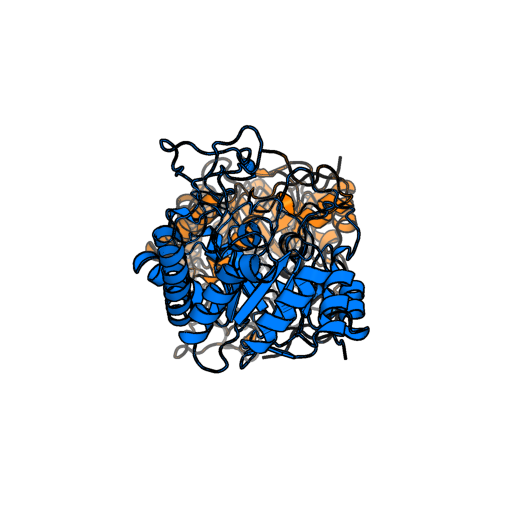7 N N . ILE B 1 99 ? 6.254 13.883 11.617 1 98.94 99 ILE B N 1
ATOM 3518 C CA . ILE B 1 99 ? 5.035 13.773 12.406 1 98.94 99 ILE B CA 1
ATOM 3519 C C . ILE B 1 99 ? 4.391 15.148 12.547 1 98.94 99 ILE B C 1
ATOM 3521 O O . ILE B 1 99 ? 5.086 16.141 12.758 1 98.94 99 ILE B O 1
ATOM 3525 N N . GLN B 1 100 ? 3.131 15.219 12.352 1 98.94 100 GLN B N 1
ATOM 3526 C CA . GLN B 1 100 ? 2.398 16.453 12.586 1 98.94 100 GLN B CA 1
ATOM 3527 C C . GLN B 1 100 ? 1.791 16.484 13.984 1 98.94 100 GLN B C 1
ATOM 3529 O O . GLN B 1 100 ? 0.97 15.633 14.328 1 98.94 100 GLN B O 1
ATOM 3534 N N . LEU B 1 101 ? 2.205 17.391 14.82 1 99 101 LEU B N 1
ATOM 3535 C CA . LEU B 1 101 ? 1.653 17.547 16.156 1 99 101 LEU B CA 1
ATOM 3536 C C . LEU B 1 101 ? 0.467 18.516 16.141 1 99 101 LEU B C 1
ATOM 3538 O O . LEU B 1 101 ? 0.545 19.594 15.555 1 99 101 LEU B O 1
ATOM 3542 N N . ALA B 1 102 ? -0.605 18.078 16.812 1 98.94 102 ALA B N 1
ATOM 3543 C CA . ALA B 1 102 ? -1.852 18.797 16.609 1 98.94 102 ALA B CA 1
ATOM 3544 C C . ALA B 1 102 ? -2.701 18.812 17.875 1 98.94 102 ALA B C 1
ATOM 3546 O O . ALA B 1 102 ? -2.463 18.031 18.797 1 98.94 102 ALA B O 1
ATOM 3547 N N . HIS B 1 103 ? -3.582 19.719 17.969 1 98.94 103 HIS B N 1
ATOM 3548 C CA . HIS B 1 103 ? -4.695 19.828 18.906 1 98.94 103 HIS B CA 1
ATOM 3549 C C . HIS B 1 103 ? -5.953 20.344 18.219 1 98.94 103 HIS B C 1
ATOM 3551 O O . HIS B 1 103 ? -5.941 21.406 17.609 1 98.94 103 HIS B O 1
ATOM 3557 N N . ALA B 1 104 ? -7.035 19.625 18.391 1 98.81 104 ALA B N 1
ATOM 3558 C CA . ALA B 1 104 ? -8.211 19.844 17.562 1 98.81 104 ALA B CA 1
ATOM 3559 C C . ALA B 1 104 ? -9.031 21.031 18.078 1 98.81 104 ALA B C 1
ATOM 3561 O O . ALA B 1 104 ? -9.875 21.578 17.344 1 98.81 104 ALA B O 1
ATOM 3562 N N . GLY B 1 105 ? -8.852 21.438 19.391 1 98.62 105 GLY B N 1
ATOM 3563 C CA . GLY B 1 105 ? -9.648 22.516 19.969 1 98.62 105 GLY B CA 1
ATOM 3564 C C . GLY B 1 105 ? -11.141 22.266 19.859 1 98.62 105 GLY B C 1
ATOM 3565 O O . GLY B 1 105 ? -11.625 21.188 20.25 1 98.62 105 GLY B O 1
ATOM 3566 N N 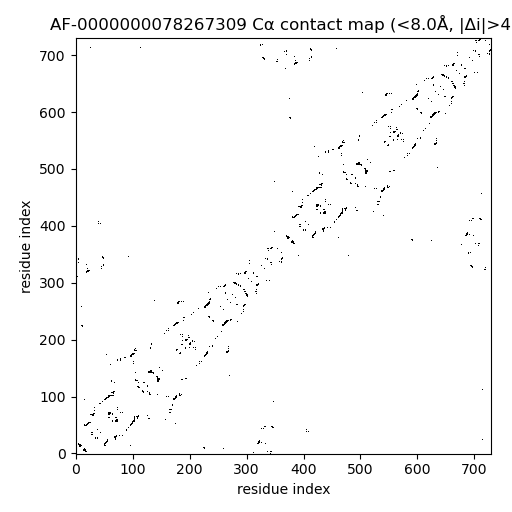. ARG B 1 106 ? -11.859 23.188 19.359 1 98.25 106 ARG B N 1
ATOM 3567 C CA . ARG B 1 106 ? -13.312 23.125 19.359 1 98.25 106 ARG B CA 1
ATOM 3568 C C . ARG B 1 106 ? -13.812 22.094 18.344 1 98.25 106 ARG B C 1
ATOM 3570 O O . ARG B 1 106 ? -14.992 21.75 18.328 1 98.25 106 ARG B O 1
ATOM 3577 N N . LYS B 1 107 ? -12.906 21.578 17.516 1 98.06 107 LYS B N 1
ATOM 3578 C CA . LYS B 1 107 ? -13.289 20.609 16.5 1 98.06 107 LYS B CA 1
ATOM 3579 C C . LYS B 1 107 ? -12.984 19.188 16.953 1 98.06 107 LYS B C 1
ATOM 3581 O O . LYS B 1 107 ? -12.984 18.25 16.141 1 98.06 107 LYS B O 1
ATOM 3586 N N . GLY B 1 108 ? -12.695 19.047 18.25 1 98.12 108 GLY B N 1
ATOM 3587 C CA . GLY B 1 108 ? -12.453 17.734 18.828 1 98.12 108 GLY B CA 1
ATOM 3588 C C . GLY B 1 108 ? -13.727 17.016 19.219 1 98.12 108 GLY B C 1
ATOM 3589 O O . GLY B 1 108 ? -14.82 17.578 19.125 1 98.12 108 GLY B O 1
ATOM 3590 N N . ALA B 1 109 ? -13.562 15.781 19.562 1 97.62 109 ALA B N 1
ATOM 3591 C CA . ALA B 1 109 ? -14.625 14.938 20.094 1 97.62 109 ALA B CA 1
ATOM 3592 C C . ALA B 1 109 ? -15.719 14.695 19.062 1 97.62 109 ALA B C 1
ATOM 3594 O O . ALA B 1 109 ? -16.906 14.867 19.359 1 97.62 109 ALA B O 1
ATOM 3595 N N . THR B 1 110 ? -15.305 14.352 17.906 1 97.31 110 THR B N 1
ATOM 3596 C CA . THR B 1 110 ? -16.25 14.062 16.844 1 97.31 110 THR B CA 1
ATOM 3597 C C . THR B 1 110 ? -16.141 12.609 16.391 1 97.31 110 THR B C 1
ATOM 3599 O O . THR B 1 110 ? -15.109 11.961 16.625 1 97.31 110 THR B O 1
ATOM 3602 N N . ALA B 1 111 ? -17.25 12.094 15.789 1 96.62 111 ALA B N 1
ATOM 3603 C CA . ALA B 1 111 ? -17.234 10.758 15.203 1 96.62 111 ALA B CA 1
ATOM 3604 C C . ALA B 1 111 ? -16.359 10.727 13.945 1 96.62 111 ALA B C 1
ATOM 3606 O O . ALA B 1 111 ? -16.078 11.773 13.359 1 96.62 111 ALA B O 1
ATOM 3607 N N . ARG B 1 112 ? -15.953 9.555 13.648 1 97 112 ARG B N 1
ATOM 3608 C CA . ARG B 1 112 ? -15.234 9.398 12.383 1 97 112 ARG B CA 1
ATOM 3609 C C . ARG B 1 112 ? -16.062 9.93 11.219 1 97 112 ARG B C 1
ATOM 3611 O O . ARG B 1 112 ? -17.297 9.859 11.242 1 97 112 ARG B O 1
ATOM 3618 N N . PRO B 1 113 ? -15.281 10.359 10.141 1 94.62 113 PRO B N 1
ATOM 3619 C CA . PRO B 1 113 ? -16 10.945 9.016 1 94.62 113 PRO B CA 1
ATOM 3620 C C . PRO B 1 113 ? -17.031 9.992 8.414 1 94.62 113 PRO B C 1
ATOM 3622 O O . PRO B 1 113 ? -18.156 10.398 8.117 1 94.62 113 PRO B O 1
ATOM 3625 N N . TRP B 1 114 ? -16.719 8.68 8.297 1 94.06 114 TRP B N 1
ATOM 3626 C CA . TRP B 1 114 ? -17.625 7.734 7.656 1 94.06 114 TRP B CA 1
ATOM 3627 C C . TRP B 1 114 ? -18.688 7.246 8.641 1 94.06 114 TRP B C 1
ATOM 3629 O O . TRP B 1 114 ? -19.594 6.504 8.266 1 94.06 114 TRP B O 1
ATOM 3639 N N . ASP B 1 115 ? -18.609 7.684 9.883 1 93.69 115 ASP B N 1
ATOM 3640 C CA . ASP B 1 115 ? -19.656 7.445 10.859 1 93.69 115 ASP B CA 1
ATOM 3641 C C . ASP B 1 115 ? -20.547 8.68 11.016 1 93.69 115 ASP B C 1
ATOM 3643 O O . ASP B 1 115 ? -21.391 8.734 11.922 1 93.69 115 ASP B O 1
ATOM 3647 N N . GLY B 1 116 ? -20.359 9.734 10.25 1 91.31 116 GLY B N 1
ATOM 3648 C CA . GLY B 1 116 ? -21.203 10.914 10.234 1 91.31 116 GLY B CA 1
ATOM 3649 C C . GLY B 1 116 ? -20.5 12.164 10.727 1 91.31 116 GLY B C 1
ATOM 3650 O O . GLY B 1 116 ? -20.969 13.281 10.477 1 91.31 116 GLY B O 1
ATOM 3651 N N . GLY B 1 117 ? -19.453 12.062 11.578 1 91.5 117 GLY B N 1
ATOM 3652 C CA . GLY B 1 117 ? -18.609 13.195 11.953 1 91.5 117 GLY B CA 1
ATOM 3653 C C . GLY B 1 117 ? -19.25 14.078 13.016 1 91.5 117 GLY B C 1
ATOM 3654 O O . GLY B 1 117 ? -18.734 15.164 13.305 1 91.5 117 GLY B O 1
ATOM 3655 N N . ALA B 1 118 ? -20.328 13.719 13.555 1 90.81 118 ALA B N 1
ATOM 3656 C CA . ALA B 1 118 ? -21.016 14.516 14.562 1 90.81 118 ALA B CA 1
ATOM 3657 C C . ALA B 1 118 ? -20.281 14.453 15.898 1 90.81 118 ALA B C 1
ATOM 3659 O O . ALA B 1 118 ? -19.375 13.633 16.078 1 90.81 118 ALA B O 1
ATOM 3660 N N . SER B 1 119 ? -20.641 15.352 16.781 1 93.62 119 SER B N 1
ATOM 3661 C CA . SER B 1 119 ? -20.078 15.367 18.125 1 93.62 119 SER B CA 1
ATOM 3662 C C . SER B 1 119 ? -20.328 14.047 18.844 1 93.62 119 SER B C 1
ATOM 3664 O O . SER B 1 119 ? -21.406 13.461 18.719 1 93.62 119 SER B O 1
ATOM 3666 N N . VAL B 1 120 ? -19.359 13.664 19.562 1 92.56 120 VAL B N 1
ATOM 3667 C CA . VAL B 1 120 ? -19.438 12.422 20.328 1 92.56 120 VAL B CA 1
ATOM 3668 C C . VAL B 1 120 ? -19.641 12.742 21.812 1 92.56 120 VAL B C 1
ATOM 3670 O O . VAL B 1 120 ? -18.953 13.594 22.375 1 92.56 120 VAL B O 1
ATOM 3673 N N . SER B 1 121 ? -20.547 12.102 22.469 1 88.62 121 SER B N 1
ATOM 3674 C CA . SER B 1 121 ? -20.844 12.305 23.891 1 88.62 121 SER B CA 1
ATOM 3675 C C . SER B 1 121 ? -19.781 11.641 24.766 1 88.62 121 SER B C 1
ATOM 3677 O O . SER B 1 121 ? -19.016 10.797 24.281 1 88.62 121 SER B O 1
ATOM 3679 N N . PHE B 1 122 ? -19.766 11.969 26 1 88.62 122 PHE B N 1
ATOM 3680 C CA . PHE B 1 122 ? -18.828 11.422 26.953 1 88.62 122 PHE B CA 1
ATOM 3681 C C . PHE B 1 122 ? -18.938 9.906 27.031 1 88.62 122 PHE B C 1
ATOM 3683 O O . PHE B 1 122 ? -17.938 9.203 27.078 1 88.62 122 PHE B O 1
ATOM 3690 N N . GLY B 1 123 ? -20.141 9.367 27.016 1 87.12 123 GLY B N 1
ATOM 3691 C CA . GLY B 1 123 ? -20.375 7.938 27.141 1 87.12 123 GLY B CA 1
ATOM 3692 C C . GLY B 1 123 ? -19.844 7.148 25.953 1 87.12 123 GLY B C 1
ATOM 3693 O O . GLY B 1 123 ? -19.641 5.938 26.047 1 87.12 123 GLY B O 1
ATOM 3694 N N . ARG B 1 124 ? -19.547 7.875 24.906 1 87.69 124 ARG B N 1
ATOM 3695 C CA . ARG B 1 124 ? -19.094 7.203 23.703 1 87.69 124 ARG B CA 1
ATOM 3696 C C . ARG B 1 124 ? -17.656 7.598 23.359 1 87.69 124 ARG B C 1
ATOM 3698 O O . ARG B 1 124 ? -17.234 7.508 22.219 1 87.69 124 ARG B O 1
ATOM 3705 N N . GLY B 1 125 ? -16.969 8.203 24.359 1 90.94 125 GLY B N 1
ATOM 3706 C CA . GLY B 1 125 ? -15.555 8.492 24.203 1 90.94 125 GLY B CA 1
ATOM 3707 C C . GLY B 1 125 ? -15.281 9.961 23.938 1 90.94 125 GLY B C 1
ATOM 3708 O O . GLY B 1 125 ? -14.133 10.344 23.672 1 90.94 125 GLY B O 1
ATOM 3709 N N . GLY B 1 126 ? -16.328 10.766 24.031 1 95.19 126 GLY B N 1
ATOM 3710 C CA . GLY B 1 126 ? -16.141 12.195 23.828 1 95.19 126 GLY B CA 1
ATOM 3711 C C . GLY B 1 126 ? -15.586 12.906 25.031 1 95.19 126 GLY B C 1
ATOM 3712 O O . GLY B 1 126 ? -15.344 12.281 26.078 1 95.19 126 GLY B O 1
ATOM 3713 N N . TRP B 1 127 ? -15.258 14.195 24.906 1 97.44 127 TRP B N 1
ATOM 3714 C CA . TRP B 1 127 ? -14.727 15.055 25.969 1 97.44 127 TRP B CA 1
ATOM 3715 C C . TRP B 1 127 ? -15.172 16.5 25.766 1 97.44 127 TRP B C 1
ATOM 3717 O O . TRP B 1 127 ? -15.781 16.828 24.75 1 97.44 127 TRP B O 1
ATOM 3727 N N . THR B 1 128 ? -15 17.281 26.781 1 96.94 128 THR B N 1
ATOM 3728 C CA . THR B 1 128 ? -15.227 18.719 26.656 1 96.94 128 THR B CA 1
ATOM 3729 C C . THR B 1 128 ? -14.094 19.375 25.891 1 96.94 128 THR B C 1
ATOM 3731 O O . THR B 1 128 ? -12.922 19.25 26.25 1 96.94 128 THR B O 1
ATOM 3734 N N . THR B 1 129 ? -14.445 20.062 24.844 1 98.19 129 THR B N 1
ATOM 3735 C CA . THR B 1 129 ? -13.422 20.688 24 1 98.19 129 THR B CA 1
ATOM 3736 C C . THR B 1 129 ? -13.023 22.047 24.547 1 98.19 129 THR B C 1
ATOM 3738 O O . THR B 1 129 ? -13.719 22.609 25.406 1 98.19 129 THR B O 1
ATOM 3741 N N . SER B 1 130 ? -11.906 22.516 24.172 1 98.5 130 SER B N 1
ATOM 3742 C CA . SER B 1 130 ? -11.398 23.844 24.531 1 98.5 130 SER B CA 1
ATOM 3743 C C . SER B 1 130 ? -10.969 24.625 23.297 1 98.5 130 SER B C 1
ATOM 3745 O O . SER B 1 130 ? -10.672 24.031 22.25 1 98.5 130 SER B O 1
ATOM 3747 N N . SER B 1 131 ? -10.992 25.938 23.406 1 98.75 131 SER B N 1
ATOM 3748 C CA . SER B 1 131 ? -10.625 26.797 22.281 1 98.75 131 SER B CA 1
ATOM 3749 C C . SER B 1 131 ? -10.234 28.188 22.75 1 98.75 131 SER B C 1
ATOM 3751 O O . SER B 1 131 ? -10.016 28.422 23.938 1 98.75 131 SER B O 1
ATOM 3753 N N . ALA B 1 132 ? -10 29.094 21.781 1 98.81 132 ALA B N 1
ATOM 3754 C CA . ALA B 1 132 ? -9.68 30.5 22.062 1 98.81 132 ALA B CA 1
ATOM 3755 C C . ALA B 1 132 ? -10.867 31.203 22.734 1 98.81 132 ALA B C 1
ATOM 3757 O O . ALA B 1 132 ? -10.68 32.031 23.625 1 98.81 132 ALA B O 1
ATOM 3758 N N . SER B 1 133 ? -12.078 30.922 22.25 1 98.69 133 SER B N 1
ATOM 3759 C CA . SER B 1 133 ? -13.32 31.469 22.797 1 98.69 133 SER B CA 1
ATOM 3760 C C . SER B 1 133 ? -14.398 30.391 22.906 1 98.69 133 SER B C 1
ATOM 3762 O O . SER B 1 133 ? -14.25 29.297 22.344 1 98.69 133 SER B O 1
ATOM 3764 N N . ALA B 1 134 ? -15.422 30.734 23.672 1 98.38 134 ALA B N 1
ATOM 3765 C CA . ALA B 1 134 ? -16.531 29.797 23.828 1 98.38 134 ALA B CA 1
ATOM 3766 C C . ALA B 1 134 ? -17.5 29.891 22.656 1 98.38 134 ALA B C 1
ATOM 3768 O O . ALA B 1 134 ? -18.688 30.156 22.828 1 98.38 134 ALA B O 1
ATOM 3769 N N . LEU B 1 135 ? -17.031 29.672 21.469 1 97.94 135 LEU B N 1
ATOM 3770 C CA . LEU B 1 135 ? -17.797 29.672 20.234 1 97.94 135 LEU B CA 1
ATOM 3771 C C . LEU B 1 135 ? -17.734 28.297 19.562 1 97.94 135 LEU B C 1
ATOM 3773 O O . LEU B 1 135 ? -16.672 27.828 19.172 1 97.94 135 LEU B O 1
ATOM 3777 N N . PRO B 1 136 ? -18.859 27.656 19.453 1 96.81 136 PRO B N 1
ATOM 3778 C CA . PRO B 1 136 ? -18.844 26.344 18.828 1 96.81 136 PRO B CA 1
ATOM 3779 C C . PRO B 1 136 ? -18.531 26.391 17.344 1 96.81 136 PRO B C 1
ATOM 3781 O O . PRO B 1 136 ? -18.625 27.453 16.719 1 96.81 136 PRO B O 1
ATOM 3784 N N . PHE B 1 137 ? -18.047 25.328 16.797 1 97.06 137 PHE B N 1
ATOM 3785 C CA . PHE B 1 137 ? -17.781 25.25 15.359 1 97.06 137 PHE B CA 1
ATOM 3786 C C . PHE B 1 137 ? -19.078 25.297 14.57 1 97.06 137 PHE B C 1
ATOM 3788 O O . PHE B 1 137 ? -19.234 26.141 13.68 1 97.06 137 PHE B O 1
ATOM 3795 N N . GLU B 1 138 ? -19.891 24.344 14.82 1 93.69 138 GLU B N 1
ATOM 3796 C CA . GLU B 1 138 ? -21.266 24.391 14.312 1 93.69 138 GLU B CA 1
ATOM 3797 C C . GLU B 1 138 ? -22.219 25 15.344 1 93.69 138 GLU B C 1
ATOM 3799 O O . GLU B 1 138 ? -22.078 24.734 16.547 1 93.69 138 GLU B O 1
ATOM 3804 N N . PRO B 1 139 ? -23.188 25.656 14.859 1 90.69 139 PRO B N 1
ATOM 3805 C CA . PRO B 1 139 ? -24.109 26.312 15.797 1 90.69 139 PRO B CA 1
ATOM 3806 C C . PRO B 1 139 ? -24.766 25.328 16.766 1 90.69 139 PRO B C 1
ATOM 3808 O O . PRO B 1 139 ? -25.047 25.688 17.906 1 90.69 139 PRO B O 1
ATOM 3811 N N . GLU B 1 140 ? -24.938 24.125 16.344 1 89.69 140 GLU B N 1
ATOM 3812 C CA . GLU B 1 140 ? -25.656 23.156 17.156 1 89.69 140 GLU B CA 1
ATOM 3813 C C . GLU B 1 140 ? -24.719 22.406 18.094 1 89.69 140 GLU B C 1
ATOM 3815 O O . GLU B 1 140 ? -25.156 21.656 18.953 1 89.69 140 GLU B O 1
ATOM 3820 N N . ASP B 1 141 ? -23.438 22.656 17.969 1 91.38 141 ASP B N 1
ATOM 3821 C CA . ASP B 1 141 ? -22.453 21.969 18.812 1 91.38 141 ASP B CA 1
ATOM 3822 C C . ASP B 1 141 ? -22.406 22.578 20.203 1 91.38 141 ASP B C 1
ATOM 3824 O O . ASP B 1 141 ? -22.797 23.734 20.391 1 91.38 141 ASP B O 1
ATOM 3828 N N . ALA B 1 142 ? -22 21.719 21.172 1 93.5 142 ALA B N 1
ATOM 3829 C CA . ALA B 1 142 ? -21.688 22.281 22.484 1 93.5 142 ALA B CA 1
ATOM 3830 C C . ALA B 1 142 ? -20.531 23.266 22.406 1 93.5 142 ALA B C 1
ATOM 3832 O O . ALA B 1 142 ? -19.531 23 21.719 1 93.5 142 ALA B O 1
ATOM 3833 N N . PRO B 1 143 ? -20.688 24.422 23.016 1 96.56 143 PRO B N 1
ATOM 3834 C CA . PRO B 1 143 ? -19.562 25.359 23 1 96.56 143 PRO B CA 1
ATOM 3835 C C . PRO B 1 143 ? -18.328 24.812 23.719 1 96.56 143 PRO B C 1
ATOM 3837 O O . PRO B 1 143 ? -18.453 24.125 24.75 1 96.56 143 PRO B O 1
ATOM 3840 N N . PRO B 1 144 ? -17.172 25.078 23.203 1 98.31 144 PRO B N 1
ATOM 3841 C CA . PRO B 1 144 ? -15.945 24.719 23.906 1 98.31 144 PRO B CA 1
ATOM 3842 C C . PRO B 1 144 ? -15.703 25.609 25.125 1 98.31 144 PRO B C 1
ATOM 3844 O O . PRO B 1 144 ? -16.328 26.656 25.281 1 98.31 144 PRO B O 1
ATOM 3847 N N . VAL B 1 145 ? -14.852 25.109 25.984 1 98.12 145 VAL B N 1
ATOM 3848 C CA . VAL B 1 145 ? -14.367 25.938 27.078 1 98.12 145 VAL B CA 1
ATOM 3849 C C . VAL B 1 145 ? -13.32 26.922 26.578 1 98.12 145 VAL B C 1
ATOM 3851 O O . VAL B 1 145 ? -12.383 26.531 25.875 1 98.12 145 VAL B O 1
ATOM 3854 N N . GLU B 1 146 ? -13.539 28.203 26.812 1 98.69 146 GLU B N 1
ATOM 3855 C CA . GLU B 1 146 ? -12.461 29.172 26.578 1 98.69 146 GLU B CA 1
ATOM 3856 C C . GLU B 1 146 ? -11.25 28.875 27.453 1 98.69 146 GLU B C 1
ATOM 3858 O O . GLU B 1 146 ? -11.359 28.828 28.672 1 98.69 146 GLU B O 1
ATOM 3863 N N . MET B 1 147 ? -10.133 28.672 26.875 1 98.62 147 MET B N 1
ATOM 3864 C CA . MET B 1 147 ? -8.945 28.297 27.641 1 98.62 147 MET B CA 1
ATOM 3865 C C . MET B 1 147 ? -8.5 29.438 28.547 1 98.62 147 MET B C 1
ATOM 3867 O O . MET B 1 147 ? -8.383 30.578 28.094 1 98.62 147 MET B O 1
ATOM 3871 N N . ASP B 1 148 ? -8.289 29.141 29.797 1 97.94 148 ASP B N 1
ATOM 3872 C CA . ASP B 1 148 ? -7.699 30.109 30.703 1 97.94 148 ASP B CA 1
ATOM 3873 C C . ASP B 1 148 ? -6.176 30.016 30.703 1 97.94 148 ASP B C 1
ATOM 3875 O O . ASP B 1 148 ? -5.598 29.281 29.906 1 97.94 148 ASP B O 1
ATOM 3879 N N . ALA B 1 149 ? -5.551 30.766 31.562 1 97.31 149 ALA B N 1
ATOM 3880 C CA . ALA B 1 149 ? -4.094 30.797 31.609 1 97.31 149 ALA B CA 1
ATOM 3881 C C . ALA B 1 149 ? -3.529 29.406 31.891 1 97.31 149 ALA B C 1
ATOM 3883 O O . ALA B 1 149 ? -2.514 29.016 31.297 1 97.31 149 ALA B O 1
ATOM 3884 N N . ASN B 1 150 ? -4.16 28.672 32.719 1 97.81 150 ASN B N 1
ATOM 3885 C CA . ASN B 1 150 ? -3.717 27.328 33.031 1 97.81 150 ASN B CA 1
ATOM 3886 C C . ASN B 1 150 ? -3.865 26.391 31.844 1 97.81 150 ASN B C 1
ATOM 3888 O O . ASN B 1 150 ? -2.99 25.562 31.594 1 97.81 150 ASN B O 1
ATOM 3892 N N . GLY B 1 151 ? -5.012 26.469 31.188 1 98.06 151 GLY B N 1
ATOM 3893 C CA . GLY B 1 151 ? -5.215 25.672 29.984 1 98.06 151 GLY B CA 1
ATOM 3894 C C . GLY B 1 151 ? -4.188 25.953 28.906 1 98.06 151 GLY B C 1
ATOM 3895 O O . GLY B 1 151 ? -3.678 25.016 28.281 1 98.06 151 GLY B O 1
ATOM 3896 N N . ILE B 1 152 ? -3.9 27.203 28.719 1 98.62 152 ILE B N 1
ATOM 3897 C CA . ILE B 1 152 ? -2.912 27.609 27.719 1 98.62 152 ILE B CA 1
ATO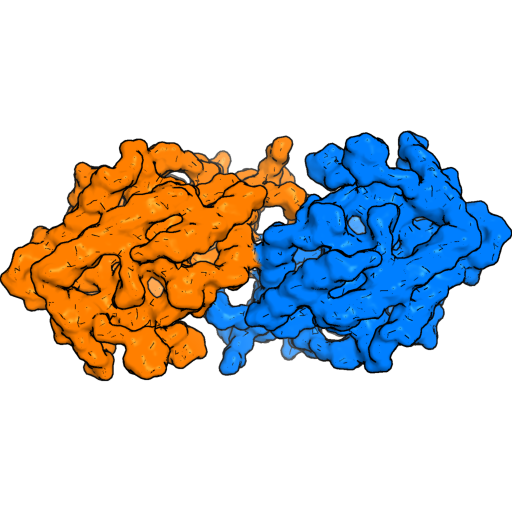M 3898 C C . ILE B 1 152 ? -1.544 27.047 28.094 1 98.62 152 ILE B C 1
ATOM 3900 O O . ILE B 1 152 ? -0.861 26.438 27.266 1 98.62 152 ILE B O 1
ATOM 3904 N N . ALA B 1 153 ? -1.191 27.188 29.375 1 98.44 153 ALA B N 1
ATOM 3905 C CA . ALA B 1 153 ? 0.091 26.672 29.844 1 98.44 153 ALA B CA 1
ATOM 3906 C C . ALA B 1 153 ? 0.17 25.156 29.641 1 98.44 153 ALA B C 1
ATOM 3908 O O . ALA B 1 153 ? 1.217 24.625 29.266 1 98.44 153 ALA B O 1
ATOM 3909 N N . ARG B 1 154 ? -0.875 24.484 29.938 1 98.5 154 ARG B N 1
ATOM 3910 C CA . ARG B 1 154 ? -0.948 23.031 29.781 1 98.5 154 ARG B CA 1
ATOM 3911 C C . ARG B 1 154 ? -0.723 22.625 28.328 1 98.5 154 ARG B C 1
ATOM 3913 O O . ARG B 1 154 ? 0.061 21.703 28.062 1 98.5 154 ARG B O 1
ATOM 3920 N N . VAL B 1 155 ? -1.384 23.281 27.453 1 98.75 155 VAL B N 1
ATOM 3921 C CA . VAL B 1 155 ? -1.303 22.938 26.031 1 98.75 155 VAL B CA 1
ATOM 3922 C C . VAL B 1 155 ? 0.103 23.219 25.516 1 98.75 155 VAL B C 1
ATOM 3924 O O . VAL B 1 155 ? 0.668 22.422 24.766 1 98.75 155 VAL B O 1
ATOM 3927 N N . VAL B 1 156 ? 0.65 24.359 25.906 1 98.88 156 VAL B N 1
ATOM 3928 C CA . VAL B 1 156 ? 2.01 24.688 25.516 1 98.88 156 VAL B CA 1
ATOM 3929 C C . VAL B 1 156 ? 2.973 23.609 25.969 1 98.88 156 VAL B C 1
ATOM 3931 O O . VAL B 1 156 ? 3.812 23.141 25.203 1 98.88 156 VAL B O 1
ATOM 3934 N N . LYS B 1 157 ? 2.82 23.156 27.188 1 98.81 157 LYS B N 1
ATOM 3935 C CA . LYS B 1 157 ? 3.656 22.094 27.75 1 98.81 157 LYS B CA 1
ATOM 3936 C C . LYS B 1 157 ? 3.443 20.781 27.016 1 98.81 157 LYS B C 1
ATOM 3938 O O . LYS B 1 157 ? 4.395 20.031 26.781 1 98.81 157 LYS B O 1
ATOM 3943 N N . ALA B 1 158 ? 2.242 20.484 26.688 1 98.94 158 ALA B N 1
ATOM 3944 C CA . ALA B 1 158 ? 1.919 19.25 25.969 1 98.94 158 ALA B CA 1
ATOM 3945 C C . ALA B 1 158 ? 2.615 19.203 24.609 1 98.94 158 ALA B C 1
ATOM 3947 O O . ALA B 1 158 ? 3.172 18.172 24.234 1 98.94 158 ALA B O 1
ATOM 3948 N N . PHE B 1 159 ? 2.584 20.312 23.891 1 98.94 159 PHE B N 1
ATOM 3949 C CA . PHE B 1 159 ? 3.262 20.391 22.609 1 98.94 159 PHE B CA 1
ATOM 3950 C C . PHE B 1 159 ? 4.766 20.188 22.781 1 98.94 159 PHE B C 1
ATOM 3952 O O . PHE B 1 159 ? 5.391 19.453 22 1 98.94 159 PHE B O 1
ATOM 3959 N N . ARG B 1 160 ? 5.301 20.891 23.75 1 98.88 160 ARG B N 1
ATOM 3960 C CA . ARG B 1 160 ? 6.727 20.75 24.031 1 98.88 160 ARG B CA 1
ATOM 3961 C C . ARG B 1 160 ? 7.098 19.297 24.281 1 98.88 160 ARG B C 1
ATOM 3963 O O . ARG B 1 160 ? 8.039 18.766 23.672 1 98.88 160 ARG B O 1
ATOM 3970 N N . ARG B 1 161 ? 6.371 18.609 25.109 1 98.88 161 ARG B N 1
ATOM 3971 C CA . ARG B 1 161 ? 6.645 17.234 25.469 1 98.88 161 ARG B CA 1
ATOM 3972 C C . ARG B 1 161 ? 6.469 16.312 24.281 1 98.88 161 ARG B C 1
ATOM 3974 O O . ARG B 1 161 ? 7.246 15.367 24.094 1 98.88 161 ARG B O 1
ATOM 3981 N N . ALA B 1 162 ? 5.438 16.547 23.516 1 98.94 162 ALA B N 1
ATOM 3982 C CA . ALA B 1 162 ? 5.195 15.734 22.328 1 98.94 162 ALA B CA 1
ATOM 3983 C C . ALA B 1 162 ? 6.34 15.859 21.328 1 98.94 162 ALA B C 1
ATOM 3985 O O . ALA B 1 162 ? 6.715 14.891 20.672 1 98.94 162 ALA B O 1
ATOM 3986 N N . ALA B 1 163 ? 6.855 17.047 21.219 1 98.94 163 ALA B N 1
ATOM 3987 C CA . ALA B 1 163 ? 7.984 17.25 20.312 1 98.94 163 ALA B CA 1
ATOM 3988 C C . ALA B 1 163 ? 9.211 16.469 20.781 1 98.94 163 ALA B C 1
ATOM 3990 O O . ALA B 1 163 ? 9.906 15.859 19.969 1 98.94 163 ALA B O 1
ATOM 3991 N N . GLU B 1 164 ? 9.461 16.5 22.047 1 98.81 164 GLU B N 1
ATOM 3992 C CA . GLU B 1 164 ? 10.555 15.711 22.594 1 98.81 164 GLU B CA 1
ATOM 3993 C C . GLU B 1 164 ? 10.352 14.227 22.328 1 98.81 164 GLU B C 1
ATOM 3995 O O . GLU B 1 164 ? 11.281 13.531 21.922 1 98.81 164 GLU B O 1
ATOM 4000 N N . ARG B 1 165 ? 9.188 13.805 22.547 1 98.88 165 ARG B N 1
ATOM 4001 C CA . ARG B 1 165 ? 8.859 12.406 22.312 1 98.88 165 ARG B CA 1
ATOM 4002 C C . ARG B 1 165 ? 9.008 12.047 20.844 1 98.88 165 ARG B C 1
ATOM 4004 O O . ARG B 1 165 ? 9.445 10.945 20.516 1 98.88 165 ARG B O 1
ATOM 4011 N N . ALA B 1 166 ? 8.562 12.961 19.969 1 98.88 166 ALA B N 1
ATOM 4012 C CA . ALA B 1 166 ? 8.68 12.727 18.531 1 98.88 166 ALA B CA 1
ATOM 4013 C C . ALA B 1 166 ? 10.133 12.484 18.125 1 98.88 166 ALA B C 1
ATOM 4015 O O . ALA B 1 166 ? 10.422 11.578 17.344 1 98.88 166 ALA B O 1
ATOM 4016 N N . GLN B 1 167 ? 10.977 13.32 18.625 1 98.56 167 GLN B N 1
ATOM 4017 C CA . GLN B 1 167 ? 12.406 13.141 18.391 1 98.56 167 GLN B CA 1
ATOM 4018 C C . GLN B 1 167 ? 12.891 11.797 18.922 1 98.56 167 GLN B C 1
ATOM 4020 O O . GLN B 1 167 ? 13.641 11.086 18.25 1 98.56 167 GLN B O 1
ATOM 4025 N N . ASN B 1 168 ? 12.438 11.414 20.094 1 98.69 168 ASN B N 1
ATOM 4026 C CA . ASN B 1 168 ? 12.812 10.148 20.719 1 98.69 168 ASN B CA 1
ATOM 4027 C C . ASN B 1 168 ? 12.336 8.961 19.875 1 98.69 168 ASN B C 1
ATOM 4029 O O . ASN B 1 168 ? 12.992 7.918 19.844 1 98.69 168 ASN B O 1
ATOM 4033 N N . CYS B 1 169 ? 11.203 9.094 19.266 1 98.81 169 CYS B N 1
ATOM 4034 C CA . CYS B 1 169 ? 10.625 8.039 18.453 1 98.81 169 CYS B CA 1
ATOM 4035 C C . CYS B 1 169 ? 11.492 7.777 17.219 1 98.81 169 CYS B C 1
ATOM 4037 O O . CYS B 1 169 ? 11.367 6.73 16.578 1 98.81 169 CYS B O 1
ATOM 4039 N N . GLY B 1 170 ? 12.258 8.781 16.797 1 98.69 170 GLY B N 1
ATOM 4040 C CA . GLY B 1 170 ? 13.094 8.641 15.609 1 98.69 170 GLY B CA 1
ATOM 4041 C C . GLY B 1 170 ? 12.492 9.305 14.383 1 98.69 170 GLY B C 1
ATOM 4042 O O . GLY B 1 170 ? 12.891 9.008 13.258 1 98.69 170 GLY B O 1
ATOM 4043 N N . PHE B 1 171 ? 11.5 10.141 14.539 1 98.88 171 PHE B N 1
ATOM 4044 C CA . PHE B 1 171 ? 11 10.922 13.414 1 98.88 171 PHE B CA 1
ATOM 4045 C C . PHE B 1 171 ? 12.062 11.891 12.914 1 98.88 171 PHE B C 1
ATOM 4047 O O . PHE B 1 171 ? 12.898 12.359 13.688 1 98.88 171 PHE B O 1
ATOM 4054 N N . ASP B 1 172 ? 11.977 12.234 11.609 1 98.81 172 ASP B N 1
ATOM 4055 C CA . ASP B 1 172 ? 13.031 13.016 10.969 1 98.81 172 ASP B CA 1
ATOM 4056 C C . ASP B 1 172 ? 12.672 14.5 10.953 1 98.81 172 ASP B C 1
ATOM 4058 O O . ASP B 1 172 ? 13.531 15.344 10.68 1 98.81 172 ASP B O 1
ATOM 4062 N N . CYS B 1 173 ? 11.43 14.82 11.25 1 98.75 173 CYS B N 1
ATOM 4063 C CA . CYS B 1 173 ? 10.891 16.172 11.117 1 98.75 173 CYS B CA 1
ATOM 4064 C C . CYS B 1 173 ? 9.602 16.312 11.93 1 98.75 173 CYS B C 1
ATOM 4066 O O . CYS B 1 173 ? 8.891 15.336 12.156 1 98.75 173 CYS B O 1
ATOM 4068 N N . VAL B 1 174 ? 9.383 17.516 12.469 1 98.94 174 VAL B N 1
ATOM 4069 C CA . VAL B 1 174 ? 8.141 17.828 13.164 1 98.94 174 VAL B CA 1
ATOM 4070 C C . VAL B 1 174 ? 7.41 18.953 12.422 1 98.94 174 VAL B C 1
ATOM 4072 O O . VAL B 1 174 ? 8.031 19.922 11.977 1 98.94 174 VAL B O 1
ATOM 4075 N N . GLU B 1 175 ? 6.164 18.781 12.234 1 98.94 175 GLU B N 1
ATOM 4076 C CA . GLU B 1 175 ? 5.301 19.844 11.711 1 98.94 175 GLU B CA 1
ATOM 4077 C C . GLU B 1 175 ? 4.262 20.266 12.742 1 98.94 175 GLU B C 1
ATOM 4079 O O . GLU B 1 175 ? 3.557 19.422 13.305 1 98.94 175 GLU B O 1
ATOM 4084 N N . LEU B 1 176 ? 4.203 21.531 13.07 1 99 176 LEU B N 1
ATOM 4085 C CA . LEU B 1 176 ? 3.156 22.078 13.922 1 99 176 LEU B CA 1
ATOM 4086 C C . LEU B 1 176 ? 1.907 22.406 13.109 1 99 176 LEU B C 1
ATOM 4088 O O . LEU B 1 176 ? 1.979 23.141 12.117 1 99 176 LEU B O 1
ATOM 4092 N N . HIS B 1 177 ? 0.793 21.859 13.531 1 98.94 177 HIS B N 1
ATOM 4093 C CA . HIS B 1 177 ? -0.464 22.031 12.812 1 98.94 177 HIS B CA 1
ATOM 4094 C C . HIS B 1 177 ? -1.166 23.312 13.25 1 98.94 177 HIS B C 1
ATOM 4096 O O . HIS B 1 177 ? -1.81 23.344 14.305 1 98.94 177 HIS B O 1
ATOM 4102 N N . CYS B 1 178 ? -1.139 24.344 12.43 1 98.94 178 CYS B N 1
ATOM 4103 C CA . CYS B 1 178 ? -1.801 25.625 12.688 1 98.94 178 CYS B CA 1
ATOM 4104 C C . CYS B 1 178 ? -2.859 25.922 11.633 1 98.94 178 CYS B C 1
ATOM 4106 O O . CYS B 1 178 ? -3.035 27.062 11.227 1 98.94 178 CYS B O 1
ATOM 4108 N N . ALA B 1 179 ? -3.492 24.859 11.141 1 98.88 179 ALA B N 1
ATOM 4109 C CA . ALA B 1 179 ? -4.387 25.047 10 1 98.88 179 ALA B CA 1
ATOM 4110 C C . ALA B 1 179 ? -5.738 24.391 10.25 1 98.88 179 ALA B C 1
ATOM 4112 O O . ALA B 1 179 ? -5.977 23.844 11.336 1 98.88 179 ALA B O 1
ATOM 4113 N N . HIS B 1 180 ? -6.664 24.578 9.352 1 98.56 180 HIS B N 1
ATOM 4114 C CA . HIS B 1 180 ? -7.883 23.812 9.125 1 98.56 180 HIS B CA 1
ATOM 4115 C C . HIS B 1 180 ? -8.859 23.984 10.281 1 98.56 180 HIS B C 1
ATOM 4117 O O . HIS B 1 180 ? -9.625 23.062 10.586 1 98.56 180 HIS B O 1
ATOM 4123 N N . GLY B 1 181 ? -8.703 25.094 10.977 1 98.69 181 GLY B N 1
ATOM 4124 C CA . GLY B 1 181 ? -9.664 25.406 12.023 1 98.69 181 GLY B CA 1
ATOM 4125 C C . GLY B 1 181 ? -9.375 24.688 13.336 1 98.69 181 GLY B C 1
ATOM 4126 O O . GLY B 1 181 ? -10.227 24.641 14.219 1 98.69 181 GLY B O 1
ATOM 4127 N N . TYR B 1 182 ? -8.219 24.125 13.461 1 98.75 182 TYR B N 1
ATOM 4128 C CA . TYR B 1 182 ? -7.852 23.484 14.727 1 98.75 182 TYR B CA 1
ATOM 4129 C C . TYR B 1 182 ? -7.266 24.5 15.695 1 98.75 182 TYR B C 1
ATOM 4131 O O . TYR B 1 182 ? -7.305 25.703 15.445 1 98.75 182 TYR B O 1
ATOM 4139 N N . LEU B 1 183 ? -6.789 24.078 16.797 1 98.94 183 LEU B N 1
ATOM 4140 C CA . LEU B 1 183 ? -6.645 24.922 17.969 1 98.94 183 LEU B CA 1
ATOM 4141 C C . LEU B 1 183 ? -5.766 26.125 17.656 1 98.94 183 LEU B C 1
ATOM 4143 O O . LEU B 1 183 ? -6.137 27.266 17.953 1 98.94 183 LEU B O 1
ATOM 4147 N N . MET B 1 184 ? -4.59 25.891 17.094 1 98.94 184 MET B N 1
ATOM 4148 C CA . MET B 1 184 ? -3.707 27.016 16.797 1 98.94 184 MET B CA 1
ATOM 4149 C C . MET B 1 184 ? -4.367 28 15.836 1 98.94 184 MET B C 1
ATOM 4151 O O . MET B 1 184 ? -4.258 29.219 16 1 98.94 184 MET B O 1
ATOM 4155 N N . HIS B 1 185 ? -5.035 27.469 14.82 1 98.94 185 HIS B N 1
ATOM 4156 C CA . HIS B 1 185 ? -5.777 28.297 13.875 1 98.94 185 HIS B CA 1
ATOM 4157 C C . HIS B 1 185 ? -6.938 29.016 14.562 1 98.94 185 HIS B C 1
ATOM 4159 O O . HIS B 1 185 ? -7.254 30.156 14.227 1 98.94 185 HIS B O 1
ATOM 4165 N N . GLN B 1 186 ? -7.559 28.406 15.547 1 98.94 186 GLN B N 1
ATOM 4166 C CA . GLN B 1 186 ? -8.656 29 16.297 1 98.94 186 GLN B CA 1
ATOM 4167 C C . GLN B 1 186 ? -8.195 30.25 17.047 1 98.94 186 GLN B C 1
ATOM 4169 O O . GLN B 1 186 ? -8.961 31.203 17.234 1 98.94 186 GLN B O 1
ATOM 4174 N N . PHE B 1 187 ? -6.953 30.266 17.5 1 98.94 187 PHE B N 1
ATOM 4175 C CA . PHE B 1 187 ? -6.398 31.438 18.156 1 98.94 187 PHE B CA 1
ATOM 4176 C C . PHE B 1 187 ? -6.039 32.5 17.125 1 98.94 187 PHE B C 1
ATOM 4178 O O . PHE B 1 187 ? -6.117 33.719 17.406 1 98.94 187 PHE B O 1
ATOM 4185 N N . LEU B 1 188 ? -5.652 32.125 15.945 1 98.94 188 LEU B N 1
ATOM 4186 C CA . LEU B 1 188 ? -5.199 33.031 14.914 1 98.94 188 LEU B CA 1
ATOM 4187 C C . LEU B 1 188 ? -6.371 33.844 14.336 1 98.94 188 LEU B C 1
ATOM 4189 O O . LEU B 1 188 ? -6.27 35.031 14.133 1 98.94 188 LEU B O 1
ATOM 4193 N N . SER B 1 189 ? -7.48 33.219 14.062 1 98.88 189 SER B N 1
ATOM 4194 C CA . SER B 1 189 ? -8.586 33.844 13.344 1 98.88 189 SER B CA 1
ATOM 4195 C C . SER B 1 189 ? -9.469 34.656 14.281 1 98.88 189 SER B C 1
ATOM 4197 O O . SER B 1 189 ? -9.891 34.188 15.328 1 98.88 189 SER B O 1
ATOM 4199 N N . PRO B 1 190 ? -9.836 35.844 13.859 1 98.44 190 PRO B N 1
ATOM 4200 C CA . PRO B 1 190 ? -10.727 36.656 14.688 1 98.44 190 PRO B CA 1
ATOM 4201 C C . PRO B 1 190 ? -12.156 36.125 14.719 1 98.44 190 PRO B C 1
ATOM 4203 O O . PRO B 1 190 ? -12.969 36.562 15.539 1 98.44 190 PRO B O 1
ATOM 4206 N N . LEU B 1 191 ? -12.461 35.219 13.844 1 98.06 191 LEU B N 1
ATOM 4207 C CA . LEU B 1 191 ? -13.805 34.656 13.805 1 98.06 191 LEU B CA 1
ATOM 4208 C C . LEU B 1 191 ? -14.031 33.719 14.969 1 98.06 191 LEU B C 1
ATOM 4210 O O . LEU B 1 191 ? -15.156 33.594 15.469 1 98.06 191 LEU B O 1
ATOM 4214 N N . SER B 1 192 ? -12.977 33.031 15.422 1 98.5 192 SER B 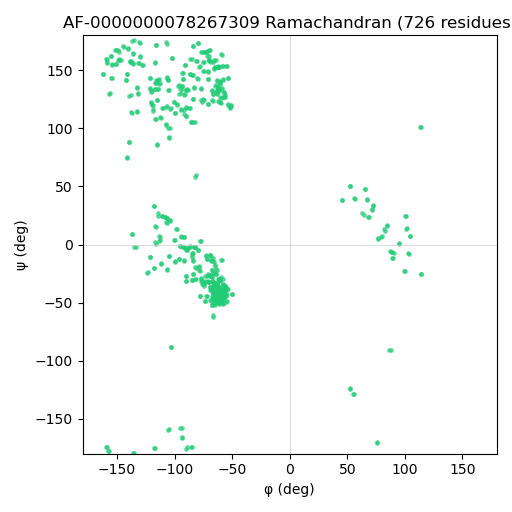N 1
ATOM 4215 C CA . SER B 1 192 ? -13.086 32.062 16.531 1 98.5 192 SER B CA 1
ATOM 4216 C C . SER B 1 192 ? -12.469 32.625 17.797 1 98.5 192 SER B C 1
ATOM 4218 O O . SER B 1 192 ? -12.719 32.125 18.891 1 98.5 192 SER B O 1
ATOM 4220 N N . ASN B 1 193 ? -11.609 33.594 17.672 1 98.81 193 ASN B N 1
ATOM 4221 C CA . ASN B 1 193 ? -10.922 34.188 18.797 1 98.81 193 ASN B CA 1
ATOM 4222 C C . ASN B 1 193 ? -11.492 35.562 19.125 1 98.81 193 ASN B C 1
ATOM 4224 O O . ASN B 1 193 ? -11.078 36.562 18.531 1 98.81 193 ASN B O 1
ATOM 4228 N N . GLN B 1 194 ? -12.312 35.562 20.109 1 98.25 194 GLN B N 1
ATOM 4229 C CA . GLN B 1 194 ? -12.945 36.812 20.547 1 98.25 194 GLN B CA 1
ATOM 4230 C C . GLN B 1 194 ? -12.492 37.219 21.953 1 98.25 194 GLN B C 1
ATOM 4232 O O . GLN B 1 194 ? -13.242 37.812 22.703 1 98.25 194 GLN B O 1
ATOM 4237 N N . ARG B 1 195 ? -11.352 36.719 22.219 1 98.31 195 ARG B N 1
ATOM 4238 C CA . ARG B 1 195 ? -10.773 37.031 23.531 1 98.31 195 ARG B CA 1
ATOM 4239 C C . ARG B 1 195 ? -10.477 38.5 23.672 1 98.31 195 ARG B C 1
ATOM 4241 O O . ARG B 1 195 ? -10.273 39.219 22.688 1 98.31 195 ARG B O 1
ATOM 4248 N N . GLN B 1 196 ? -10.391 38.906 24.969 1 96.81 196 GLN B N 1
ATOM 4249 C CA . GLN B 1 196 ? -10.102 40.281 25.266 1 96.81 196 GLN B CA 1
ATOM 4250 C C . GLN B 1 196 ? -8.773 40.438 26 1 96.81 196 GLN B C 1
ATOM 4252 O O . GLN B 1 196 ? -8.344 41.531 26.328 1 96.81 196 GLN B O 1
ATOM 4257 N N . ASP B 1 197 ? -8.133 39.375 26.219 1 97.75 197 ASP B N 1
ATOM 4258 C CA . ASP B 1 197 ? -6.852 39.375 26.922 1 97.75 197 ASP B CA 1
ATOM 4259 C C . ASP B 1 197 ? -5.684 39.438 25.938 1 97.75 197 ASP B C 1
ATOM 4261 O O . ASP B 1 197 ? -5.848 39.875 24.797 1 97.75 197 ASP B O 1
ATOM 4265 N N . GLU B 1 198 ? -4.512 39 26.375 1 98.19 198 GLU B N 1
ATOM 4266 C CA . GLU B 1 198 ? -3.287 39.156 25.594 1 98.19 198 GLU B CA 1
ATOM 4267 C C . GLU B 1 198 ? -3.203 38.125 24.484 1 98.19 198 GLU B C 1
ATOM 4269 O O . GLU B 1 198 ? -2.26 38.156 23.688 1 98.19 198 GLU B O 1
ATOM 4274 N N . TYR B 1 199 ? -4.25 37.312 24.359 1 98.56 199 TYR B N 1
ATOM 4275 C CA . TYR B 1 199 ? -4.234 36.281 23.328 1 98.56 199 TYR B CA 1
ATOM 4276 C C . TYR B 1 199 ? -5.293 36.562 22.266 1 98.56 199 TYR B C 1
ATOM 4278 O O . TYR B 1 199 ? -5.496 35.75 21.359 1 98.56 199 TYR B O 1
ATOM 4286 N N . GLY B 1 200 ? -6.039 37.688 22.359 1 97.94 200 GLY B N 1
ATOM 4287 C CA . GLY B 1 200 ? -7.066 38.031 21.375 1 97.94 200 GLY B CA 1
ATOM 4288 C C . GLY B 1 200 ? -7.035 39.469 20.953 1 97.94 200 GLY B C 1
ATOM 4289 O O . GLY B 1 200 ? -6.207 40.25 21.438 1 97.94 200 GLY B O 1
ATOM 4290 N N . GLY B 1 201 ? -7.902 39.844 19.984 1 97.44 201 GLY B N 1
ATOM 4291 C CA . GLY B 1 201 ? -7.996 41.188 19.484 1 97.44 201 GLY B CA 1
ATOM 4292 C C . GLY B 1 201 ? -7.016 41.5 18.375 1 97.44 201 GLY B C 1
ATOM 4293 O O . GLY B 1 201 ? -7.242 41.125 17.219 1 97.44 201 GLY B O 1
ATOM 4294 N N . SER B 1 202 ? -5.809 42 18.75 1 98.25 202 SER B N 1
ATOM 4295 C CA . SER B 1 202 ? -4.82 42.406 17.75 1 98.25 202 SER B CA 1
ATOM 4296 C C . SER B 1 202 ? -4.172 41.188 17.094 1 98.25 202 SER B C 1
ATOM 4298 O O . SER B 1 202 ? -4.164 40.094 17.656 1 98.25 202 SER B O 1
ATOM 4300 N N . LEU B 1 203 ? -3.648 41.406 15.898 1 98.62 203 LEU B N 1
ATOM 4301 C CA . LEU B 1 203 ? -2.924 40.375 15.195 1 98.62 203 LEU B CA 1
ATOM 4302 C C . LEU B 1 203 ? -1.793 39.812 16.062 1 98.62 203 LEU B C 1
ATOM 4304 O O . LEU B 1 203 ? -1.603 38.594 16.141 1 98.62 203 LEU B O 1
ATOM 4308 N N . GLU B 1 204 ? -1.09 40.688 16.719 1 98.56 204 GLU B N 1
ATOM 4309 C CA . GLU B 1 204 ? 0.013 40.281 17.594 1 98.56 204 GLU B CA 1
ATOM 4310 C C . GLU B 1 204 ? -0.465 39.344 18.703 1 98.56 204 GLU B C 1
ATOM 4312 O O . GLU B 1 204 ? 0.167 38.344 18.984 1 98.56 204 GLU B O 1
ATOM 4317 N N . ASN B 1 205 ? -1.58 39.75 19.328 1 98.69 205 ASN B N 1
ATOM 4318 C CA . ASN B 1 205 ? -2.131 38.938 20.406 1 98.69 205 ASN B CA 1
ATOM 4319 C C . ASN B 1 205 ? -2.613 37.594 19.906 1 98.69 205 ASN B C 1
ATOM 4321 O O . ASN B 1 205 ? -2.369 36.562 20.547 1 98.69 205 ASN B O 1
ATOM 4325 N N . ARG B 1 206 ? -3.232 37.594 18.75 1 98.88 206 ARG B N 1
ATOM 4326 C CA . ARG B 1 206 ? -3.787 36.344 18.203 1 98.88 206 ARG B CA 1
ATOM 4327 C C . ARG B 1 206 ? -2.678 35.406 17.781 1 98.88 206 ARG B C 1
ATOM 4329 O O . ARG B 1 206 ? -2.848 34.156 17.828 1 98.88 206 ARG B O 1
ATOM 4336 N N . MET B 1 207 ? -1.531 35.906 17.438 1 98.88 207 MET B N 1
ATOM 4337 C CA . MET B 1 207 ? -0.406 35.062 17.016 1 98.88 207 MET B CA 1
ATOM 4338 C C . MET B 1 207 ? 0.369 34.562 18.234 1 98.88 207 MET B C 1
ATOM 4340 O O . MET B 1 207 ? 1.206 33.656 18.094 1 98.88 207 MET B O 1
ATOM 4344 N N . ARG B 1 208 ? 0.115 35.031 19.375 1 98.81 208 ARG B N 1
ATOM 4345 C CA . ARG B 1 208 ? 0.964 34.812 20.547 1 98.81 208 ARG B CA 1
ATOM 4346 C C . ARG B 1 208 ? 1.049 33.344 20.891 1 98.81 208 ARG B C 1
ATOM 4348 O O . ARG B 1 208 ? 2.145 32.781 21.047 1 98.81 208 ARG B O 1
ATOM 4355 N N . LEU B 1 209 ? -0.098 32.688 21 1 98.88 209 LEU B N 1
ATOM 4356 C CA . LEU B 1 209 ? -0.072 31.281 21.422 1 98.88 209 LEU B CA 1
ATOM 4357 C C . LEU B 1 209 ? 0.636 30.406 20.391 1 98.88 209 LEU B C 1
ATOM 4359 O O . LEU B 1 209 ? 1.552 29.656 20.734 1 98.88 209 LEU B O 1
ATOM 4363 N N . PRO B 1 210 ? 0.258 30.453 19.094 1 98.94 210 PRO B N 1
ATOM 4364 C CA . PRO B 1 210 ? 0.968 29.609 18.125 1 98.94 210 PRO B CA 1
ATOM 4365 C C . PRO B 1 210 ? 2.475 29.875 18.125 1 98.94 210 PRO B C 1
ATOM 4367 O O . PRO B 1 210 ? 3.262 28.922 18 1 98.94 210 PRO B O 1
ATOM 4370 N N . LEU B 1 211 ? 2.893 31.109 18.25 1 98.94 211 LEU B N 1
ATOM 4371 C CA . LEU B 1 211 ? 4.316 31.422 18.266 1 98.94 211 LEU B CA 1
ATOM 4372 C C . LEU B 1 211 ? 4.984 30.891 19.531 1 98.94 211 LEU B C 1
ATOM 4374 O O . LEU B 1 211 ? 6.129 30.438 19.484 1 98.94 211 LEU B O 1
ATOM 4378 N N . MET B 1 212 ? 4.262 30.984 20.656 1 98.88 212 MET B N 1
ATOM 4379 C CA . MET B 1 212 ? 4.77 30.422 21.906 1 98.88 212 MET B CA 1
ATOM 4380 C C . MET B 1 212 ? 4.984 28.922 21.781 1 98.88 212 MET B C 1
ATOM 4382 O O . MET B 1 212 ? 6.016 28.406 22.203 1 98.88 212 MET B O 1
ATOM 4386 N N . VAL B 1 213 ? 4.035 28.25 21.219 1 98.94 213 VAL B N 1
ATOM 4387 C CA . VAL B 1 213 ? 4.129 26.812 21.016 1 98.94 213 VAL B CA 1
ATOM 4388 C C . VAL B 1 213 ? 5.309 26.484 20.094 1 98.94 213 VAL B C 1
ATOM 4390 O O . VAL B 1 213 ? 6.098 25.594 20.391 1 98.94 213 VAL B O 1
ATOM 4393 N N . PHE B 1 214 ? 5.445 27.234 19.031 1 98.94 214 PHE B N 1
ATOM 4394 C CA . PHE B 1 214 ? 6.555 27.016 18.109 1 98.94 214 PHE B CA 1
ATOM 4395 C C . PHE B 1 214 ? 7.891 27.172 18.828 1 98.94 214 PHE B C 1
ATOM 4397 O O . PHE B 1 214 ? 8.781 26.328 18.656 1 98.94 214 PHE B O 1
ATOM 4404 N N . ARG B 1 215 ? 8 28.219 19.594 1 98.81 215 ARG B N 1
ATOM 4405 C CA . ARG B 1 215 ? 9.242 28.484 20.328 1 98.81 215 ARG B CA 1
ATOM 4406 C C . ARG B 1 215 ? 9.578 27.328 21.266 1 98.81 215 ARG B C 1
ATOM 4408 O O . ARG B 1 215 ? 10.742 26.938 21.391 1 98.81 215 ARG B O 1
ATOM 4415 N N . GLU B 1 216 ? 8.562 26.891 21.938 1 98.81 216 GLU B N 1
ATOM 4416 C CA . GLU B 1 216 ? 8.773 25.797 22.891 1 98.81 216 GLU B CA 1
ATOM 4417 C C . GLU B 1 216 ? 9.195 24.516 22.188 1 98.81 216 GLU B C 1
ATOM 4419 O O . GLU B 1 216 ? 10.047 23.781 22.688 1 98.81 216 GLU B O 1
ATOM 4424 N N . ILE B 1 217 ? 8.57 24.219 21.047 1 98.94 217 ILE B N 1
ATOM 4425 C CA . ILE B 1 217 ? 8.961 23.062 20.266 1 98.94 217 ILE B CA 1
ATOM 4426 C C . ILE B 1 217 ? 10.398 23.219 19.781 1 98.94 217 ILE B C 1
ATOM 4428 O O . ILE B 1 217 ? 11.211 22.297 19.922 1 98.94 217 ILE B O 1
ATOM 4432 N N . ARG B 1 218 ? 10.703 24.359 19.203 1 98.69 218 ARG B N 1
ATOM 4433 C CA . ARG B 1 218 ? 12.047 24.625 18.703 1 98.69 218 ARG B CA 1
ATOM 4434 C C . ARG B 1 218 ? 13.094 24.453 19.781 1 98.69 218 ARG B C 1
ATOM 4436 O O . ARG B 1 218 ? 14.164 23.891 19.531 1 98.69 218 ARG B O 1
ATOM 4443 N N . ALA B 1 219 ? 12.805 24.812 20.969 1 98.25 219 ALA B N 1
ATOM 4444 C CA . ALA B 1 219 ? 13.75 24.828 22.094 1 98.25 219 ALA B CA 1
ATOM 4445 C C . ALA B 1 219 ? 14.156 23.422 22.484 1 98.25 219 ALA B C 1
ATOM 4447 O O . ALA B 1 219 ? 15.258 23.203 23 1 98.25 219 ALA B O 1
ATOM 4448 N N . VAL B 1 220 ? 13.312 22.453 22.25 1 98.38 220 VAL B N 1
ATOM 4449 C CA . VAL B 1 220 ? 13.609 21.125 22.75 1 98.38 220 VAL B CA 1
ATOM 4450 C C . VAL B 1 220 ? 14.18 20.266 21.625 1 98.38 220 VAL B C 1
ATOM 4452 O O . VAL B 1 220 ? 14.719 19.172 21.875 1 98.38 220 VAL B O 1
ATOM 4455 N N . LEU B 1 221 ? 14.031 20.688 20.422 1 98.38 221 LEU B N 1
ATOM 4456 C CA . LEU B 1 221 ? 14.57 19.938 19.297 1 98.38 221 LEU B CA 1
ATOM 4457 C C . LEU B 1 221 ? 16.047 20.281 19.062 1 98.38 221 LEU B C 1
ATOM 4459 O O . LEU B 1 221 ? 16.453 21.422 19.266 1 98.38 221 LEU B O 1
ATOM 4463 N N . PRO B 1 222 ? 16.875 19.328 18.625 1 97.56 222 PRO B N 1
ATOM 4464 C CA . PRO B 1 222 ? 18.281 19.609 18.312 1 97.56 222 PRO B CA 1
ATOM 4465 C C . PRO B 1 222 ? 18.438 20.688 17.25 1 97.56 222 PRO B C 1
ATOM 4467 O O . PRO B 1 222 ? 17.562 20.859 16.406 1 97.56 222 PRO B O 1
ATOM 4470 N N . GLN B 1 223 ? 19.578 21.359 17.297 1 95.88 223 GLN B N 1
ATOM 4471 C CA . GLN B 1 223 ? 19.891 22.359 16.297 1 95.88 223 GLN B CA 1
ATOM 4472 C C . GLN B 1 223 ? 19.844 21.766 14.891 1 95.88 223 GLN B C 1
ATOM 4474 O O . GLN B 1 223 ? 20.406 20.703 14.648 1 95.88 223 GLN B O 1
ATOM 4479 N N . GLY B 1 224 ? 19.125 22.391 14.117 1 96.25 224 GLY B N 1
ATOM 4480 C CA . GLY B 1 224 ? 19.062 21.953 12.727 1 96.25 224 GLY B CA 1
ATOM 4481 C C . GLY B 1 224 ? 17.984 20.922 12.469 1 96.25 224 GLY B C 1
ATOM 4482 O O . GLY B 1 224 ? 17.703 20.594 11.312 1 96.25 224 GLY B O 1
ATOM 4483 N N . PHE B 1 225 ? 17.391 20.359 13.562 1 98.44 225 PHE B N 1
ATOM 4484 C CA . PHE B 1 225 ? 16.281 19.438 13.375 1 98.44 225 PHE B CA 1
ATOM 4485 C C . PHE B 1 225 ? 15.109 20.141 12.695 1 98.44 225 PHE B C 1
ATOM 4487 O O . PHE B 1 225 ? 14.656 21.203 13.164 1 98.44 225 PHE B O 1
ATOM 4494 N N . PRO B 1 226 ? 14.664 19.625 11.562 1 98.75 226 PRO B N 1
ATOM 4495 C CA . PRO B 1 226 ? 13.648 20.359 10.789 1 98.75 226 PRO B CA 1
ATOM 4496 C C . PRO B 1 226 ? 12.336 20.516 11.555 1 98.75 226 PRO B C 1
ATOM 4498 O O . PRO B 1 226 ? 11.82 19.547 12.125 1 98.75 226 PRO B O 1
ATOM 4501 N N . LEU B 1 227 ? 11.867 21.703 11.594 1 98.88 227 LEU B N 1
ATOM 4502 C CA . LEU B 1 227 ? 10.586 22.078 12.172 1 98.88 227 LEU B CA 1
ATOM 4503 C C . LEU B 1 227 ? 9.805 22.984 11.227 1 98.88 227 LEU B C 1
ATOM 4505 O O . LEU B 1 227 ? 10.297 24.047 10.82 1 98.88 227 LEU B O 1
ATOM 4509 N N . GLY B 1 228 ? 8.664 22.469 10.75 1 98.88 228 GLY B N 1
ATOM 4510 C CA . GLY B 1 228 ? 7.797 23.25 9.883 1 98.88 228 GLY B CA 1
ATOM 4511 C C . GLY B 1 228 ? 6.434 23.531 10.492 1 98.88 228 GLY B C 1
ATOM 4512 O O . GLY B 1 228 ? 6.133 23.062 11.594 1 98.88 228 GLY B O 1
ATOM 4513 N N . VAL B 1 229 ? 5.641 24.375 9.836 1 98.94 229 VAL B N 1
ATOM 4514 C CA . VAL B 1 229 ? 4.301 24.75 10.281 1 98.94 229 VAL B CA 1
ATOM 4515 C C . VAL B 1 229 ? 3.32 24.641 9.117 1 98.94 229 VAL B C 1
ATOM 4517 O O . VAL B 1 229 ? 3.617 25.078 8 1 98.94 229 VAL B O 1
ATOM 4520 N N . ARG B 1 230 ? 2.238 23.969 9.336 1 98.94 230 ARG B N 1
ATOM 4521 C CA . ARG B 1 230 ? 1.154 23.969 8.359 1 98.94 230 ARG B CA 1
ATOM 4522 C C . ARG B 1 230 ? 0.118 25.047 8.688 1 98.94 230 ARG B C 1
ATOM 4524 O O . ARG B 1 230 ? -0.314 25.156 9.836 1 98.94 230 ARG B O 1
ATOM 4531 N N . ILE B 1 231 ? -0.312 25.828 7.691 1 98.94 231 ILE B N 1
ATOM 4532 C CA . ILE B 1 231 ? -1.229 26.938 7.98 1 98.94 231 ILE B CA 1
ATOM 4533 C C . ILE B 1 231 ? -2.402 26.891 7.004 1 98.94 231 ILE B C 1
ATOM 4535 O O . ILE B 1 231 ? -2.312 26.281 5.938 1 98.94 231 ILE B O 1
ATOM 4539 N N . SER B 1 232 ? -3.514 27.469 7.414 1 98.88 232 SER B N 1
ATOM 4540 C CA . SER B 1 232 ? -4.527 27.969 6.492 1 98.88 232 SER B CA 1
ATOM 4541 C C . SER B 1 232 ? -4.266 29.422 6.121 1 98.88 232 SER B C 1
ATOM 4543 O O . SER B 1 232 ? -4.352 30.312 6.969 1 98.88 232 SER B O 1
ATOM 4545 N N . ALA B 1 233 ? -4.051 29.609 4.895 1 98.69 233 ALA B N 1
ATOM 4546 C CA . ALA B 1 233 ? -3.656 30.938 4.441 1 98.69 233 ALA B CA 1
ATOM 4547 C C . ALA B 1 233 ? -4.812 31.938 4.57 1 98.69 233 ALA B C 1
ATOM 4549 O O . ALA B 1 233 ? -4.594 33.125 4.707 1 98.69 233 ALA B O 1
ATOM 4550 N N . THR B 1 234 ? -5.988 31.422 4.5 1 98.56 234 THR B N 1
ATOM 4551 C CA . THR B 1 234 ? -7.188 32.25 4.613 1 98.56 234 THR B CA 1
ATOM 4552 C C . THR B 1 234 ? -8.367 31.406 5.129 1 98.56 234 THR B C 1
ATOM 4554 O O . THR B 1 234 ? -8.414 30.203 4.918 1 98.56 234 THR B O 1
ATOM 4557 N N . ASP B 1 235 ? -9.297 32.156 5.746 1 98.5 235 ASP B N 1
ATOM 4558 C CA . ASP B 1 235 ? -10.523 31.531 6.207 1 98.5 235 ASP B CA 1
ATOM 4559 C C . ASP B 1 235 ? -11.555 31.438 5.082 1 98.5 235 ASP B C 1
ATOM 4561 O O . ASP B 1 235 ? -12.562 30.734 5.207 1 98.5 235 ASP B O 1
ATOM 4565 N N . TRP B 1 236 ? -11.344 32.125 4.035 1 97.94 236 TRP B N 1
ATOM 4566 C CA . TRP B 1 236 ? -12.281 32.281 2.926 1 97.94 236 TRP B CA 1
ATOM 4567 C C . TRP B 1 236 ? -13.562 32.969 3.377 1 97.94 236 TRP B C 1
ATOM 4569 O O . TRP B 1 236 ? -14.656 32.656 2.92 1 97.94 236 TRP B O 1
ATOM 4579 N N . ILE B 1 237 ? -13.422 33.75 4.379 1 96.88 237 ILE B N 1
ATOM 4580 C CA . ILE B 1 237 ? -14.5 34.594 4.93 1 96.88 237 ILE B CA 1
ATOM 4581 C C . ILE B 1 237 ? -14 36 5.16 1 96.88 237 ILE B C 1
ATOM 4583 O O . ILE B 1 237 ? -12.93 36.219 5.727 1 96.88 237 ILE B O 1
ATOM 4587 N N . GLU B 1 238 ? -14.875 36.969 4.73 1 95.19 238 GLU B N 1
ATOM 4588 C CA . GLU B 1 238 ? -14.523 38.344 5 1 95.19 238 GLU B CA 1
ATOM 4589 C C . GLU B 1 238 ? -14.445 38.625 6.5 1 95.19 238 GLU B C 1
ATOM 4591 O O . GLU B 1 238 ? -15.289 38.156 7.266 1 95.19 238 GLU B O 1
ATOM 4596 N N . GLY B 1 239 ? -13.359 39.312 6.816 1 95.62 239 GLY B N 1
ATOM 4597 C CA . GLY B 1 239 ? -13.211 39.688 8.219 1 95.62 239 GLY B CA 1
ATOM 4598 C C . GLY B 1 239 ? -12.461 38.656 9.031 1 95.62 239 GLY B C 1
ATOM 4599 O O . GLY B 1 239 ? -12.188 38.844 10.211 1 95.62 239 GLY B O 1
ATOM 4600 N N . GLY B 1 240 ? -12.172 37.531 8.445 1 97.62 240 GLY B N 1
ATOM 4601 C CA . GLY B 1 240 ? -11.43 36.469 9.117 1 97.62 240 GLY B CA 1
ATOM 4602 C C . GLY B 1 240 ? -9.938 36.531 8.859 1 97.62 240 GLY B C 1
ATOM 4603 O O . GLY B 1 240 ? -9.398 37.594 8.531 1 97.62 240 GLY B O 1
ATOM 4604 N N . TRP B 1 241 ? -9.258 35.438 9.203 1 98.56 241 TRP B N 1
ATOM 4605 C CA . TRP B 1 241 ? -7.855 35.281 8.859 1 98.56 241 TRP B CA 1
ATOM 4606 C C . TRP B 1 241 ? -7.648 35.344 7.355 1 98.56 241 TRP B C 1
ATOM 4608 O O . TRP B 1 241 ? -8.445 34.781 6.586 1 98.56 241 TRP B O 1
ATOM 4618 N N . ASP B 1 242 ? -6.652 36.094 6.926 1 98.44 242 ASP B N 1
ATOM 4619 C CA . ASP B 1 242 ? -6.445 36.281 5.492 1 98.44 242 ASP B CA 1
ATOM 4620 C C . ASP B 1 242 ? -4.965 36.156 5.129 1 98.44 242 ASP B C 1
ATOM 4622 O O . ASP B 1 242 ? -4.133 35.875 5.988 1 98.44 242 ASP B O 1
ATOM 4626 N N . LEU B 1 243 ? -4.672 36.312 3.885 1 98.69 243 LEU B N 1
ATOM 4627 C CA . LEU B 1 243 ? -3.34 36.062 3.346 1 98.69 243 LEU B CA 1
ATOM 4628 C C . LEU B 1 243 ? -2.33 37.062 3.916 1 98.69 243 LEU B C 1
ATOM 4630 O O . LEU B 1 243 ? -1.179 36.688 4.176 1 98.69 243 LEU B O 1
ATOM 4634 N N . GLU B 1 244 ? -2.727 38.281 4.121 1 98.5 244 GLU B N 1
ATOM 4635 C CA . GLU B 1 244 ? -1.827 39.281 4.684 1 98.5 244 GLU B CA 1
ATOM 4636 C C . GLU B 1 244 ? -1.399 38.906 6.098 1 98.5 244 GLU B C 1
ATOM 4638 O O . GLU B 1 244 ? -0.22 39 6.445 1 98.5 244 GLU B O 1
ATOM 4643 N N . GLN B 1 245 ? -2.352 38.531 6.891 1 98.88 245 GLN B N 1
ATOM 4644 C CA . GLN B 1 245 ? -2.045 38.094 8.25 1 98.88 245 GLN B CA 1
ATOM 4645 C C . GLN B 1 245 ? -1.155 36.844 8.234 1 98.88 245 GLN B C 1
ATOM 4647 O O . GLN B 1 245 ? -0.21 36.75 9.023 1 98.88 245 GLN B O 1
ATOM 4652 N N . SER B 1 246 ? -1.442 35.906 7.328 1 98.88 246 SER B N 1
ATOM 4653 C CA . SER B 1 246 ? -0.611 34.719 7.172 1 98.88 246 SER B CA 1
ATOM 4654 C C . SER B 1 246 ? 0.825 35.094 6.816 1 98.88 246 SER B C 1
ATOM 4656 O O . SER B 1 246 ? 1.77 34.438 7.266 1 98.88 246 SER B O 1
ATOM 4658 N N . THR B 1 247 ? 0.973 36.062 5.996 1 98.88 247 THR B N 1
ATOM 4659 C CA . THR B 1 247 ? 2.299 36.531 5.586 1 98.88 247 THR B CA 1
ATOM 4660 C C . THR B 1 247 ? 3.076 37.062 6.777 1 98.88 247 THR B C 1
ATOM 4662 O O . THR B 1 247 ? 4.258 36.75 6.949 1 98.88 247 THR B O 1
ATOM 4665 N N . VAL B 1 248 ? 2.408 37.844 7.629 1 98.88 248 VAL B N 1
ATOM 4666 C CA . VAL B 1 248 ? 3.029 38.344 8.844 1 98.88 248 VAL B CA 1
ATOM 4667 C C . VAL B 1 248 ? 3.42 37.188 9.758 1 98.88 248 VAL B C 1
ATOM 4669 O O . VAL B 1 248 ? 4.535 37.156 10.289 1 98.88 248 VAL B O 1
ATOM 4672 N N . PHE B 1 249 ? 2.543 36.281 9.945 1 98.94 249 PHE B N 1
ATOM 4673 C CA . PHE B 1 249 ? 2.781 35.094 10.773 1 98.94 249 PHE B CA 1
ATOM 4674 C C . PHE B 1 249 ? 3.969 34.312 10.258 1 98.94 249 PHE B C 1
ATOM 4676 O O . PHE B 1 249 ? 4.84 33.906 11.031 1 98.94 249 PHE B O 1
ATOM 4683 N N . ALA B 1 250 ? 4.031 34.094 8.93 1 98.88 250 ALA B N 1
ATOM 4684 C CA . ALA B 1 250 ? 5.125 33.344 8.289 1 98.88 250 ALA B CA 1
ATOM 4685 C C . ALA B 1 250 ? 6.461 34.062 8.531 1 98.88 250 ALA B C 1
ATOM 4687 O O . ALA B 1 250 ? 7.469 33.375 8.812 1 98.88 250 ALA B O 1
ATOM 4688 N N . ALA B 1 251 ? 6.453 35.344 8.406 1 98.75 251 ALA B N 1
ATOM 4689 C CA . ALA B 1 251 ? 7.672 36.125 8.641 1 98.75 251 ALA B CA 1
ATOM 4690 C C . ALA B 1 251 ? 8.156 35.969 10.078 1 98.75 251 ALA B C 1
ATOM 4692 O O . ALA B 1 251 ? 9.359 35.812 10.32 1 98.75 251 ALA B O 1
ATOM 4693 N N . ARG B 1 252 ? 7.227 36.031 11.047 1 98.81 252 ARG B N 1
ATOM 4694 C CA . ARG B 1 252 ? 7.582 35.844 12.453 1 98.81 252 ARG B CA 1
ATOM 4695 C C . ARG B 1 252 ? 8.148 34.438 12.688 1 98.81 252 ARG B C 1
ATOM 4697 O O . ARG B 1 252 ? 9.125 34.281 13.422 1 98.81 252 ARG B O 1
ATOM 4704 N N . LEU B 1 253 ? 7.516 33.438 12.102 1 98.88 253 LEU B N 1
ATOM 4705 C CA . LEU B 1 253 ? 7.98 32.062 12.219 1 98.88 253 LEU B CA 1
ATOM 4706 C C . LEU B 1 253 ? 9.383 31.922 11.641 1 98.88 253 LEU B C 1
ATOM 4708 O O . LEU B 1 253 ? 10.219 31.203 12.203 1 98.88 253 LEU B O 1
ATOM 4712 N N . LYS B 1 254 ? 9.617 32.531 10.508 1 98.44 254 LYS B N 1
ATOM 4713 C CA . LYS B 1 254 ? 10.945 32.5 9.898 1 98.44 254 LYS B CA 1
ATOM 4714 C C . LYS B 1 254 ? 12 33.031 10.852 1 98.44 254 LYS B C 1
ATOM 4716 O O . LYS B 1 254 ? 13.07 32.438 11 1 98.44 254 LYS B O 1
ATOM 4721 N N . GLU B 1 255 ? 11.672 34.125 11.492 1 98.12 255 GLU B N 1
ATOM 4722 C CA . GLU B 1 255 ? 12.578 34.719 12.469 1 98.12 255 GLU B CA 1
ATOM 4723 C C . GLU B 1 255 ? 12.883 33.781 13.609 1 98.12 255 GLU B C 1
ATOM 4725 O O . GLU B 1 255 ? 13.977 33.812 14.18 1 98.12 255 GLU B O 1
ATOM 4730 N N . LEU B 1 256 ? 11.914 32.938 13.898 1 98.12 256 LEU B N 1
ATOM 4731 C CA . LEU B 1 256 ? 12.047 32 15.023 1 98.12 256 LEU B CA 1
ATOM 4732 C C . LEU B 1 256 ? 12.711 30.703 14.578 1 98.12 256 LEU B C 1
ATOM 4734 O O . LEU B 1 256 ? 12.906 29.797 15.391 1 98.12 256 LEU B O 1
ATOM 4738 N N . GLY B 1 257 ? 13.023 30.547 13.289 1 97.56 257 GLY B N 1
ATOM 4739 C CA . GLY B 1 257 ? 13.766 29.391 12.828 1 97.56 257 GLY B CA 1
ATOM 4740 C C . GLY B 1 257 ? 12.891 28.312 12.211 1 97.56 257 GLY B C 1
ATOM 4741 O O . GLY B 1 257 ? 13.242 27.141 12.219 1 97.56 257 GLY B O 1
ATOM 4742 N N . CYS B 1 258 ? 11.75 28.703 11.719 1 98.62 258 CYS B N 1
ATOM 4743 C CA . CYS B 1 258 ? 10.891 27.766 10.992 1 98.62 258 CYS B CA 1
ATOM 4744 C C . CYS B 1 258 ? 11.531 27.359 9.68 1 98.62 258 CYS B C 1
ATOM 4746 O O . CYS B 1 258 ? 11.992 28.203 8.906 1 98.62 258 CYS B O 1
ATOM 4748 N N . ASP B 1 259 ? 11.555 26.047 9.375 1 98.75 259 ASP B N 1
ATOM 4749 C CA . ASP B 1 259 ? 12.305 25.547 8.227 1 98.75 259 ASP B CA 1
ATOM 4750 C C . ASP B 1 259 ? 11.43 25.531 6.973 1 98.75 259 ASP B C 1
ATOM 4752 O O . ASP B 1 259 ? 11.945 25.578 5.855 1 98.75 259 ASP B O 1
ATOM 4756 N N . TYR B 1 260 ? 10.125 25.406 7.148 1 98.88 260 TYR B N 1
ATOM 4757 C CA . TYR B 1 260 ? 9.211 25.469 6.008 1 98.88 260 TYR B CA 1
ATOM 4758 C C . TYR B 1 260 ? 7.801 25.828 6.461 1 98.88 260 TYR B C 1
ATOM 4760 O O . TYR B 1 260 ? 7.453 25.641 7.633 1 98.88 260 TYR B O 1
ATOM 4768 N N . ILE B 1 261 ? 7.027 26.359 5.57 1 98.88 261 ILE B N 1
ATOM 4769 C CA . ILE B 1 261 ? 5.605 26.578 5.797 1 98.88 261 ILE B CA 1
ATOM 4770 C C . ILE B 1 261 ? 4.793 25.797 4.766 1 98.88 261 ILE B C 1
ATOM 4772 O O . ILE B 1 261 ? 5.039 25.906 3.562 1 98.88 261 ILE B O 1
ATOM 4776 N N . HIS B 1 262 ? 3.971 24.906 5.211 1 98.94 262 HIS B N 1
ATOM 4777 C CA . HIS B 1 262 ? 3.045 24.094 4.438 1 98.94 262 HIS B CA 1
ATOM 4778 C C . HIS B 1 262 ? 1.693 24.781 4.285 1 98.94 262 HIS B C 1
ATOM 4780 O O . HIS B 1 262 ? 0.916 24.844 5.242 1 98.94 262 HIS B O 1
ATOM 4786 N N . VAL B 1 263 ? 1.317 25.25 3.051 1 98.94 263 VAL B N 1
ATOM 4787 C CA . VAL B 1 263 ? 0.303 26.297 2.912 1 98.94 263 VAL B CA 1
ATOM 4788 C C . VAL B 1 263 ? -0.986 25.688 2.363 1 98.94 263 VAL B C 1
ATOM 4790 O O . VAL B 1 263 ? -1.098 25.438 1.16 1 98.94 263 VAL B O 1
ATOM 4793 N N . SER B 1 264 ? -1.898 25.516 3.205 1 98.56 264 SER B N 1
ATOM 4794 C CA . SER B 1 264 ? -3.273 25.156 2.869 1 98.56 264 SER B CA 1
ATOM 4795 C C . SER B 1 264 ? -4.211 26.344 3.041 1 98.56 264 SER B C 1
ATOM 4797 O O . SER B 1 264 ? -3.816 27.484 2.811 1 98.56 264 SER B O 1
ATOM 4799 N N . SER B 1 265 ? -5.539 26.094 3.188 1 98.31 265 SER B N 1
ATOM 4800 C CA . SER B 1 265 ? -6.516 27.141 3.459 1 98.31 265 SER B CA 1
ATOM 4801 C C . SER B 1 265 ? -7.789 26.562 4.07 1 98.31 265 SER B C 1
ATOM 4803 O O . SER B 1 265 ? -8.023 25.359 4 1 98.31 265 SER B O 1
ATOM 4805 N N . GLY B 1 266 ? -8.5 27.422 4.691 1 97.94 266 GLY B N 1
ATOM 4806 C CA . GLY B 1 266 ? -9.852 27.125 5.133 1 97.94 266 GLY B CA 1
ATOM 4807 C C . GLY B 1 266 ? -9.906 26.234 6.359 1 97.94 266 GLY B C 1
ATOM 4808 O O . GLY B 1 266 ? -8.914 26.109 7.082 1 97.94 266 GLY B O 1
ATOM 4809 N N . GLY B 1 267 ? -11.102 25.766 6.715 1 97.5 267 GLY B N 1
ATOM 4810 C CA . GLY B 1 267 ? -11.352 24.797 7.762 1 97.5 267 GLY B CA 1
ATOM 4811 C C . GLY B 1 267 ? -11.898 25.406 9.031 1 97.5 267 GLY B C 1
ATOM 4812 O O . GLY B 1 267 ? -12.406 24.703 9.906 1 97.5 267 GLY B O 1
ATOM 4813 N N . LEU B 1 268 ? -11.938 26.781 9.141 1 97.94 268 LEU B N 1
ATOM 4814 C CA . LEU B 1 268 ? -12.242 27.453 10.391 1 97.94 268 LEU B CA 1
ATOM 4815 C C . LEU B 1 268 ? -13.75 27.578 10.594 1 97.94 268 LEU B C 1
ATOM 4817 O O . LEU B 1 268 ? -14.234 27.594 11.734 1 97.94 268 LEU B O 1
ATOM 4821 N N . SER B 1 269 ? -14.438 27.672 9.5 1 96.38 269 SER B N 1
ATOM 4822 C CA . SER B 1 269 ? -15.867 27.938 9.586 1 96.38 269 SER B CA 1
ATOM 4823 C C . SER B 1 269 ? -16.641 27.172 8.523 1 96.38 269 SER B C 1
ATOM 4825 O O . SER B 1 269 ? -16.188 27.047 7.387 1 96.38 269 SER B O 1
ATOM 4827 N N . PRO B 1 270 ? -17.828 26.688 8.93 1 94.38 270 PRO B N 1
ATOM 4828 C CA . PRO B 1 270 ? -18.688 26.047 7.922 1 94.38 270 PRO B CA 1
ATOM 4829 C C . PRO B 1 270 ? -19.203 27.031 6.871 1 94.38 270 PRO B C 1
ATOM 4831 O O . PRO B 1 270 ? -19.734 26.609 5.84 1 94.38 270 PRO B O 1
ATOM 4834 N N . LEU B 1 271 ? -19.031 28.359 7.098 1 94.88 271 LEU B N 1
ATOM 4835 C CA . LEU B 1 271 ? -19.547 29.375 6.195 1 94.88 271 LEU B CA 1
ATOM 4836 C C . LEU B 1 271 ? -18.516 29.734 5.129 1 94.88 271 LEU B C 1
ATOM 4838 O O . LEU B 1 271 ? -18.781 30.562 4.258 1 94.88 271 LEU B O 1
ATOM 4842 N N . GLN B 1 272 ? -17.359 29.141 5.242 1 96.5 272 GLN B N 1
ATOM 4843 C CA . GLN B 1 272 ? -16.312 29.422 4.262 1 96.5 272 GLN B CA 1
ATOM 4844 C C . GLN B 1 272 ? -16.812 29.188 2.84 1 96.5 272 GLN B C 1
ATOM 4846 O O . GLN B 1 272 ? -17.641 28.297 2.602 1 96.5 272 GLN B O 1
ATOM 4851 N N . LYS B 1 273 ? -16.375 30.016 1.881 1 95.44 273 LYS B N 1
ATOM 4852 C CA . LYS B 1 273 ? -16.703 29.891 0.463 1 95.44 273 LYS B CA 1
ATOM 4853 C C . LYS B 1 273 ? -15.445 29.594 -0.364 1 95.44 273 LYS B C 1
ATOM 4855 O O . LYS B 1 273 ? -14.836 30.5 -0.923 1 95.44 273 LYS B O 1
ATOM 4860 N N . ILE B 1 274 ? -15.164 28.297 -0.443 1 92.94 274 ILE B N 1
ATOM 4861 C CA . ILE B 1 274 ? -13.984 27.859 -1.183 1 92.94 274 ILE B CA 1
ATOM 4862 C C . ILE B 1 274 ? -14.352 27.609 -2.641 1 92.94 274 ILE B C 1
ATOM 4864 O O . ILE B 1 274 ? -15.414 27.031 -2.926 1 92.94 274 ILE B O 1
ATOM 4868 N N . LYS B 1 275 ? -13.656 28.047 -3.582 1 87.44 275 LYS B N 1
ATOM 4869 C CA . LYS B 1 275 ? -13.773 27.719 -5 1 87.44 275 LYS B CA 1
ATOM 4870 C C . LYS B 1 275 ? -12.641 26.781 -5.434 1 87.44 275 LYS B C 1
ATOM 4872 O O . LYS B 1 275 ? -11.586 27.234 -5.875 1 87.44 275 LYS B O 1
ATOM 4877 N N . PRO B 1 276 ? -12.953 25.484 -5.344 1 86 276 PRO B N 1
ATOM 4878 C CA . PRO B 1 276 ? -11.859 24.547 -5.605 1 86 276 PRO B CA 1
ATOM 4879 C C . PRO B 1 276 ? -11.555 24.406 -7.094 1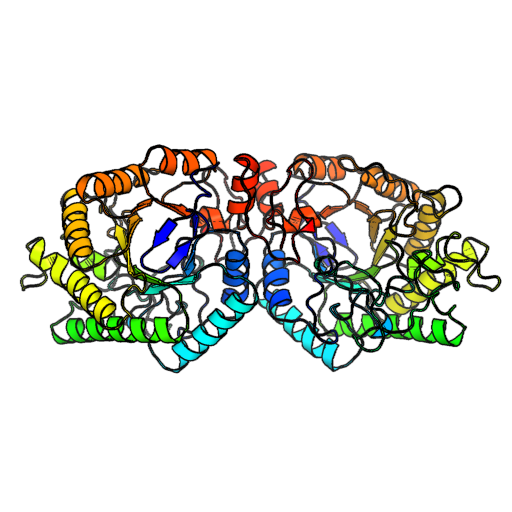 86 276 PRO B C 1
ATOM 4881 O O . PRO B 1 276 ? -12.469 24.453 -7.926 1 86 276 PRO B O 1
ATOM 4884 N N . GLY B 1 277 ? -10.391 24.438 -7.5 1 90.44 277 GLY B N 1
ATOM 4885 C CA . GLY B 1 277 ? -9.82 24.125 -8.797 1 90.44 277 GLY B CA 1
ATOM 4886 C C . GLY B 1 277 ? -8.391 23.625 -8.719 1 90.44 277 GLY B C 1
ATOM 4887 O O . GLY B 1 277 ? -7.801 23.594 -7.637 1 90.44 277 GLY B O 1
ATOM 4888 N N . PRO B 1 278 ? -7.945 23.109 -9.812 1 92.88 278 PRO B N 1
ATOM 4889 C CA . PRO B 1 278 ? -6.555 22.641 -9.797 1 92.88 278 PRO B CA 1
ATOM 4890 C C . PRO B 1 278 ? -5.59 23.703 -9.266 1 92.88 278 PRO B C 1
ATOM 4892 O O . PRO B 1 278 ? -5.52 24.812 -9.812 1 92.88 278 PRO B O 1
ATOM 4895 N N . GLY B 1 279 ? -4.938 23.359 -8.195 1 95.44 279 GLY B N 1
ATOM 4896 C CA . GLY B 1 279 ? -3.92 24.25 -7.664 1 95.44 279 GLY B CA 1
ATOM 4897 C C . GLY B 1 279 ? -4.5 25.5 -7.016 1 95.44 279 GLY B C 1
ATOM 4898 O O . GLY B 1 279 ? -3.85 26.547 -6.973 1 95.44 279 GLY B O 1
ATOM 4899 N N . TYR B 1 280 ? -5.695 25.422 -6.449 1 95.69 280 TYR B N 1
ATOM 4900 C CA . TYR B 1 280 ? -6.41 26.609 -5.98 1 95.69 280 TYR B CA 1
ATOM 4901 C C . TYR B 1 280 ? -5.711 27.234 -4.777 1 95.69 280 TYR B C 1
ATOM 4903 O O . TYR B 1 280 ? -5.938 28.391 -4.453 1 95.69 280 TYR B O 1
ATOM 4911 N N . GLN B 1 281 ? -4.77 26.5 -4.16 1 98 281 GLN B N 1
ATOM 4912 C CA . GLN B 1 281 ? -4.082 27.016 -2.982 1 98 281 GLN B CA 1
ATOM 4913 C C . GLN B 1 281 ? -2.658 27.453 -3.324 1 98 281 GLN B C 1
ATOM 4915 O O . GLN B 1 281 ? -1.97 28.047 -2.494 1 98 281 GLN B O 1
ATOM 4920 N N . VAL B 1 282 ? -2.172 27.141 -4.527 1 98.62 282 VAL B N 1
ATOM 4921 C CA . VAL B 1 282 ? -0.786 27.359 -4.93 1 98.62 282 VAL B CA 1
ATOM 4922 C C . VAL B 1 282 ? -0.457 28.844 -4.867 1 98.62 282 VAL B C 1
ATOM 4924 O O . VAL B 1 282 ? 0.62 29.234 -4.406 1 98.62 282 VAL B O 1
ATOM 4927 N N . PRO B 1 283 ? -1.397 29.766 -5.266 1 98.5 283 PRO B N 1
ATOM 4928 C CA . PRO B 1 283 ? -1.083 31.188 -5.223 1 98.5 283 PRO B CA 1
ATOM 4929 C C . PRO B 1 283 ? -0.771 31.688 -3.811 1 98.5 283 PRO B C 1
ATOM 4931 O O . PRO B 1 283 ? 0.013 32.625 -3.639 1 98.5 283 PRO B O 1
ATOM 4934 N N . PHE B 1 284 ? -1.346 31.078 -2.771 1 98.81 284 PHE B N 1
ATOM 4935 C CA . PHE B 1 284 ? -1.057 31.484 -1.398 1 98.81 284 PHE B CA 1
ATOM 4936 C C . PHE B 1 284 ? 0.391 31.172 -1.039 1 98.81 284 PHE B C 1
ATOM 4938 O O . PHE B 1 284 ? 1.085 32 -0.456 1 98.81 284 PHE B O 1
ATOM 4945 N N . ALA B 1 285 ? 0.846 29.953 -1.387 1 98.88 285 ALA B N 1
ATOM 4946 C CA . ALA B 1 285 ? 2.232 29.578 -1.142 1 98.88 285 ALA B CA 1
ATOM 4947 C C . ALA B 1 285 ? 3.197 30.484 -1.891 1 98.88 285 ALA B C 1
ATOM 4949 O O . ALA B 1 285 ? 4.211 30.922 -1.334 1 98.88 285 ALA B O 1
ATOM 4950 N N . ALA B 1 286 ? 2.852 30.766 -3.123 1 98.88 286 ALA B N 1
ATOM 4951 C CA . ALA B 1 286 ? 3.688 31.625 -3.955 1 98.88 286 ALA B CA 1
ATOM 4952 C C . ALA B 1 286 ? 3.84 33 -3.332 1 98.88 286 ALA B C 1
ATOM 4954 O O . ALA B 1 286 ? 4.941 33.562 -3.295 1 98.88 286 ALA B O 1
ATOM 4955 N N . HIS B 1 287 ? 2.736 33.562 -2.875 1 98.88 287 HIS B N 1
ATOM 4956 C CA . HIS B 1 287 ? 2.744 34.875 -2.258 1 98.88 287 HIS B CA 1
ATOM 4957 C C . HIS B 1 287 ? 3.619 34.906 -1.009 1 98.88 287 HIS B C 1
ATOM 4959 O O . HIS B 1 287 ? 4.465 35.781 -0.852 1 98.88 287 HIS B O 1
ATOM 4965 N N . ILE B 1 288 ? 3.445 33.938 -0.155 1 98.88 288 ILE B N 1
ATOM 4966 C CA . ILE B 1 288 ? 4.199 33.875 1.094 1 98.88 288 ILE B CA 1
ATOM 4967 C C . ILE B 1 288 ? 5.684 33.719 0.794 1 98.88 288 ILE B C 1
ATOM 4969 O O . ILE B 1 288 ? 6.527 34.375 1.417 1 98.88 288 ILE B O 1
ATOM 4973 N N . LYS B 1 289 ? 5.965 32.875 -0.14 1 98.81 289 LYS B N 1
ATOM 4974 C CA . LYS B 1 289 ? 7.352 32.688 -0.546 1 98.81 289 LYS B CA 1
ATOM 4975 C C . LYS B 1 289 ? 7.973 34 -1.032 1 98.81 289 LYS B C 1
ATOM 4977 O O . LYS B 1 289 ? 9.07 34.375 -0.61 1 98.81 289 LYS B O 1
ATOM 4982 N N . ARG B 1 290 ? 7.281 34.625 -1.906 1 98.62 290 ARG B N 1
ATOM 4983 C CA . ARG B 1 290 ? 7.773 35.875 -2.492 1 98.62 290 ARG B CA 1
ATOM 4984 C C . ARG B 1 290 ? 7.992 36.938 -1.42 1 98.62 290 ARG B C 1
ATOM 4986 O O . ARG B 1 290 ? 9.008 37.625 -1.424 1 98.62 290 ARG B O 1
ATOM 4993 N N . GLU B 1 291 ? 7.082 37.031 -0.515 1 98.69 291 GLU B N 1
ATOM 4994 C CA . GLU B 1 291 ? 7.074 38.125 0.442 1 98.69 291 GLU B CA 1
ATOM 4995 C C . GLU B 1 291 ? 8.031 37.875 1.602 1 98.69 291 GLU B C 1
ATOM 4997 O O . GLU B 1 291 ? 8.562 38.812 2.203 1 98.69 291 GLU B O 1
ATOM 5002 N N . THR B 1 292 ? 8.258 36.594 1.964 1 98.62 292 THR B N 1
ATOM 5003 C CA . THR B 1 292 ? 8.992 36.312 3.193 1 98.62 292 THR B CA 1
ATOM 5004 C C . THR B 1 292 ? 10.289 35.562 2.891 1 98.62 292 THR B C 1
ATOM 5006 O O . THR B 1 292 ? 11.18 35.5 3.74 1 98.62 292 THR B O 1
ATOM 5009 N N . GLY B 1 293 ? 10.398 34.938 1.748 1 98.31 293 GLY B N 1
ATOM 5010 C CA . GLY B 1 293 ? 11.547 34.125 1.433 1 98.31 293 GLY B CA 1
ATOM 5011 C C . GLY B 1 293 ? 11.516 32.781 2.125 1 98.31 293 GLY B C 1
ATOM 5012 O O . GLY B 1 293 ? 12.461 31.984 2.02 1 98.31 293 GLY B O 1
ATOM 5013 N N . MET B 1 294 ? 10.438 32.469 2.814 1 97.88 294 MET B N 1
ATOM 5014 C CA . MET B 1 294 ? 10.258 31.188 3.504 1 97.88 294 MET B CA 1
ATOM 5015 C C . MET B 1 294 ? 10.203 30.031 2.508 1 97.88 294 MET B C 1
ATOM 5017 O O . MET B 1 294 ? 9.633 30.156 1.427 1 97.88 294 MET B O 1
ATOM 5021 N N . THR B 1 295 ? 10.906 28.859 2.797 1 98.75 295 THR B N 1
ATOM 5022 C CA . THR B 1 295 ? 10.648 27.641 2.053 1 98.75 295 THR B CA 1
ATOM 5023 C C . THR B 1 295 ? 9.18 27.234 2.148 1 98.75 295 THR B C 1
ATOM 5025 O O . THR B 1 295 ? 8.617 27.188 3.244 1 98.75 295 THR B O 1
ATOM 5028 N N . THR B 1 296 ? 8.547 27.016 1.003 1 98.94 296 THR B N 1
ATOM 5029 C CA . THR B 1 296 ? 7.109 26.766 1.023 1 98.94 296 THR B CA 1
ATOM 5030 C C . THR B 1 296 ? 6.793 25.406 0.409 1 98.94 296 THR B C 1
ATOM 5032 O O . THR B 1 296 ? 7.492 24.953 -0.498 1 98.94 296 THR B O 1
ATOM 5035 N N . ILE B 1 297 ? 5.824 24.75 0.975 1 98.94 297 ILE B N 1
ATOM 5036 C CA . ILE B 1 297 ? 5.168 23.578 0.403 1 98.94 297 ILE B CA 1
ATOM 5037 C C . ILE B 1 297 ? 3.771 23.953 -0.086 1 98.94 297 ILE B C 1
ATOM 5039 O O . ILE B 1 297 ? 2.947 24.453 0.688 1 98.94 297 ILE B O 1
ATOM 5043 N N . ALA B 1 298 ? 3.523 23.797 -1.372 1 98.88 298 ALA B N 1
ATOM 5044 C CA . ALA B 1 298 ? 2.201 24.047 -1.94 1 98.88 298 ALA B CA 1
ATOM 5045 C C . ALA B 1 298 ? 1.371 22.766 -1.977 1 98.88 298 ALA B C 1
ATOM 5047 O O . ALA B 1 298 ? 1.901 21.688 -2.225 1 98.88 298 ALA B O 1
ATOM 5048 N N . VAL B 1 299 ? 0.138 22.922 -1.718 1 98.38 299 VAL B N 1
ATOM 5049 C CA . VAL B 1 299 ? -0.812 21.812 -1.746 1 98.38 299 VAL B CA 1
ATOM 5050 C C . VAL B 1 299 ? -2.131 22.281 -2.361 1 98.38 299 VAL B C 1
ATOM 5052 O O . VAL B 1 299 ? -2.354 23.484 -2.531 1 98.38 299 VAL B O 1
ATOM 5055 N N . GLY B 1 300 ? -3.002 21.328 -2.682 1 96.62 300 GLY B N 1
ATOM 5056 C CA . GLY B 1 300 ? -4.34 21.641 -3.16 1 96.62 300 GLY B CA 1
ATOM 5057 C C . GLY B 1 300 ? -4.57 21.219 -4.598 1 96.62 300 GLY B C 1
ATOM 5058 O O . GLY B 1 300 ? -4.223 21.953 -5.531 1 96.62 300 GLY B O 1
ATOM 5059 N N . LEU B 1 301 ? -5.188 20.188 -4.727 1 96.19 301 LEU B N 1
ATOM 5060 C CA . LEU B 1 301 ? -5.566 19.609 -6.008 1 96.19 301 LEU B CA 1
ATOM 5061 C C . LEU B 1 301 ? -4.398 19.641 -6.988 1 96.19 301 LEU B C 1
ATOM 5063 O O . LEU B 1 301 ? -4.551 20.078 -8.125 1 96.19 301 LEU B O 1
ATOM 5067 N N . ILE B 1 302 ? -3.252 19.406 -6.543 1 97.19 302 ILE B N 1
ATOM 5068 C CA . ILE B 1 302 ? -2.096 19.078 -7.367 1 97.19 302 ILE B CA 1
ATOM 5069 C C . ILE B 1 302 ? -2.107 17.578 -7.684 1 97.19 302 ILE B C 1
ATOM 5071 O O . ILE B 1 302 ? -1.788 16.75 -6.828 1 97.19 302 ILE B O 1
ATOM 5075 N N . THR B 1 303 ? -2.475 17.25 -8.945 1 96 303 THR B N 1
ATOM 5076 C CA . THR B 1 303 ? -2.762 15.844 -9.234 1 96 303 THR B CA 1
ATOM 5077 C C . THR B 1 303 ? -1.886 15.336 -10.375 1 96 303 THR B C 1
ATOM 5079 O O . THR B 1 303 ? -1.594 14.148 -10.461 1 96 303 THR B O 1
ATOM 5082 N N . GLN B 1 304 ? -1.419 16.266 -11.211 1 97.56 304 GLN B N 1
ATOM 5083 C CA . GLN B 1 304 ? -0.668 15.852 -12.391 1 97.56 304 GLN B CA 1
ATOM 5084 C C . GLN B 1 304 ? 0.821 16.141 -12.227 1 97.56 304 GLN B C 1
ATOM 5086 O O . GLN B 1 304 ? 1.2 17.172 -11.672 1 97.56 304 GLN B O 1
ATOM 5091 N N . PRO B 1 305 ? 1.613 15.234 -12.758 1 98.44 305 PRO B N 1
ATOM 5092 C CA . PRO B 1 305 ? 3.061 15.43 -12.656 1 98.44 305 PRO B CA 1
ATOM 5093 C C . PRO B 1 305 ? 3.533 16.734 -13.289 1 98.44 305 PRO B C 1
ATOM 5095 O O . PRO B 1 305 ? 4.34 17.453 -12.703 1 98.44 305 PRO B O 1
ATOM 5098 N N . ARG B 1 306 ? 3.02 17.078 -14.43 1 98.38 306 ARG B N 1
ATOM 5099 C CA . ARG B 1 306 ? 3.438 18.297 -15.133 1 98.38 306 ARG B CA 1
ATOM 5100 C C . ARG B 1 306 ? 3.016 19.547 -14.359 1 98.38 306 ARG B C 1
ATOM 5102 O O . ARG B 1 306 ? 3.723 20.547 -14.367 1 98.38 306 ARG B O 1
ATOM 5109 N N . GLN B 1 307 ? 1.858 19.438 -13.727 1 98.44 307 GLN B N 1
ATOM 5110 C CA . GLN B 1 307 ? 1.405 20.531 -12.867 1 98.44 307 GLN B CA 1
ATOM 5111 C C . GLN B 1 307 ? 2.375 20.75 -11.711 1 98.44 307 GLN B C 1
ATOM 5113 O O . GLN B 1 307 ? 2.781 21.875 -11.445 1 98.44 307 GLN B O 1
ATOM 5118 N N . ALA B 1 308 ? 2.75 19.703 -11.062 1 98.81 308 ALA B N 1
ATOM 5119 C CA . ALA B 1 308 ? 3.684 19.781 -9.938 1 98.81 308 ALA B CA 1
ATOM 5120 C C . ALA B 1 308 ? 5.043 20.297 -10.398 1 98.81 308 ALA B C 1
ATOM 5122 O O . ALA B 1 308 ? 5.645 21.156 -9.734 1 98.81 308 ALA B O 1
ATOM 5123 N N . GLU B 1 309 ? 5.512 19.781 -11.539 1 98.75 309 GLU B N 1
ATOM 5124 C CA . GLU B 1 309 ? 6.766 20.234 -12.133 1 98.75 309 GLU B CA 1
ATOM 5125 C C . GLU B 1 309 ? 6.75 21.734 -12.391 1 98.75 309 GLU B C 1
ATOM 5127 O O . GLU B 1 309 ? 7.715 22.438 -12.078 1 98.75 309 GLU B O 1
ATOM 5132 N N . GLU B 1 310 ? 5.656 22.172 -12.922 1 98.62 310 GLU B N 1
ATOM 5133 C CA . GLU B 1 310 ? 5.527 23.594 -13.258 1 98.62 310 GLU B CA 1
ATOM 5134 C C . GLU B 1 310 ? 5.531 24.453 -12.008 1 98.62 310 GLU B C 1
ATOM 5136 O O . GLU B 1 310 ? 6.109 25.547 -12.008 1 98.62 310 GLU B O 1
ATOM 5141 N N . ILE B 1 311 ? 4.895 24.016 -10.945 1 98.81 311 ILE B N 1
ATOM 5142 C CA . ILE B 1 311 ? 4.848 24.75 -9.688 1 98.81 311 ILE B CA 1
ATOM 5143 C C . ILE B 1 311 ? 6.27 24.969 -9.164 1 98.81 311 ILE B C 1
ATOM 5145 O O . ILE B 1 311 ? 6.609 26.062 -8.727 1 98.81 311 ILE B O 1
ATOM 5149 N N . ILE B 1 312 ? 7.148 23.969 -9.305 1 98.88 312 ILE B N 1
ATOM 5150 C CA . ILE B 1 312 ? 8.516 24.031 -8.805 1 98.88 312 ILE B CA 1
ATOM 5151 C C . ILE B 1 312 ? 9.375 24.875 -9.75 1 98.88 312 ILE B C 1
ATOM 5153 O O . ILE B 1 312 ? 10.086 25.781 -9.305 1 98.88 312 ILE B O 1
ATOM 5157 N N . THR B 1 313 ? 9.242 24.672 -11.062 1 98.44 313 THR B N 1
ATOM 5158 C CA . THR B 1 313 ? 10.102 25.328 -12.039 1 98.44 313 THR B CA 1
ATOM 5159 C C . THR B 1 313 ? 9.797 26.812 -12.117 1 98.44 313 THR B C 1
ATOM 5161 O O . THR B 1 313 ? 10.688 27.625 -12.367 1 98.44 313 THR B O 1
ATOM 5164 N N . SER B 1 314 ? 8.531 27.109 -11.891 1 98.25 314 SER B N 1
ATOM 5165 C CA . SER B 1 314 ? 8.141 28.516 -11.984 1 98.25 314 SER B CA 1
ATOM 5166 C C . SER B 1 314 ? 8.406 29.25 -10.68 1 98.25 314 SER B C 1
ATOM 5168 O O . SER B 1 314 ? 8.203 30.469 -10.586 1 98.25 314 SER B O 1
ATOM 5170 N N . GLY B 1 315 ? 8.789 28.547 -9.633 1 98.25 315 GLY B N 1
ATOM 5171 C CA . GLY B 1 315 ? 9.172 29.172 -8.375 1 98.25 315 GLY B CA 1
ATOM 5172 C C . GLY B 1 315 ? 7.984 29.484 -7.484 1 98.25 315 GLY B C 1
ATOM 5173 O O . GLY B 1 315 ? 8.109 30.25 -6.527 1 98.25 315 GLY B O 1
ATOM 5174 N N . GLN B 1 316 ? 6.871 28.891 -7.754 1 98.69 316 GLN B N 1
ATOM 5175 C CA . GLN B 1 316 ? 5.672 29.172 -6.969 1 98.69 316 GLN B CA 1
ATOM 5176 C C . GLN B 1 316 ? 5.762 28.531 -5.582 1 98.69 316 GLN B C 1
ATOM 5178 O O . GLN B 1 316 ? 5.121 29 -4.641 1 98.69 316 GLN B O 1
ATOM 5183 N N . ALA B 1 317 ? 6.492 27.484 -5.488 1 98.88 317 ALA B N 1
ATOM 5184 C CA . ALA B 1 317 ? 6.758 26.797 -4.227 1 98.88 317 ALA B CA 1
ATOM 5185 C C . ALA B 1 317 ? 8.055 26.016 -4.297 1 98.88 317 ALA B C 1
ATOM 5187 O O . ALA B 1 317 ? 8.594 25.781 -5.383 1 98.88 317 ALA B O 1
ATOM 5188 N N . ASP B 1 318 ? 8.586 25.656 -3.221 1 98.94 318 ASP B N 1
ATOM 5189 C CA . ASP B 1 318 ? 9.828 24.891 -3.172 1 98.94 318 ASP B CA 1
ATOM 5190 C C . ASP B 1 318 ? 9.547 23.391 -3.197 1 98.94 318 ASP B C 1
ATOM 5192 O O . ASP B 1 318 ? 10.375 22.609 -3.664 1 98.94 318 ASP B O 1
ATOM 5196 N N . LEU B 1 319 ? 8.43 22.984 -2.641 1 98.94 319 LEU B N 1
ATOM 5197 C CA . LEU B 1 319 ? 7.938 21.609 -2.623 1 98.94 319 LEU B CA 1
ATOM 5198 C C . LEU B 1 319 ? 6.445 21.562 -2.939 1 98.94 319 LEU B C 1
ATOM 5200 O O . LEU B 1 319 ? 5.742 22.562 -2.791 1 98.94 319 LEU B O 1
ATOM 5204 N N . THR B 1 320 ? 5.973 20.453 -3.424 1 98.88 320 THR B N 1
ATOM 5205 C CA . THR B 1 320 ? 4.547 20.203 -3.609 1 98.88 320 THR B CA 1
ATOM 5206 C C . THR B 1 320 ? 4.09 19.031 -2.744 1 98.88 320 THR B C 1
ATOM 5208 O O . THR B 1 320 ? 4.812 18.047 -2.584 1 98.88 320 THR B O 1
ATOM 5211 N N . ALA B 1 321 ? 2.932 19.172 -2.162 1 98.88 321 ALA B N 1
ATOM 5212 C CA . ALA B 1 321 ? 2.371 18.109 -1.335 1 98.88 321 ALA B CA 1
ATOM 5213 C C . ALA B 1 321 ? 1.107 17.531 -1.966 1 98.88 321 ALA B C 1
ATOM 5215 O O . ALA B 1 321 ? 0.33 18.25 -2.59 1 98.88 321 ALA B O 1
ATOM 5216 N N . LEU B 1 322 ? 0.968 16.281 -1.84 1 98.56 322 LEU B N 1
ATOM 5217 C CA . LEU B 1 322 ? -0.243 15.555 -2.219 1 98.56 322 LEU B CA 1
ATOM 5218 C C . LEU B 1 322 ? -0.847 14.836 -1.016 1 98.56 322 LEU B C 1
ATOM 5220 O O . LEU B 1 322 ? -0.126 14.211 -0.233 1 98.56 322 LEU B O 1
ATOM 5224 N N . GLY B 1 323 ? -2.104 14.969 -0.794 1 97.88 323 GLY B N 1
ATOM 5225 C CA . GLY B 1 323 ? -2.859 14.195 0.178 1 97.88 323 GLY B CA 1
ATOM 5226 C C . GLY B 1 323 ? -3.705 13.102 -0.454 1 97.88 323 GLY B C 1
ATOM 5227 O O . GLY B 1 323 ? -3.199 12.023 -0.772 1 97.88 323 GLY B O 1
ATOM 5228 N N . ARG B 1 324 ? -4.918 13.477 -0.83 1 96.75 324 ARG B N 1
ATOM 5229 C CA . ARG B 1 324 ? -5.871 12.547 -1.42 1 96.75 324 ARG B CA 1
ATOM 5230 C C . ARG B 1 324 ? -5.305 11.898 -2.68 1 96.75 324 ARG B C 1
ATOM 5232 O O . ARG B 1 324 ? -5.59 10.742 -2.973 1 96.75 324 ARG B O 1
ATOM 5239 N N . GLY B 1 325 ? -4.52 12.688 -3.406 1 97.5 325 GLY B N 1
ATOM 5240 C CA . GLY B 1 325 ? -3.893 12.141 -4.598 1 97.5 325 GLY B CA 1
ATOM 5241 C C . GLY B 1 325 ? -3.025 10.93 -4.316 1 97.5 325 GLY B C 1
ATOM 5242 O O . GLY B 1 325 ? -2.969 10 -5.121 1 97.5 325 GLY B O 1
ATOM 5243 N N . MET B 1 326 ? -2.361 10.891 -3.162 1 98.44 326 MET B N 1
ATOM 5244 C CA . MET B 1 326 ? -1.478 9.789 -2.793 1 98.44 326 MET B CA 1
ATOM 5245 C C . MET B 1 326 ? -2.281 8.578 -2.336 1 98.44 326 MET B C 1
ATOM 5247 O O . MET B 1 326 ? -1.81 7.445 -2.428 1 98.44 326 MET B O 1
ATOM 5251 N N . LEU B 1 327 ? -3.518 8.828 -1.737 1 98.31 327 LEU B N 1
ATOM 5252 C CA . LEU B 1 327 ? -4.391 7.715 -1.378 1 98.31 327 LEU B CA 1
ATOM 5253 C C . LEU B 1 327 ? -4.93 7.02 -2.625 1 98.31 327 LEU B C 1
ATOM 5255 O O . LEU B 1 327 ? -4.984 5.789 -2.68 1 98.31 327 LEU B O 1
ATOM 5259 N N . TYR B 1 328 ? -5.254 7.793 -3.646 1 98.19 328 TYR B N 1
ATOM 5260 C CA . TYR B 1 328 ? -5.801 7.301 -4.906 1 98.19 328 TYR B CA 1
ATOM 5261 C C . TYR B 1 328 ? -4.719 6.629 -5.742 1 98.19 328 TYR B C 1
ATOM 5263 O O . TYR B 1 328 ? -4.988 5.664 -6.461 1 98.19 328 TYR B O 1
ATOM 5271 N N . ASP B 1 329 ? -3.537 7.141 -5.68 1 98.25 329 ASP B N 1
ATOM 5272 C CA . ASP B 1 329 ? -2.371 6.605 -6.375 1 98.25 329 ASP B CA 1
ATOM 5273 C C . ASP B 1 329 ? -1.13 6.66 -5.488 1 98.25 329 ASP B C 1
ATOM 5275 O O . ASP B 1 329 ? -0.328 7.594 -5.594 1 98.25 329 ASP B O 1
ATOM 5279 N N . PRO B 1 330 ? -0.942 5.574 -4.691 1 98.56 330 PRO B N 1
ATOM 5280 C CA . PRO B 1 330 ? 0.183 5.602 -3.756 1 98.56 330 PRO B CA 1
ATOM 5281 C C . PRO B 1 330 ? 1.537 5.531 -4.457 1 98.56 330 PRO B C 1
ATOM 5283 O O . PRO B 1 330 ? 2.576 5.738 -3.824 1 98.56 330 PRO B O 1
ATOM 5286 N N . ARG B 1 331 ? 1.552 5.27 -5.77 1 98.69 331 ARG B N 1
ATOM 5287 C CA . ARG B 1 331 ? 2.777 5.262 -6.562 1 98.69 331 ARG B CA 1
ATOM 5288 C C . ARG B 1 331 ? 2.857 6.492 -7.461 1 98.69 331 ARG B C 1
ATOM 5290 O O . ARG B 1 331 ? 3.529 6.473 -8.492 1 98.69 331 ARG B O 1
ATOM 5297 N N . TRP B 1 332 ? 2.146 7.551 -7.102 1 98.75 332 TRP B N 1
ATOM 5298 C CA . TRP B 1 332 ? 2.133 8.789 -7.875 1 98.75 332 TRP B CA 1
ATOM 5299 C C . TRP B 1 332 ? 3.553 9.25 -8.18 1 98.75 332 TRP B C 1
ATOM 5301 O O . TRP B 1 332 ? 3.855 9.633 -9.312 1 98.75 332 TRP B O 1
ATOM 5311 N N . PRO B 1 333 ? 4.539 9.203 -7.223 1 98.81 333 PRO B N 1
ATOM 5312 C CA . PRO B 1 333 ? 5.898 9.641 -7.531 1 98.81 333 PRO B CA 1
ATOM 5313 C C . PRO B 1 333 ? 6.559 8.797 -8.625 1 98.81 333 PRO B C 1
ATOM 5315 O O . PRO B 1 333 ? 7.312 9.32 -9.445 1 98.81 333 PRO B O 1
ATOM 5318 N N . TRP B 1 334 ? 6.277 7.453 -8.602 1 98.56 334 TRP B N 1
ATOM 5319 C CA . TRP B 1 334 ? 6.809 6.602 -9.664 1 98.56 334 TRP B CA 1
ATOM 5320 C C . TRP B 1 334 ? 6.246 7.012 -11.023 1 98.56 334 TRP B C 1
ATOM 5322 O O . TRP B 1 334 ? 6.992 7.137 -12 1 98.56 334 TRP B O 1
ATOM 5332 N N . HIS B 1 335 ? 4.93 7.215 -11.031 1 98.38 335 HIS B N 1
ATOM 5333 C CA . HIS B 1 335 ? 4.262 7.602 -12.266 1 98.38 335 HIS B CA 1
ATOM 5334 C C . HIS B 1 335 ? 4.746 8.961 -12.758 1 98.38 335 HIS B C 1
ATOM 5336 O O . HIS B 1 335 ? 4.941 9.164 -13.961 1 98.38 335 HIS B O 1
ATOM 5342 N N . ALA B 1 336 ? 4.934 9.852 -11.828 1 98.56 336 ALA B N 1
ATOM 5343 C CA . ALA B 1 336 ? 5.449 11.172 -12.164 1 98.56 336 ALA B CA 1
ATOM 5344 C C . ALA B 1 336 ? 6.863 11.086 -12.727 1 98.56 336 ALA B C 1
ATOM 5346 O O . ALA B 1 336 ? 7.184 11.742 -13.719 1 98.56 336 ALA B O 1
ATOM 5347 N N . ALA B 1 337 ? 7.691 10.297 -12.086 1 98.25 337 ALA B N 1
ATOM 5348 C CA . ALA B 1 337 ? 9.062 10.125 -12.57 1 98.25 337 ALA B CA 1
ATOM 5349 C C . ALA B 1 337 ? 9.078 9.562 -13.984 1 98.25 337 ALA B C 1
ATOM 5351 O O . ALA B 1 337 ? 9.836 10.023 -14.836 1 98.25 337 ALA B O 1
ATOM 5352 N N . ALA B 1 338 ? 8.25 8.562 -14.195 1 97.69 338 ALA B N 1
ATOM 5353 C CA . ALA B 1 338 ? 8.156 7.965 -15.523 1 97.69 338 ALA B CA 1
ATOM 5354 C C . ALA B 1 338 ? 7.746 9 -16.562 1 97.69 338 ALA B C 1
ATOM 5356 O O . ALA B 1 338 ? 8.305 9.039 -17.672 1 97.69 338 ALA B O 1
ATOM 5357 N N . GLU B 1 339 ? 6.773 9.812 -16.219 1 97 339 GLU B N 1
ATOM 5358 C CA . GLU B 1 339 ? 6.258 10.812 -17.141 1 97 339 GLU B CA 1
ATOM 5359 C C . GLU B 1 339 ? 7.285 11.914 -17.391 1 97 339 GLU B C 1
ATOM 5361 O O . GLU B 1 339 ? 7.414 12.406 -18.516 1 97 339 GLU B O 1
ATOM 5366 N N . LEU B 1 340 ? 8.031 12.289 -16.375 1 97.62 340 LEU B N 1
ATOM 5367 C CA . LEU B 1 340 ? 8.906 13.445 -16.453 1 97.62 340 LEU B CA 1
ATOM 5368 C C . LEU B 1 340 ? 10.328 13.031 -16.828 1 97.62 340 LEU B C 1
ATOM 5370 O O . LEU B 1 340 ? 11.203 13.883 -17 1 97.62 340 LEU B O 1
ATOM 5374 N N . GLY B 1 341 ? 10.539 11.703 -17 1 95.81 341 GLY B N 1
ATOM 5375 C CA . GLY B 1 341 ? 11.859 11.203 -17.359 1 95.81 341 GLY B CA 1
ATOM 5376 C C . GLY B 1 341 ? 12.852 11.273 -16.219 1 95.81 341 GLY B C 1
ATOM 5377 O O . GLY B 1 341 ? 14.023 11.578 -16.422 1 95.81 341 GLY B O 1
ATOM 5378 N N . ALA B 1 342 ? 12.328 11.086 -14.969 1 96.81 342 ALA B N 1
ATOM 5379 C CA . ALA B 1 342 ? 13.164 11.125 -13.773 1 96.81 342 ALA B CA 1
ATOM 5380 C C . ALA B 1 342 ? 13.375 9.719 -13.203 1 96.81 342 ALA B C 1
ATOM 5382 O O . ALA B 1 342 ? 12.867 8.742 -13.758 1 96.81 342 ALA B O 1
ATOM 5383 N N . CYS B 1 343 ? 14.227 9.641 -12.219 1 95.88 343 CYS B N 1
ATOM 5384 C CA . CYS B 1 343 ? 14.523 8.406 -11.492 1 95.88 343 CYS B CA 1
ATOM 5385 C C . CYS B 1 343 ? 14.086 8.508 -10.039 1 95.88 343 CYS B C 1
ATOM 5387 O O . CYS B 1 343 ? 14.188 9.57 -9.43 1 95.88 343 CYS B O 1
ATOM 5389 N N . VAL B 1 344 ? 13.555 7.422 -9.531 1 96.25 344 VAL B N 1
ATOM 5390 C CA . VAL B 1 344 ? 13.016 7.438 -8.18 1 96.25 344 VAL B CA 1
ATOM 5391 C C . VAL B 1 344 ? 13.406 6.148 -7.449 1 96.25 344 VAL B C 1
ATOM 5393 O O . VAL B 1 344 ? 13.711 5.141 -8.086 1 96.25 344 VAL B O 1
ATOM 5396 N N . ASP B 1 345 ? 13.406 6.172 -6.164 1 95.56 345 ASP B N 1
ATOM 5397 C CA . ASP B 1 345 ? 13.734 4.992 -5.367 1 95.56 345 ASP B CA 1
ATOM 5398 C C . ASP B 1 345 ? 12.531 4.055 -5.254 1 95.56 345 ASP B C 1
ATOM 5400 O O . ASP B 1 345 ? 11.391 4.508 -5.141 1 95.56 345 ASP B O 1
ATOM 5404 N N . ALA B 1 346 ? 12.797 2.77 -5.277 1 96.31 346 ALA B N 1
ATOM 5405 C CA . ALA B 1 346 ? 11.812 1.717 -5.059 1 96.31 346 ALA B CA 1
ATOM 5406 C C . ALA B 1 346 ? 12.406 0.567 -4.25 1 96.31 346 ALA B C 1
ATOM 5408 O O . ALA B 1 346 ? 13.609 0.335 -4.285 1 96.31 346 ALA B O 1
ATOM 5409 N N . PRO B 1 347 ? 11.57 -0.088 -3.412 1 96.62 347 PRO B N 1
ATOM 5410 C CA . PRO B 1 347 ? 12.117 -1.252 -2.711 1 96.62 347 PRO B CA 1
ATOM 5411 C C . PRO B 1 347 ? 12.578 -2.354 -3.664 1 96.62 347 PRO B C 1
ATOM 5413 O O . PRO B 1 347 ? 12 -2.521 -4.742 1 96.62 347 PRO B O 1
ATOM 5416 N N . SER B 1 348 ? 13.539 -3.141 -3.234 1 96.31 348 SER B N 1
ATOM 5417 C CA . SER B 1 348 ? 14.102 -4.207 -4.055 1 96.31 348 SER B CA 1
ATOM 5418 C C . SER B 1 348 ? 13.016 -5.168 -4.535 1 96.31 348 SER B C 1
ATOM 5420 O O . SER B 1 348 ? 13.07 -5.656 -5.664 1 96.31 348 SER B O 1
ATOM 5422 N N . GLN B 1 349 ? 12.039 -5.402 -3.699 1 97.12 349 GLN B N 1
ATOM 5423 C CA . GLN B 1 349 ? 10.961 -6.352 -3.961 1 97.12 349 GLN B CA 1
ATOM 5424 C C . GLN B 1 349 ? 10.125 -5.918 -5.164 1 97.12 349 GLN B C 1
ATOM 5426 O O . GLN B 1 349 ? 9.453 -6.738 -5.789 1 97.12 349 GLN B O 1
ATOM 5431 N N . TYR B 1 350 ? 10.172 -4.562 -5.531 1 96.94 350 TYR B N 1
ATOM 5432 C CA . TYR B 1 350 ? 9.266 -4.047 -6.555 1 96.94 350 TYR B CA 1
ATOM 5433 C C . TYR B 1 350 ? 10.039 -3.623 -7.797 1 96.94 350 TYR B C 1
ATOM 5435 O O . TYR B 1 350 ? 9.461 -3.109 -8.758 1 96.94 350 TYR B O 1
ATOM 5443 N N . LEU B 1 351 ? 11.352 -3.885 -7.875 1 94.94 351 LEU B N 1
ATOM 5444 C CA . LEU B 1 351 ? 12.188 -3.389 -8.969 1 94.94 351 LEU B CA 1
ATOM 5445 C C . LEU B 1 351 ? 11.75 -3.98 -10.297 1 94.94 351 LEU B C 1
ATOM 5447 O O . LEU B 1 351 ? 11.859 -3.324 -11.336 1 94.94 351 LEU B O 1
ATOM 5451 N N . ARG B 1 352 ? 11.141 -5.129 -10.25 1 91.69 352 ARG B N 1
ATOM 5452 C CA . ARG B 1 352 ? 10.789 -5.844 -11.477 1 91.69 352 ARG B CA 1
ATOM 5453 C C . ARG B 1 352 ? 9.523 -5.27 -12.102 1 91.69 352 ARG B C 1
ATOM 5455 O O . ARG B 1 352 ? 9.156 -5.645 -13.219 1 91.69 352 ARG B O 1
ATOM 5462 N N . CYS B 1 353 ? 8.867 -4.305 -11.422 1 95 353 CYS B N 1
ATOM 5463 C CA . CYS B 1 353 ? 7.609 -3.816 -11.969 1 95 353 CYS B CA 1
ATOM 5464 C C . CYS B 1 353 ? 7.84 -2.605 -12.867 1 95 353 CYS B C 1
ATOM 5466 O O . CYS B 1 353 ? 6.883 -1.981 -13.328 1 95 353 CYS B O 1
ATOM 5468 N N . GLU B 1 354 ? 9.125 -2.262 -13.125 1 93.62 354 GLU B N 1
ATOM 5469 C CA . GLU B 1 354 ? 9.398 -1.178 -14.062 1 93.62 354 GLU B CA 1
ATOM 5470 C C . GLU B 1 354 ? 8.703 -1.418 -15.398 1 93.62 354 GLU B C 1
ATOM 5472 O O . GLU B 1 354 ? 8.859 -2.482 -16 1 93.62 354 GLU B O 1
ATOM 5477 N N . PRO B 1 355 ? 7.848 -0.485 -15.758 1 90.69 355 PRO B N 1
ATOM 5478 C CA . PRO B 1 355 ? 7.082 -0.717 -16.984 1 90.69 355 PRO B CA 1
ATOM 5479 C C . PRO B 1 355 ? 7.973 -0.83 -18.219 1 90.69 355 PRO B C 1
ATOM 5481 O O . PRO B 1 355 ? 9.031 -0.206 -18.281 1 90.69 355 PRO B O 1
ATOM 5484 N N . HIS B 1 356 ? 7.375 -1.543 -19.094 1 84.81 356 HIS B N 1
ATOM 5485 C CA . HIS B 1 356 ? 8.062 -1.643 -20.375 1 84.81 356 HIS B CA 1
ATOM 5486 C C . HIS B 1 356 ? 8.148 -0.282 -21.062 1 84.81 356 HIS B C 1
ATOM 5488 O O . HIS B 1 356 ? 7.191 0.489 -21.047 1 84.81 356 HIS B O 1
ATOM 5494 N N . GLY B 1 357 ? 9.234 0.097 -21.531 1 84.12 357 GLY B N 1
ATOM 5495 C CA . GLY B 1 357 ? 9.391 1.341 -22.266 1 84.12 357 GLY B CA 1
ATOM 5496 C C . GLY B 1 357 ? 9.961 2.465 -21.422 1 84.12 357 GLY B C 1
ATOM 5497 O O . GLY B 1 357 ? 10.43 3.475 -21.953 1 84.12 357 GLY B O 1
ATOM 5498 N N . VAL B 1 358 ? 9.766 2.287 -20.125 1 88 358 VAL B N 1
ATOM 5499 C CA . VAL B 1 358 ? 10.344 3.291 -19.234 1 88 358 VAL B CA 1
ATOM 5500 C C . VAL B 1 358 ? 11.742 2.861 -18.812 1 88 358 VAL B C 1
ATOM 5502 O O . VAL B 1 358 ? 11.922 1.803 -18.203 1 88 358 VAL B O 1
ATOM 5505 N N . LYS B 1 359 ? 12.695 3.586 -19.266 1 83.31 359 LYS B N 1
ATOM 5506 C CA . LYS B 1 359 ? 14.078 3.213 -18.969 1 83.31 359 LYS B CA 1
ATOM 5507 C C . LYS B 1 359 ? 14.594 3.941 -17.734 1 83.31 359 LYS B C 1
ATOM 5509 O O . LYS B 1 359 ? 14.383 5.148 -17.594 1 83.31 359 LYS B O 1
ATOM 5514 N N . ASP B 1 360 ? 15.18 3.223 -16.781 1 89.81 360 ASP B N 1
ATOM 5515 C CA . ASP B 1 360 ? 15.93 3.746 -15.641 1 89.81 360 ASP B CA 1
ATOM 5516 C C . ASP B 1 360 ? 15.008 4.496 -14.68 1 89.81 360 ASP B C 1
ATOM 5518 O O . ASP B 1 360 ? 15.367 5.562 -14.172 1 89.81 360 ASP B O 1
ATOM 5522 N N . LEU B 1 361 ? 13.789 3.951 -14.492 1 94.94 361 LEU B N 1
ATOM 5523 C CA . LEU B 1 361 ? 12.844 4.57 -13.57 1 94.94 361 LEU B CA 1
ATOM 5524 C C . LEU B 1 361 ? 13.312 4.43 -12.125 1 94.94 361 LEU B C 1
ATOM 5526 O O . LEU B 1 361 ? 13.312 5.406 -11.375 1 94.94 361 LEU B O 1
ATOM 5530 N N . PHE B 1 362 ? 13.695 3.178 -11.82 1 95.94 362 PHE B N 1
ATOM 5531 C CA . PHE B 1 362 ? 14.086 2.908 -10.438 1 95.94 362 PHE B CA 1
ATOM 5532 C C . PHE B 1 362 ? 15.602 2.982 -10.281 1 95.94 362 PHE B C 1
ATOM 5534 O O . PHE B 1 362 ? 16.344 2.451 -11.109 1 95.94 362 PHE B O 1
ATOM 5541 N N . ARG B 1 363 ? 15.953 3.592 -9.25 1 88.5 363 ARG B N 1
ATOM 5542 C CA . ARG B 1 363 ? 17.375 3.73 -8.961 1 88.5 363 ARG B CA 1
ATOM 5543 C C . ARG B 1 363 ? 18 2.379 -8.641 1 88.5 363 ARG B C 1
ATOM 5545 O O . ARG B 1 363 ? 17.438 1.59 -7.883 1 88.5 363 ARG B O 1
ATOM 5552 N N . LYS B 1 364 ? 18.984 2.051 -9.359 1 73.38 364 LYS B N 1
ATOM 5553 C CA . LYS B 1 364 ? 19.703 0.798 -9.164 1 73.38 364 LYS B CA 1
ATOM 5554 C C . LYS B 1 364 ? 20.531 0.833 -7.879 1 73.38 364 LYS B C 1
ATOM 5556 O O . LYS B 1 364 ? 21.047 1.887 -7.492 1 73.38 364 LYS B O 1
ATOM 5561 N N . ASN B 1 365 ? 20.25 -0.156 -6.883 1 58.59 365 ASN B N 1
ATOM 5562 C CA . ASN B 1 365 ? 21.047 -0.246 -5.668 1 58.59 365 ASN B CA 1
ATOM 5563 C C . ASN B 1 365 ? 22.547 -0.277 -5.984 1 58.59 365 ASN B C 1
ATOM 5565 O O . ASN B 1 365 ? 22.953 -0.817 -7.012 1 58.59 365 ASN B O 1
#

Solvent-accessible surface area (backbone atoms only — not comparable to full-atom values): 35554 Å² total; per-residue (Å²): 132,46,64,40,57,34,62,48,67,38,59,72,40,78,22,67,20,28,37,31,37,44,55,58,71,57,62,62,21,60,85,20,25,77,40,72,64,49,49,20,56,50,38,46,52,46,49,17,41,47,18,31,39,30,42,31,59,21,8,25,40,85,71,19,19,40,27,63,23,25,36,30,34,66,46,72,65,26,34,52,47,49,23,53,52,46,50,54,43,52,74,67,23,86,51,45,38,26,41,25,45,29,38,18,15,48,58,22,24,18,39,51,72,92,74,68,41,45,79,34,52,63,94,74,62,22,63,84,29,34,28,47,21,64,55,38,64,47,91,87,45,76,56,17,43,48,55,48,74,66,52,50,51,50,50,41,50,30,46,29,51,24,45,46,43,41,53,71,30,63,45,60,30,40,28,42,49,33,29,51,32,17,30,44,24,24,26,51,19,56,77,45,14,72,34,86,54,79,53,14,75,47,71,71,20,13,43,42,59,52,51,51,38,48,50,45,33,56,71,66,46,60,89,50,57,26,37,32,37,31,34,35,33,25,31,54,42,92,84,38,37,34,57,69,58,41,41,54,51,51,42,54,38,46,76,74,63,47,41,31,39,37,27,44,58,26,59,58,46,87,80,40,63,80,78,89,46,79,37,60,28,32,64,57,18,24,49,39,26,71,76,57,67,50,46,20,27,19,28,42,63,51,78,46,52,68,57,49,32,46,37,37,70,71,60,36,23,68,26,38,29,28,46,48,52,38,70,54,31,50,34,46,49,51,53,31,22,58,75,61,72,31,61,34,58,57,47,77,70,51,59,81,28,63,52,86,91,57,77,68,38,55,56,80,130,132,47,62,39,57,34,64,50,67,37,60,72,41,77,21,68,20,29,38,31,37,43,55,58,72,58,63,61,21,61,85,19,26,77,39,70,63,47,49,20,56,50,39,46,52,46,50,17,41,46,19,32,38,32,42,31,59,21,7,25,41,85,71,19,17,40,26,64,23,25,37,32,34,66,45,72,65,27,34,53,48,48,22,54,52,44,49,54,42,50,75,67,25,86,51,44,38,27,40,24,44,30,38,18,16,48,58,23,23,18,39,50,73,91,73,68,42,45,78,34,50,62,93,74,62,20,64,85,29,35,27,47,21,64,55,38,63,47,91,87,46,76,56,15,43,49,53,48,73,65,50,50,52,51,51,41,49,30,47,30,52,25,46,45,40,41,52,71,29,64,47,59,31,41,30,41,49,34,27,51,31,17,30,43,23,23,26,50,19,57,78,45,15,73,32,85,53,79,52,14,75,49,70,70,20,13,43,41,59,51,52,50,38,49,52,47,32,55,70,65,47,60,90,50,57,25,34,31,38,30,32,34,33,26,30,52,42,91,85,38,36,34,58,69,59,41,40,52,52,50,44,53,40,46,76,72,62,46,40,33,39,36,26,45,57,26,59,58,46,88,78,39,64,81,75,87,46,78,39,61,29,31,63,58,17,23,50,38,26,72,76,57,66,49,47,22,28,19,28,41,63,52,79,47,52,68,58,49,34,46,38,38,69,71,59,36,22,67,28,39,27,28,46,48,53,37,70,52,31,52,34,46,49,51,55,30,20,57,74,62,72,32,62,35,57,58,46,77,70,52,60,81,28,62,52,87,89,56,78,68,38,54,56,78,130

Organism: Desulfomicrobium norvegicum (strain DSM 1741 / NCIMB 8310) (NCBI:txid52561)

InterPro domains:
  IPR001155 NADH:flavin oxidoreductase/NADH oxidase, N-terminal [PF00724] (4-338)
  IPR013785 Aldolase-type TIM barrel [G3DSA:3.20.20.70] (1-365)
  IPR044152 NADPH dehydrogenase YqjM-like [PTHR43303] (1-354)
  IPR044152 NADPH dehydrogenase YqjM-like [cd02932] (4-339)